Protein 5AYN (pdb70)

Organism: Bdellovibrio bacteriovorus (strain ATCC 15356 / DSM 50701 / NCIMB 9529 / HD100) (NCBI:txid264462)

Nearest PDB structures (foldseek):
  5ayn-assembly1_A  TM=1.002E+00  e=3.873E-49  Bdellovibrio bacteriovorus HD100
  5aym-assembly1_A  TM=9.996E-01  e=2.266E-45  Bdellovibrio bacteriovorus HD100
  5ayo-assembly1_A  TM=6.964E-01  e=3.273E-37  Bdellovibrio bacteriovorus HD100
  6wik-assembly1_A  TM=9.087E-01  e=2.338E-14  Carlito syrichta
  8tgn-assembly1_A  TM=7.674E-01  e=2.866E-07  Homo sapiens

Radius of gyration: 21.39 Å; Cα contacts (8 Å, |Δi|>4): 539; chains: 1; bounding box: 54×44×54 Å

Solvent-accessible surface area: 17695 Å² total; per-residue (Å²): 143,127,40,38,57,50,3,30,63,0,18,71,53,4,33,20,0,19,42,0,16,92,77,2,8,54,104,0,1,67,77,2,27,91,70,128,68,80,35,20,38,106,31,87,52,34,16,51,74,13,4,65,120,68,0,31,72,7,0,90,64,3,7,14,47,52,8,57,69,4,0,63,140,0,2,63,46,9,35,118,7,9,72,32,2,18,71,48,1,26,101,0,20,38,51,43,109,90,63,32,77,103,53,224,100,17,58,83,19,16,86,25,2,0,92,12,9,4,63,16,34,16,0,29,23,10,1,50,9,3,0,6,8,4,0,0,26,49,52,18,58,82,89,64,4,15,115,5,3,4,105,25,48,59,15,36,4,57,10,60,74,26,6,59,120,52,4,50,87,60,113,124,7,64,3,0,69,86,0,0,101,84,1,16,74,1,4,46,45,3,20,81,41,1,69,66,6,4,92,165,26,52,9,116,138,24,128,74,45,95,124,117,83,56,71,42,2,86,93,29,89,10,27,130,0,0,40,0,29,3,19,8,102,42,16,7,2,24,8,110,17,123,33,0,38,40,20,0,85,72,74,20,154,15,66,118,114,68,19,39,115,10,59,44,57,6,14,70,39,0,85,74,3,4,99,31,4,31,137,45,26,87,97,85,32,22,52,32,0,0,104,166,9,1,25,82,5,5,95,5,2,22,87,0,10,84,12,16,55,98,51,52,84,99,19,5,127,82,5,11,28,12,0,14,75,2,37,15,0,26,35,0,0,7,10,0,0,39,1,8,19,4,111,64,7,73,74,36,73,23,0,48,1,2,3,3,5,21,13,20,11,12,33,5,16,32,99,51,59,55,22,16,71,140,51,91,31,25,125,48,2,37,129,14,0,92,96,2,27,58,8,0,83,88,0,21,84,18,0,74,102,17,14,97,158

Structure (mmCIF, N/CA/C/O backbone):
data_5AYN
#
_entry.id   5AYN
#
_cell.length_a   56.638
_cell.length_b   84.629
_cell.length_c   96.809
_cell.angle_alpha   90.000
_cell.angle_beta   90.000
_cell.angle_gamma   90.000
#
_symmetry.space_group_name_H-M   'P 21 21 21'
#
loop_
_entity.id
_entity.type
_entity.pdbx_description
1 polymer 'Solute carrier family 39 (Iron-regulated transporter)'
2 non-polymer 'POTASSIUM ION'
3 non-polymer '(2R)-2,3-dihydroxypropyl (9Z)-octadec-9-enoate'
4 water water
#
loop_
_atom_site.group_PDB
_atom_site.id
_atom_site.type_symbol
_atom_site.label_atom_id
_atom_site.label_alt_id
_atom_site.label_comp_id
_atom_site.label_asym_id
_atom_site.label_entity_id
_atom_site.label_seq_id
_atom_site.pdbx_PDB_ins_code
_atom_site.Cartn_x
_atom_site.Cartn_y
_atom_site.Cartn_z
_atom_site.occupancy
_atom_site.B_iso_or_equiv
_atom_site.auth_seq_id
_atom_site.auth_comp_id
_atom_site.auth_asym_id
_atom_site.auth_atom_id
_atom_site.pdbx_PDB_model_num
ATOM 1 N N . LEU A 1 7 ? 7.024 17.457 -39.028 1.00 34.33 7 LEU A N 1
ATOM 2 C CA . LEU A 1 7 ? 7.625 16.141 -38.837 1.00 39.45 7 LEU A CA 1
ATOM 3 C C . LEU A 1 7 ? 7.544 15.304 -40.101 1.00 32.92 7 LEU A C 1
ATOM 4 O O . LEU A 1 7 ? 6.491 15.225 -40.722 1.00 31.66 7 LEU A O 1
ATOM 9 N N . ARG A 1 8 ? 8.663 14.685 -40.464 1.00 40.31 8 ARG A N 1
ATOM 10 C CA . ARG A 1 8 ? 8.717 13.712 -41.553 1.00 34.13 8 ARG A CA 1
ATOM 11 C C . ARG A 1 8 ? 7.968 12.435 -41.174 1.00 34.48 8 ARG A C 1
ATOM 12 O O . ARG A 1 8 ? 7.702 12.196 -39.992 1.00 34.23 8 ARG A O 1
ATOM 16 N N . ILE A 1 9 ? 7.623 11.628 -42.173 1.00 33.82 9 ILE A N 1
ATOM 17 C CA . ILE A 1 9 ? 6.768 10.458 -41.969 1.00 41.13 9 ILE A CA 1
ATOM 18 C C . ILE A 1 9 ? 7.292 9.533 -40.867 1.00 40.19 9 ILE A C 1
ATOM 19 O O . ILE A 1 9 ? 6.544 9.137 -39.969 1.00 37.31 9 ILE A O 1
ATOM 23 N N . GLU A 1 10 ? 8.579 9.206 -40.938 1.00 36.13 10 GLU A N 1
ATOM 24 C CA . GLU A 1 10 ? 9.193 8.278 -39.995 1.00 38.59 10 GLU A CA 1
ATOM 25 C C . GLU A 1 10 ? 9.069 8.773 -38.561 1.00 35.38 10 GLU A C 1
ATOM 26 O O . GLU A 1 10 ? 8.854 7.986 -37.645 1.00 36.12 10 GLU A O 1
ATOM 28 N N . THR A 1 11 ? 9.193 10.083 -38.379 1.00 36.75 11 THR A N 1
ATOM 29 C CA . THR A 1 11 ? 9.133 10.686 -37.053 1.00 38.10 11 THR A CA 1
ATOM 30 C C . THR A 1 11 ? 7.711 10.616 -36.502 1.00 36.12 11 THR A C 1
ATOM 31 O O . THR A 1 11 ? 7.501 10.430 -35.296 1.00 34.30 11 THR A O 1
ATOM 35 N N . GLN A 1 12 ? 6.739 10.748 -37.402 1.00 33.44 12 GLN A N 1
ATOM 36 C CA . GLN A 1 12 ? 5.329 10.711 -37.028 1.00 35.69 12 GLN A CA 1
ATOM 37 C C . GLN A 1 12 ? 4.957 9.324 -36.524 1.00 31.84 12 GLN A C 1
ATOM 38 O O . GLN A 1 12 ? 4.227 9.187 -35.543 1.00 31.05 12 GLN A O 1
ATOM 44 N N . LEU A 1 13 ? 5.473 8.304 -37.196 1.00 30.12 13 LEU A N 1
ATOM 45 C CA . LEU A 1 13 ? 5.299 6.922 -36.760 1.00 30.79 13 LEU A CA 1
ATOM 46 C C . LEU A 1 13 ? 5.854 6.721 -35.346 1.00 28.00 13 LEU A C 1
ATOM 47 O O . LEU A 1 13 ? 5.192 6.145 -34.493 1.00 28.96 13 LEU A O 1
ATOM 52 N N . LEU A 1 14 ? 7.076 7.198 -35.111 1.00 26.21 14 LEU A N 1
ATOM 53 C CA . LEU A 1 14 ? 7.740 7.013 -33.815 1.00 27.07 14 LEU A CA 1
ATOM 54 C C . LEU A 1 14 ? 7.033 7.793 -32.723 1.00 25.77 14 LEU A C 1
ATOM 55 O O . LEU A 1 14 ? 6.946 7.340 -31.583 1.00 25.51 14 LEU A O 1
ATOM 60 N N . LEU A 1 15 ? 6.525 8.969 -33.072 1.00 30.51 15 LEU A N 1
ATOM 61 C CA . LEU A 1 15 ? 5.850 9.815 -32.095 1.00 32.65 15 LEU A CA 1
ATOM 62 C C . LEU A 1 15 ? 4.553 9.152 -31.659 1.00 32.52 15 LEU A C 1
ATOM 63 O O . LEU A 1 15 ? 4.224 9.118 -30.464 1.00 32.41 15 LEU A O 1
ATOM 68 N N . GLY A 1 16 ? 3.825 8.616 -32.636 1.00 32.34 16 GLY A N 1
ATOM 69 C CA . GLY A 1 16 ? 2.615 7.871 -32.346 1.00 30.27 16 GLY A CA 1
ATOM 70 C C . GLY A 1 16 ? 2.923 6.706 -31.416 1.00 31.05 16 GLY A C 1
ATOM 71 O O . GLY A 1 16 ? 2.208 6.488 -30.444 1.00 27.85 16 GLY A O 1
ATOM 72 N N . ARG A 1 17 ? 3.995 5.964 -31.709 1.00 31.37 17 ARG A N 1
ATOM 73 C CA . ARG A 1 17 ? 4.362 4.810 -30.894 1.00 30.27 17 ARG A CA 1
ATOM 74 C C . ARG A 1 17 ? 4.731 5.249 -29.481 1.00 24.61 17 ARG A C 1
ATOM 75 O O . ARG A 1 17 ? 4.422 4.566 -28.514 1.00 23.61 17 ARG A O 1
ATOM 83 N N . LEU A 1 18 ? 5.402 6.387 -29.370 1.00 26.41 18 LEU A N 1
ATOM 84 C CA . LEU A 1 18 ? 5.901 6.841 -28.078 1.00 27.65 18 LEU A CA 1
ATOM 85 C C . LEU A 1 18 ? 4.742 7.221 -27.178 1.00 29.95 18 LEU A C 1
ATOM 86 O O . LEU A 1 18 ? 4.707 6.839 -26.005 1.00 26.86 18 LEU A O 1
ATOM 91 N N . LEU A 1 19 ? 3.778 7.952 -27.724 1.00 28.04 19 LEU A N 1
ATOM 92 C CA . LEU A 1 19 ? 2.646 8.363 -26.911 1.00 25.68 19 LEU A CA 1
ATOM 93 C C . LEU A 1 19 ? 1.806 7.161 -26.494 1.00 32.30 19 LEU A C 1
ATOM 94 O O . LEU A 1 19 ? 1.503 7.010 -25.309 1.00 30.10 19 LEU A O 1
ATOM 99 N N . THR A 1 20 ? 1.449 6.286 -27.436 1.00 24.57 20 THR A N 1
ATOM 100 C CA . THR A 1 20 ? 0.545 5.214 -27.060 1.00 26.13 20 THR A CA 1
ATOM 101 C C . THR A 1 20 ? 1.231 4.205 -26.103 1.00 28.80 20 THR A C 1
ATOM 102 O O . THR A 1 20 ? 0.578 3.646 -25.219 1.00 28.52 20 THR A O 1
ATOM 106 N N . ARG A 1 21 ? 2.539 4.017 -26.242 1.00 27.16 21 ARG A N 1
ATOM 107 C CA . ARG A 1 21 ? 3.263 3.036 -25.428 1.00 29.41 21 ARG A CA 1
ATOM 108 C C . ARG A 1 21 ? 3.374 3.443 -23.976 1.00 28.76 21 ARG A C 1
ATOM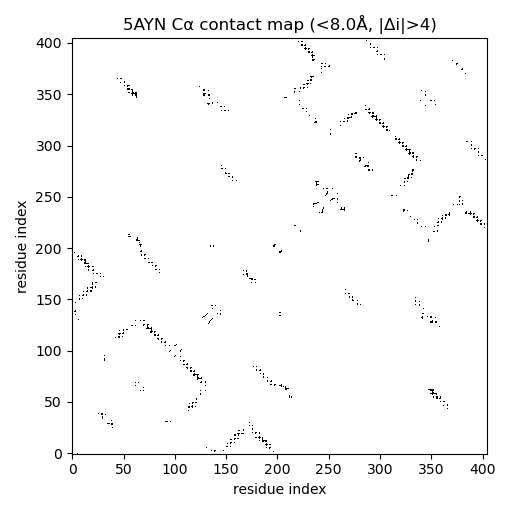 109 O O . ARG A 1 21 ? 3.198 2.622 -23.072 1.00 29.97 21 ARG A O 1
ATOM 117 N N . SER A 1 22 ? 3.680 4.718 -23.767 1.00 25.01 22 SER A N 1
ATOM 118 C CA . SER A 1 22 ? 3.784 5.283 -22.434 1.00 28.52 22 SER A CA 1
ATOM 119 C C . SER A 1 22 ? 2.506 5.029 -21.657 1.00 27.11 22 SER A C 1
ATOM 120 O O . SER A 1 22 ? 2.537 4.797 -20.469 1.00 30.84 22 SER A O 1
ATOM 123 N N . GLY A 1 23 ? 1.377 5.065 -22.348 1.00 30.16 23 GLY A N 1
ATOM 124 C CA . GLY A 1 23 ? 0.110 4.745 -21.729 1.00 28.17 23 GLY A CA 1
ATOM 125 C C . GLY A 1 23 ? -0.092 3.253 -21.549 1.00 29.54 23 GLY A C 1
ATOM 126 O O . GLY A 1 23 ? -0.606 2.842 -20.505 1.00 25.21 23 GLY A O 1
ATOM 127 N N . ASP A 1 24 ? 0.275 2.451 -22.562 1.00 27.38 24 ASP A N 1
ATOM 128 C CA . ASP A 1 24 ? 0.184 0.987 -22.468 1.00 30.20 24 ASP A CA 1
ATOM 129 C C . ASP A 1 24 ? 1.001 0.447 -21.282 1.00 28.64 24 ASP A C 1
ATOM 130 O O . ASP A 1 24 ? 0.529 -0.394 -20.532 1.00 25.40 24 ASP A O 1
ATOM 135 N N . GLN A 1 25 ? 2.245 0.912 -21.158 1.00 27.98 25 GLN A N 1
ATOM 136 C CA . GLN A 1 25 ? 3.177 0.409 -20.151 1.00 26.46 25 GLN A CA 1
ATOM 137 C C . GLN A 1 25 ? 2.700 0.783 -18.751 1.00 27.78 25 GLN A C 1
ATOM 138 O O . GLN A 1 25 ? 2.783 -0.006 -17.819 1.00 24.53 25 GLN A O 1
ATOM 144 N N . ALA A 1 26 ? 2.211 2.006 -18.614 1.00 22.74 26 ALA A N 1
ATOM 145 C CA . ALA A 1 26 ? 1.672 2.469 -17.346 1.00 27.23 26 ALA A CA 1
ATOM 146 C C . ALA A 1 26 ? 0.458 1.627 -16.925 1.00 28.16 26 ALA A C 1
ATOM 147 O O . ALA A 1 26 ? 0.312 1.231 -15.755 1.00 26.57 26 ALA A O 1
ATOM 149 N N . TRP A 1 27 ? -0.413 1.342 -17.879 1.00 23.52 27 TRP A N 1
ATOM 150 C CA . TRP A 1 27 ? -1.593 0.538 -17.587 1.00 28.51 27 TRP A CA 1
ATOM 151 C C . TRP A 1 27 ? -1.224 -0.899 -17.218 1.00 27.60 27 TRP A C 1
ATOM 152 O O . TRP A 1 27 ? -1.716 -1.416 -16.221 1.00 31.42 27 TRP A O 1
ATOM 163 N N . ASP A 1 28 ? -0.364 -1.538 -18.014 1.00 28.96 28 ASP A N 1
ATOM 164 C CA . ASP A 1 28 ? 0.056 -2.928 -17.747 1.00 31.73 28 ASP A CA 1
ATOM 165 C C . ASP A 1 28 ? 0.758 -3.078 -16.395 1.00 32.89 28 ASP A C 1
ATOM 166 O O . ASP A 1 28 ? 0.645 -4.107 -15.718 1.00 32.47 28 ASP A O 1
ATOM 171 N N . PHE A 1 29 ? 1.493 -2.047 -16.004 1.00 29.87 29 PHE A N 1
ATOM 172 C CA . PHE A 1 29 ? 2.168 -2.070 -14.726 1.00 29.92 29 PHE A CA 1
ATOM 173 C C . PHE A 1 29 ? 1.176 -2.107 -13.556 1.00 34.69 29 PHE A C 1
ATOM 174 O O . PHE A 1 29 ? 1.375 -2.851 -12.600 1.00 33.62 29 PHE A O 1
ATOM 182 N N . VAL A 1 30 ? 0.099 -1.331 -13.625 1.00 29.73 30 VAL A N 1
ATOM 183 C CA . VAL A 1 30 ? -0.773 -1.220 -12.464 1.00 30.54 30 VAL A CA 1
ATOM 184 C C . VAL A 1 30 ? -1.895 -2.237 -12.375 1.00 33.06 30 VAL A C 1
ATOM 185 O O . VAL A 1 30 ? -2.464 -2.416 -11.299 1.00 34.66 30 VAL A O 1
ATOM 189 N N . VAL A 1 31 ? -2.216 -2.915 -13.473 1.00 28.29 31 VAL A N 1
ATOM 190 C CA . VAL A 1 31 ? -3.310 -3.886 -13.408 1.00 35.44 31 VAL A CA 1
ATOM 191 C C . VAL A 1 31 ? -3.109 -4.999 -12.342 1.00 30.52 31 VAL A C 1
ATOM 192 O O . VAL A 1 31 ? -4.033 -5.250 -11.567 1.00 34.76 31 VAL A O 1
ATOM 196 N N . PRO A 1 32 ? -1.922 -5.641 -12.266 1.00 31.69 32 PRO A N 1
ATOM 197 C CA . PRO A 1 32 ? -1.783 -6.654 -11.197 1.00 33.56 32 PRO A CA 1
ATOM 198 C C . PRO A 1 32 ? -1.978 -6.097 -9.775 1.00 34.55 32 PRO A C 1
ATOM 199 O O . PRO A 1 32 ? -2.569 -6.751 -8.912 1.00 34.48 32 PRO A O 1
ATOM 203 N N . PHE A 1 33 ? -1.483 -4.894 -9.530 1.00 30.37 33 PHE A N 1
ATOM 204 C CA . PHE A 1 33 ? -1.657 -4.277 -8.225 1.00 34.94 33 PHE A CA 1
ATOM 205 C C . PHE A 1 33 ? -3.131 -3.984 -7.940 1.00 36.15 33 PHE A C 1
ATOM 206 O O . PHE A 1 33 ? -3.592 -4.148 -6.810 1.00 32.74 33 PHE A O 1
ATOM 214 N N . ALA A 1 34 ? -3.862 -3.536 -8.960 1.00 31.18 34 ALA A N 1
ATOM 215 C CA . ALA A 1 34 ? -5.284 -3.247 -8.794 1.00 33.50 34 ALA A CA 1
ATOM 216 C C . ALA A 1 34 ? -6.042 -4.529 -8.498 1.00 35.92 34 ALA A C 1
ATOM 217 O O . ALA A 1 34 ? -6.964 -4.529 -7.685 1.00 38.81 34 ALA A O 1
ATOM 219 N N . LEU A 1 35 ? -5.663 -5.619 -9.166 1.00 28.76 35 LEU A N 1
ATOM 220 C CA . LEU A 1 35 ? -6.284 -6.909 -8.912 1.00 31.33 35 LEU A CA 1
ATOM 221 C C . LEU A 1 35 ? -6.048 -7.348 -7.469 1.00 36.48 35 LEU A C 1
ATOM 222 O O . LEU A 1 35 ? -6.934 -7.915 -6.833 1.00 35.42 35 LEU A O 1
ATOM 227 N N . LEU A 1 36 ? -4.858 -7.056 -6.954 1.00 35.86 36 LEU A N 1
ATOM 228 C CA . LEU A 1 36 ? -4.501 -7.432 -5.591 1.00 39.28 36 LEU A CA 1
ATOM 229 C C . LEU A 1 36 ? -5.193 -6.555 -4.558 1.00 36.96 36 LEU A C 1
ATOM 230 O O . LEU A 1 36 ? -5.453 -6.995 -3.448 1.00 43.04 36 LEU A O 1
ATOM 235 N N . VAL A 1 37 ? -5.494 -5.316 -4.922 1.00 35.33 37 VAL A N 1
ATOM 236 C CA . VAL A 1 37 ? -6.218 -4.428 -4.025 1.00 37.23 37 VAL A CA 1
ATOM 237 C C . VAL A 1 37 ? -7.648 -4.916 -3.853 1.00 42.03 37 VAL A C 1
ATOM 238 O O . VAL A 1 37 ? -8.219 -4.821 -2.771 1.00 41.23 37 VAL A O 1
ATOM 242 N N . ILE A 1 38 ? -8.216 -5.451 -4.929 1.00 39.15 38 ILE A N 1
ATOM 243 C CA . ILE A 1 38 ? -9.614 -5.850 -4.936 1.00 38.24 38 ILE A CA 1
ATOM 244 C C . ILE A 1 38 ? -9.806 -7.236 -4.320 1.00 43.16 38 ILE A C 1
ATOM 245 O O . ILE A 1 38 ? -10.787 -7.476 -3.608 1.00 39.34 38 ILE A O 1
ATOM 250 N N . PHE A 1 39 ? -8.869 -8.143 -4.588 1.00 35.81 39 PHE A N 1
ATOM 251 C CA . PHE A 1 39 ? -8.943 -9.502 -4.047 1.00 40.56 39 PHE A CA 1
ATOM 252 C C . PHE A 1 39 ? -7.738 -9.787 -3.167 1.00 43.48 39 PHE A C 1
ATOM 253 O O . PHE A 1 39 ? -6.902 -10.604 -3.533 1.00 44.94 39 PHE A O 1
ATOM 261 N N . PRO A 1 40 ? -7.664 -9.131 -1.998 1.00 43.30 40 PRO A N 1
ATOM 262 C CA . PRO A 1 40 ? -6.432 -9.053 -1.206 1.00 43.98 40 PRO A CA 1
ATOM 263 C C . PRO A 1 40 ? -5.828 -10.423 -0.931 1.00 48.36 40 PRO A C 1
ATOM 264 O O . PRO A 1 40 ? -6.552 -11.374 -0.644 1.00 45.32 40 PRO A O 1
ATOM 268 N N . GLY A 1 41 ? -4.510 -10.517 -1.072 1.00 57.59 41 GLY A N 1
ATOM 269 C CA . GLY A 1 41 ? -3.794 -11.766 -0.884 1.00 63.23 41 GLY A CA 1
ATOM 270 C C . GLY A 1 41 ? -3.781 -12.704 -2.083 1.00 59.54 41 GLY A C 1
ATOM 271 O O . GLY A 1 41 ? -2.766 -13.342 -2.370 1.00 59.19 41 GLY A O 1
ATOM 272 N N . LYS A 1 42 ? -4.906 -12.781 -2.788 1.00 54.15 42 LYS A N 1
ATOM 273 C CA . LYS A 1 42 ? -5.130 -13.850 -3.760 1.00 48.48 42 LYS A CA 1
ATOM 274 C C . LYS A 1 42 ? -4.325 -13.671 -5.037 1.00 55.51 42 LYS A C 1
ATOM 275 O O . LYS A 1 42 ? -4.842 -13.196 -6.050 1.00 57.60 42 LYS A O 1
ATOM 281 N N . LEU A 1 43 ? -3.060 -14.072 -4.996 1.00 51.14 43 LEU A N 1
ATOM 282 C CA . LEU A 1 43 ? -2.203 -13.966 -6.165 1.00 43.63 43 LEU A CA 1
ATOM 283 C C . LEU A 1 43 ? -2.690 -14.875 -7.285 1.00 48.53 43 LEU A C 1
ATOM 284 O O . LEU A 1 43 ? -2.386 -14.648 -8.463 1.00 46.18 43 LEU A O 1
ATOM 286 N N . GLN A 1 44 ? -3.445 -15.906 -6.919 1.00 42.71 44 GLN A N 1
ATOM 287 C CA . GLN A 1 44 ? -4.004 -16.801 -7.917 1.00 42.31 44 GLN A CA 1
ATOM 288 C C . GLN A 1 44 ? -4.964 -16.057 -8.848 1.00 42.65 44 GLN A C 1
ATOM 289 O O . GLN A 1 44 ? -5.118 -16.432 -10.005 1.00 38.24 44 GLN A O 1
ATOM 291 N N . VAL A 1 45 ? -5.607 -15.005 -8.344 1.00 46.37 45 VAL A N 1
ATOM 292 C CA . VAL A 1 45 ? -6.560 -14.249 -9.151 1.00 43.11 45 VAL A CA 1
ATOM 293 C C . VAL A 1 45 ? -5.844 -13.440 -10.230 1.00 37.24 45 VAL A C 1
ATOM 294 O O . VAL A 1 45 ? -6.241 -13.476 -11.401 1.00 34.63 45 VAL A O 1
ATOM 298 N N . ALA A 1 46 ? -4.795 -12.714 -9.848 1.00 32.51 46 ALA A N 1
ATOM 299 C CA . ALA A 1 46 ? -3.980 -12.006 -10.841 1.00 33.33 46 ALA A CA 1
ATOM 300 C C . ALA A 1 46 ? -3.430 -12.970 -11.891 1.00 35.58 46 ALA A C 1
ATOM 301 O O . ALA A 1 46 ? -3.389 -12.646 -13.083 1.00 35.47 46 ALA A O 1
ATOM 303 N N . ALA A 1 47 ? -3.007 -14.150 -11.448 1.00 33.49 47 ALA A N 1
ATOM 304 C CA . ALA A 1 47 ? -2.426 -15.129 -12.353 1.00 31.90 47 ALA A CA 1
ATOM 305 C C . ALA A 1 47 ? -3.475 -15.582 -13.334 1.00 34.90 47 ALA A C 1
ATOM 306 O O . ALA A 1 47 ? -3.213 -15.690 -14.538 1.00 34.36 47 ALA A O 1
ATOM 308 N N . PHE A 1 48 ? -4.673 -15.822 -12.806 1.00 29.45 48 PHE A N 1
ATOM 309 C CA . PHE A 1 48 ? -5.800 -16.240 -13.613 1.00 31.13 48 PHE A CA 1
ATOM 310 C C . PHE A 1 48 ? -6.127 -15.204 -14.703 1.00 32.92 48 PHE A C 1
ATOM 311 O O . PHE A 1 48 ? -6.407 -15.574 -15.849 1.00 30.18 48 PHE A O 1
ATOM 319 N N . TYR A 1 49 ? -6.074 -13.918 -14.342 1.00 26.53 49 TYR A N 1
ATOM 320 C CA . TYR A 1 49 ? -6.302 -12.831 -15.290 1.00 29.14 49 TYR A CA 1
ATOM 321 C C . TYR A 1 49 ? -5.359 -12.927 -16.480 1.00 29.55 49 TYR A C 1
ATOM 322 O O . TYR A 1 49 ? -5.796 -12.961 -17.633 1.00 25.52 49 TYR A O 1
ATOM 331 N N . TYR A 1 50 ? -4.064 -12.931 -16.170 1.00 29.00 50 TYR A N 1
ATOM 332 C CA A TYR A 1 50 ? -2.977 -13.056 -17.145 0.56 28.38 50 TYR A CA 1
ATOM 333 C CA B TYR A 1 50 ? -3.037 -13.027 -17.195 0.44 28.29 50 TYR A CA 1
ATOM 334 C C . TYR A 1 50 ? -3.159 -14.280 -18.040 1.00 29.26 50 TYR A C 1
ATOM 335 O O . TYR A 1 50 ? -2.923 -14.237 -19.249 1.00 24.75 50 TYR A O 1
ATOM 352 N N . LEU A 1 51 ? -3.585 -15.375 -17.426 1.00 26.73 51 LEU A N 1
ATOM 353 C CA . LEU A 1 51 ? -3.788 -16.611 -18.165 1.00 30.70 51 LEU A CA 1
ATOM 354 C C . LEU A 1 51 ? -4.881 -16.469 -19.226 1.00 30.85 51 LEU A C 1
ATOM 355 O O . LEU A 1 51 ? -4.700 -16.890 -20.360 1.00 28.28 51 LEU A O 1
ATOM 360 N N . ILE A 1 52 ? -6.019 -15.887 -18.842 1.00 27.35 52 ILE A N 1
ATOM 361 C CA . ILE A 1 52 ? -7.142 -15.727 -19.753 1.00 28.05 52 ILE A CA 1
ATOM 362 C C . ILE A 1 52 ? -6.777 -14.812 -20.925 1.00 29.23 52 ILE A C 1
ATOM 363 O O . ILE A 1 52 ? -7.105 -15.094 -22.080 1.00 27.17 52 ILE A O 1
ATOM 368 N N . VAL A 1 53 ? -6.095 -13.720 -20.612 1.00 26.68 53 VAL A N 1
ATOM 369 C CA . VAL A 1 53 ? -5.643 -12.787 -21.630 1.00 31.58 53 VAL A CA 1
ATOM 370 C C . VAL A 1 53 ? -4.743 -13.487 -22.649 1.00 28.12 53 VAL A C 1
ATOM 371 O O . VAL A 1 53 ? -4.949 -13.352 -23.854 1.00 26.87 53 VAL A O 1
ATOM 375 N N . LYS A 1 54 ? -3.755 -14.241 -22.166 1.00 24.05 54 LYS A N 1
ATOM 376 C CA . LYS A 1 54 ? -2.819 -14.917 -23.059 1.00 28.37 54 LYS A CA 1
ATOM 377 C C . LYS A 1 54 ? -3.476 -16.034 -23.871 1.00 26.43 54 LYS A C 1
ATOM 378 O O . LYS A 1 54 ? -3.228 -16.164 -25.053 1.00 28.02 54 LYS A O 1
ATOM 384 N N . ILE A 1 55 ? -4.303 -16.851 -23.228 1.00 26.34 55 ILE A N 1
ATOM 385 C CA . ILE A 1 55 ? -4.956 -17.946 -23.926 1.00 25.45 55 ILE A CA 1
ATOM 386 C C . ILE A 1 55 ? -5.919 -17.364 -24.936 1.00 25.43 55 ILE A C 1
ATOM 387 O O . ILE A 1 55 ? -6.001 -17.842 -26.064 1.00 25.55 55 ILE A O 1
ATOM 392 N N . GLY A 1 56 ? -6.623 -16.304 -24.532 1.00 25.43 56 GLY A N 1
ATOM 393 C CA . GLY A 1 56 ? -7.551 -15.622 -25.411 1.00 24.19 56 GLY A CA 1
ATOM 394 C C . GLY A 1 56 ? -6.865 -15.061 -26.646 1.00 25.94 56 GLY A C 1
ATOM 395 O O . GLY A 1 56 ? -7.312 -15.289 -27.773 1.00 26.60 56 GLY A O 1
ATOM 396 N N . THR A 1 57 ? -5.784 -14.317 -26.438 1.00 25.93 57 THR A N 1
ATOM 397 C CA . THR A 1 57 ? -5.000 -13.771 -27.551 1.00 28.03 57 THR A CA 1
ATOM 398 C C . THR A 1 57 ? -4.511 -14.890 -28.478 1.00 26.30 57 THR A C 1
ATOM 399 O O . THR A 1 57 ? -4.605 -14.778 -29.693 1.00 26.72 57 THR A O 1
ATOM 403 N N . PHE A 1 58 ? -4.012 -15.971 -27.880 1.00 25.03 58 PHE A N 1
ATOM 404 C CA . PHE A 1 58 ? -3.555 -17.154 -28.600 1.00 28.12 58 PHE A CA 1
ATOM 405 C C . PHE A 1 58 ? -4.629 -17.657 -29.579 1.00 29.73 58 PHE A C 1
ATOM 406 O O . PHE A 1 58 ? -4.364 -17.839 -30.772 1.00 27.04 58 PHE A O 1
ATOM 414 N N . LEU A 1 59 ? -5.843 -17.856 -29.068 1.00 24.22 59 LEU A N 1
ATOM 415 C CA . LEU A 1 59 ? -6.930 -18.444 -29.847 1.00 27.08 59 LEU A CA 1
ATOM 416 C C . LEU A 1 59 ? -7.434 -17.525 -30.964 1.00 25.60 59 LEU A C 1
ATOM 417 O O . LEU A 1 59 ? -7.952 -17.995 -31.981 1.00 24.09 59 LEU A O 1
ATOM 422 N N . LEU A 1 60 ? -7.300 -16.219 -30.759 1.00 25.67 60 LEU A N 1
ATOM 423 C CA . LEU A 1 60 ? -7.772 -15.228 -31.728 1.00 24.47 60 LEU A CA 1
ATOM 424 C C . LEU A 1 60 ? -6.700 -14.800 -32.744 1.00 29.27 60 LEU A C 1
ATOM 425 O O . LEU A 1 60 ? -6.983 -14.081 -33.715 1.00 27.74 60 LEU A O 1
ATOM 430 N N . THR A 1 61 ? -5.470 -15.247 -32.525 1.00 25.38 61 THR A N 1
ATOM 431 C CA . THR A 1 61 ? -4.347 -14.797 -33.344 1.00 28.91 61 THR A CA 1
ATOM 432 C C . THR A 1 61 ? -4.403 -15.213 -34.840 1.00 25.78 61 THR A C 1
ATOM 433 O O . THR A 1 61 ? -4.227 -14.357 -35.716 1.00 28.12 61 THR A O 1
ATOM 437 N N . PRO A 1 62 ? -4.647 -16.504 -35.149 1.00 26.95 62 PRO A N 1
ATOM 438 C CA . PRO A 1 62 ? -4.699 -16.856 -36.583 1.00 27.27 62 PRO A CA 1
ATOM 439 C C . PRO A 1 62 ? -5.781 -16.111 -37.359 1.00 28.74 62 PRO A C 1
ATOM 440 O O . PRO A 1 62 ? -5.526 -15.648 -38.473 1.00 26.55 62 PRO A O 1
ATOM 444 N N . SER A 1 63 ? -6.971 -16.012 -36.775 1.00 27.90 63 SER A N 1
ATOM 445 C CA . SER A 1 63 ? -8.064 -15.240 -37.349 1.00 28.56 63 SER A CA 1
ATOM 446 C C . SER A 1 63 ? -7.660 -13.792 -37.609 1.00 28.00 63 SER A C 1
ATOM 447 O O . SER A 1 63 ? -7.938 -13.239 -38.672 1.00 32.17 63 SER A O 1
ATOM 450 N N . SER A 1 64 ? -7.023 -13.171 -36.624 1.00 25.89 64 SER A N 1
ATOM 451 C CA . SER A 1 64 ? -6.683 -11.756 -36.739 1.00 30.40 64 SER A CA 1
ATOM 452 C C . SER A 1 64 ? -5.665 -11.518 -37.869 1.00 27.01 64 SER A C 1
ATOM 453 O O . SER A 1 64 ? -5.715 -10.494 -38.543 1.00 25.38 64 SER A O 1
ATOM 456 N N . GLY A 1 65 ? -4.762 -12.472 -38.081 1.00 22.01 65 GLY A N 1
ATOM 457 C CA . GLY A 1 65 ? -3.767 -12.352 -39.129 1.00 23.76 65 GLY A CA 1
ATOM 458 C C . GLY A 1 65 ? -4.375 -12.464 -40.515 1.00 29.54 65 GLY A C 1
ATOM 459 O O . GLY A 1 65 ? -3.929 -11.802 -41.454 1.00 29.34 65 GLY A O 1
ATOM 460 N N . LYS A 1 66 ? -5.389 -13.313 -40.644 1.00 26.34 66 LYS A N 1
ATOM 461 C CA . LYS A 1 66 ? -6.147 -13.429 -41.884 1.00 25.53 66 LYS A CA 1
ATOM 462 C C . LYS A 1 66 ? -6.976 -12.172 -42.103 1.00 26.60 66 LYS A C 1
ATOM 463 O O . LYS A 1 66 ? -7.149 -11.705 -43.227 1.00 30.46 66 LYS A O 1
ATOM 468 N N . TRP A 1 67 ? -7.499 -11.630 -41.013 1.00 24.80 67 TRP A N 1
ATOM 469 C CA . TRP A 1 67 ? -8.270 -10.403 -41.080 1.00 28.13 67 TRP A CA 1
ATOM 470 C C . TRP A 1 67 ? -7.370 -9.234 -41.531 1.00 29.39 67 TRP A C 1
ATOM 471 O O . TRP A 1 67 ? -7.779 -8.411 -42.338 1.00 27.54 67 TRP A O 1
ATOM 482 N N . ILE A 1 68 ? -6.138 -9.182 -41.030 1.00 25.34 68 ILE A N 1
ATOM 483 C CA . ILE A 1 68 ? -5.195 -8.148 -41.445 1.00 24.85 68 ILE A CA 1
ATOM 484 C C . ILE A 1 68 ? -4.908 -8.185 -42.954 1.00 25.17 68 ILE A C 1
ATOM 485 O O . ILE A 1 68 ? -4.928 -7.152 -43.609 1.00 26.28 68 ILE A O 1
ATOM 490 N N . ASP A 1 69 ? -4.655 -9.371 -43.505 1.00 28.52 69 ASP A N 1
ATOM 491 C CA . ASP A 1 69 ? -4.332 -9.497 -44.933 1.00 33.91 69 ASP A CA 1
ATOM 492 C C . ASP A 1 69 ? -5.534 -9.312 -45.879 1.00 30.88 69 ASP A C 1
ATOM 493 O O . ASP A 1 69 ? -5.370 -9.311 -47.092 1.00 37.17 69 ASP A O 1
ATOM 498 N N . THR A 1 70 ? -6.736 -9.160 -45.339 1.00 25.96 70 THR A N 1
ATOM 499 C CA . THR A 1 70 ? -7.911 -9.102 -46.201 1.00 33.32 70 THR A CA 1
ATOM 500 C C . THR A 1 70 ? -8.683 -7.806 -46.070 1.00 34.36 70 THR A C 1
ATOM 501 O O . THR A 1 70 ? -9.788 -7.702 -46.588 1.00 34.78 70 THR A O 1
ATOM 505 N N . HIS A 1 71 ? -8.116 -6.825 -45.376 1.00 24.24 71 HIS A N 1
ATOM 506 C CA . HIS A 1 71 ? -8.787 -5.538 -45.211 1.00 26.43 71 HIS A CA 1
ATOM 507 C C . HIS A 1 71 ? -7.805 -4.431 -45.499 1.00 26.71 71 HIS A C 1
ATOM 508 O O . HIS A 1 71 ? -6.613 -4.605 -45.281 1.00 23.40 71 HIS A O 1
ATOM 515 N N . PRO A 1 72 ? -8.295 -3.292 -46.003 1.00 27.03 72 PRO A N 1
ATOM 516 C CA . PRO A 1 72 ? -7.370 -2.168 -46.216 1.00 28.35 72 PRO A CA 1
ATOM 517 C C . PRO A 1 72 ? -6.720 -1.687 -44.907 1.00 28.47 72 PRO A C 1
ATOM 518 O O . PRO A 1 72 ? -7.275 -1.868 -43.816 1.00 26.71 72 PRO A O 1
ATOM 522 N N . ARG A 1 73 ? -5.543 -1.086 -45.040 1.00 23.85 73 ARG A N 1
ATOM 523 C CA . ARG A 1 73 ? -4.749 -0.640 -43.908 1.00 24.04 73 ARG A CA 1
AT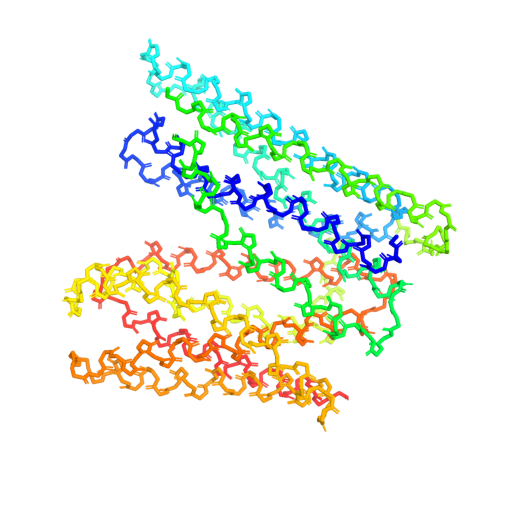OM 524 C C . ARG A 1 73 ? -5.520 0.312 -42.998 1.00 24.47 73 ARG A C 1
ATOM 525 O O . ARG A 1 73 ? -5.471 0.185 -41.785 1.00 22.36 73 ARG A O 1
ATOM 533 N N . ILE A 1 74 ? -6.244 1.253 -43.588 1.00 21.26 74 ILE A N 1
ATOM 534 C CA . ILE A 1 74 ? -6.994 2.215 -42.797 1.00 27.27 74 ILE A CA 1
ATOM 535 C C . ILE A 1 74 ? -8.055 1.527 -41.919 1.00 25.70 74 ILE A C 1
ATOM 536 O O . ILE A 1 74 ? -8.365 2.009 -40.835 1.00 29.69 74 ILE A O 1
ATOM 541 N N . GLN A 1 75 ? -8.590 0.398 -42.379 1.00 25.29 75 GLN A N 1
ATOM 542 C CA . GLN A 1 75 ? -9.519 -0.394 -41.582 1.00 28.22 75 GLN A CA 1
ATOM 543 C C . GLN A 1 75 ? -8.802 -1.155 -40.476 1.00 28.16 75 GLN A C 1
ATOM 544 O O . GLN A 1 75 ? -9.314 -1.283 -39.358 1.00 22.91 75 GLN A O 1
ATOM 550 N N . VAL A 1 76 ? -7.629 -1.690 -40.806 1.00 24.24 76 VAL A N 1
ATOM 551 C CA . VAL A 1 76 ? -6.841 -2.423 -39.825 1.00 23.03 76 VAL A CA 1
ATOM 552 C C . VAL A 1 76 ? -6.393 -1.499 -38.700 1.00 27.42 76 VAL A C 1
ATOM 553 O O . VAL A 1 76 ? -6.504 -1.848 -37.519 1.00 25.05 76 VAL A O 1
ATOM 557 N N . VAL A 1 77 ? -5.926 -0.305 -39.059 1.00 20.51 77 VAL A N 1
ATOM 558 C CA . VAL A 1 77 ? -5.504 0.647 -38.048 1.00 25.82 77 VAL A CA 1
ATOM 559 C C . VAL A 1 77 ? -6.683 1.128 -37.177 1.00 27.24 77 VAL A C 1
ATOM 560 O O . VAL A 1 77 ? -6.540 1.280 -35.954 1.00 25.54 77 VAL A O 1
ATOM 564 N N . LYS A 1 78 ? -7.840 1.357 -37.798 1.00 24.24 78 LYS A N 1
ATOM 565 C CA . LYS A 1 78 ? -9.018 1.810 -37.066 1.00 27.82 78 LYS A CA 1
ATOM 566 C C . LYS A 1 78 ? -9.454 0.780 -36.037 1.00 30.89 78 LYS A C 1
ATOM 567 O O . LYS A 1 78 ? -9.733 1.111 -34.879 1.00 29.79 78 LYS A O 1
ATOM 571 N N . TRP A 1 79 ? -9.508 -0.477 -36.455 1.00 28.34 79 TRP A N 1
ATOM 572 C CA . TRP A 1 79 ? -9.968 -1.509 -35.552 1.00 30.46 79 TRP A CA 1
ATOM 573 C C . TRP A 1 79 ? -8.897 -1.797 -34.527 1.00 27.71 79 TRP A C 1
ATOM 574 O O . TRP A 1 79 ? -9.212 -1.963 -33.355 1.00 27.26 79 TRP A O 1
ATOM 585 N N . GLY A 1 80 ? -7.640 -1.829 -34.963 1.00 25.42 80 GLY A N 1
ATOM 586 C CA . GLY A 1 80 ? -6.523 -2.074 -34.067 1.00 20.91 80 GLY A CA 1
ATOM 587 C C . GLY A 1 80 ? -6.462 -1.127 -32.885 1.00 27.13 80 GLY A C 1
ATOM 588 O O . GLY A 1 80 ? -6.327 -1.559 -31.732 1.00 21.84 80 GLY A O 1
ATOM 589 N N . VAL A 1 81 ? -6.568 0.172 -33.167 1.00 25.65 81 VAL A N 1
ATOM 590 C CA . VAL A 1 81 ? -6.488 1.182 -32.118 1.00 25.70 81 VAL A CA 1
ATOM 591 C C . VAL A 1 81 ? -7.788 1.312 -31.316 1.00 29.07 81 VAL A C 1
ATOM 592 O O . VAL A 1 81 ? -7.748 1.417 -30.083 1.00 24.92 81 VAL A O 1
ATOM 596 N N . TRP A 1 82 ? -8.938 1.306 -31.990 1.00 25.07 82 TRP A N 1
ATOM 597 C CA . TRP A 1 82 ? -10.172 1.628 -31.285 1.00 26.35 82 TRP A CA 1
ATOM 598 C C . TRP A 1 82 ? -10.679 0.431 -30.489 1.00 28.11 82 TRP A C 1
ATOM 599 O O . TRP A 1 82 ? -11.332 0.608 -29.465 1.00 25.46 82 TRP A O 1
ATOM 610 N N . LEU A 1 83 ? -10.365 -0.779 -30.940 1.00 23.57 83 LEU A N 1
ATOM 611 C CA . LEU A 1 83 ? -10.606 -1.953 -30.122 1.00 23.32 83 LEU A CA 1
ATOM 612 C C . LEU A 1 83 ? -9.905 -1.811 -28.794 1.00 29.33 83 LEU A C 1
ATOM 613 O O . LEU A 1 83 ? -10.476 -2.139 -27.754 1.00 23.30 83 LEU A O 1
ATOM 618 N N . GLN A 1 84 ? -8.659 -1.330 -28.831 1.00 25.28 84 GLN A N 1
ATOM 619 C CA . GLN A 1 84 ? -7.908 -1.095 -27.600 1.00 23.24 84 GLN A CA 1
ATOM 620 C C . GLN A 1 84 ? -8.540 -0.023 -26.736 1.00 28.50 84 GLN A C 1
ATOM 621 O O . GLN A 1 84 ? -8.728 -0.221 -25.528 1.00 27.32 84 GLN A O 1
ATOM 627 N N . PHE A 1 85 ? -8.831 1.123 -27.358 1.00 22.67 85 PHE A N 1
ATOM 628 C CA . PHE A 1 85 ? -9.461 2.246 -26.675 1.00 24.91 85 PHE A CA 1
ATOM 629 C C . PHE A 1 85 ? -10.685 1.770 -25.894 1.00 27.05 85 PHE A C 1
ATOM 630 O O . PHE A 1 85 ? -10.829 2.070 -24.718 1.00 24.45 85 PHE A O 1
ATOM 638 N N . PHE A 1 86 ? -11.571 1.031 -26.549 1.00 23.64 86 PHE A N 1
ATOM 639 C CA . PHE A 1 86 ? -12.826 0.677 -25.900 1.00 25.59 86 PHE A CA 1
ATOM 640 C C . PHE A 1 86 ? -12.645 -0.505 -24.946 1.00 29.69 86 PHE A C 1
ATOM 641 O O . PHE A 1 86 ? -13.412 -0.651 -23.993 1.00 27.12 86 PHE A O 1
ATOM 649 N N . ALA A 1 87 ? -11.627 -1.330 -25.184 1.00 23.78 87 ALA A N 1
ATOM 650 C CA . ALA A 1 87 ? -11.306 -2.412 -24.257 1.00 26.53 87 ALA A CA 1
ATOM 651 C C . ALA A 1 87 ? -10.785 -1.841 -22.951 1.00 24.00 87 ALA A C 1
ATOM 652 O O . ALA A 1 87 ? -11.120 -2.329 -21.876 1.00 23.15 87 ALA A O 1
ATOM 654 N N . ILE A 1 88 ? -9.948 -0.813 -23.047 1.00 24.49 88 ILE A N 1
ATOM 655 C CA . ILE A 1 88 ? -9.421 -0.167 -21.858 1.00 27.22 88 ILE A CA 1
ATOM 656 C C . ILE A 1 88 ? -10.554 0.567 -21.122 1.00 29.94 88 ILE A C 1
ATOM 657 O O . ILE A 1 88 ? -10.609 0.561 -19.893 1.00 28.59 88 ILE A O 1
ATOM 662 N N . LEU A 1 89 ? -11.470 1.176 -21.871 1.00 26.59 89 LEU A N 1
ATOM 663 C CA . LEU A 1 89 ? -12.606 1.854 -21.253 1.00 29.87 89 LEU A CA 1
ATOM 664 C C . LEU A 1 89 ? -13.504 0.837 -20.530 1.00 27.33 89 LEU A C 1
ATOM 665 O O . LEU A 1 89 ? -13.948 1.064 -19.410 1.00 25.39 89 LEU A O 1
ATOM 670 N N . ALA A 1 90 ? -13.755 -0.291 -21.176 1.00 23.38 90 ALA A N 1
ATOM 671 C CA . ALA A 1 90 ? -14.569 -1.334 -20.582 1.00 28.54 90 ALA A CA 1
ATOM 672 C C . ALA A 1 90 ? -13.880 -1.838 -19.317 1.00 27.91 90 ALA A C 1
ATOM 673 O O . ALA A 1 90 ? -14.518 -2.019 -18.288 1.00 28.68 90 ALA A O 1
ATOM 675 N N . GLY A 1 91 ? -12.568 -2.037 -19.405 1.00 23.85 91 GLY A N 1
ATOM 676 C CA . GLY A 1 91 ? -11.784 -2.507 -18.284 1.00 26.53 91 GLY A CA 1
ATOM 677 C C . GLY A 1 91 ? -11.903 -1.589 -17.080 1.00 30.97 91 GLY A C 1
ATOM 678 O O . GLY A 1 91 ? -12.076 -2.060 -15.953 1.00 29.08 91 GLY A O 1
ATOM 679 N N . MET A 1 92 ? -11.811 -0.281 -17.315 1.00 28.48 92 MET A N 1
ATOM 680 C CA . MET A 1 92 ? -11.965 0.702 -16.241 1.00 32.15 92 MET A CA 1
ATOM 681 C C . MET A 1 92 ? -13.348 0.638 -15.583 1.00 30.04 92 MET A C 1
ATOM 682 O O . MET A 1 92 ? -13.462 0.662 -14.361 1.00 28.79 92 MET A O 1
ATOM 687 N N . VAL A 1 93 ? -14.393 0.567 -16.398 1.00 30.97 93 VAL A N 1
ATOM 688 C CA . VAL A 1 93 ? -15.739 0.378 -15.876 1.00 30.20 93 VAL A CA 1
ATOM 689 C C . VAL A 1 93 ? -15.832 -0.896 -15.022 1.00 31.05 93 VAL A C 1
ATOM 690 O O . VAL A 1 93 ? -16.369 -0.849 -13.920 1.00 32.06 93 VAL A O 1
ATOM 694 N N . PHE A 1 94 ? -15.299 -2.024 -15.496 1.00 23.99 94 PHE A N 1
ATOM 695 C CA . PHE A 1 94 ? -15.445 -3.259 -14.717 1.00 28.91 94 PHE A CA 1
ATOM 696 C C . PHE A 1 94 ? -14.604 -3.237 -13.449 1.00 30.20 94 PHE A C 1
ATOM 697 O O . PHE A 1 94 ? -15.001 -3.804 -12.450 1.00 28.23 94 PHE A O 1
ATOM 705 N N . PHE A 1 95 ? -13.435 -2.607 -13.509 1.00 27.64 95 PHE A N 1
ATOM 706 C CA . PHE A 1 95 ? -12.597 -2.429 -12.341 1.00 28.14 95 PHE A CA 1
ATOM 707 C C . PHE A 1 95 ? -13.332 -1.637 -11.267 1.00 34.29 95 PHE A C 1
ATOM 708 O O . PHE A 1 95 ? -13.284 -1.989 -10.080 1.00 25.25 95 PHE A O 1
ATOM 716 N N . GLY A 1 96 ? -13.977 -0.552 -11.693 1.00 27.86 96 GLY A N 1
ATOM 717 C CA . GLY A 1 96 ? -14.705 0.311 -10.784 1.00 31.63 96 GLY A CA 1
ATOM 718 C C . GLY A 1 96 ? -15.825 -0.460 -10.115 1.00 32.91 96 GLY A C 1
ATOM 719 O O . GLY A 1 96 ? -16.002 -0.377 -8.899 1.00 30.96 96 GLY A O 1
ATOM 720 N N . MET A 1 97 ? -16.567 -1.218 -10.921 1.00 26.70 97 MET A N 1
ATOM 721 C CA . MET A 1 97 ? -17.669 -2.019 -10.433 1.00 28.18 97 MET A CA 1
ATOM 722 C C . MET A 1 97 ? -17.180 -3.054 -9.425 1.00 34.37 97 MET A C 1
ATOM 723 O O . MET A 1 97 ? -17.804 -3.249 -8.382 1.00 29.61 97 MET A O 1
ATOM 728 N N . LEU A 1 98 ? -16.063 -3.710 -9.741 1.00 30.23 98 LEU A N 1
ATOM 729 C CA . LEU A 1 98 ? -15.509 -4.731 -8.866 1.00 32.78 98 LEU A CA 1
ATOM 730 C C . LEU A 1 98 ? -15.071 -4.114 -7.541 1.00 33.53 98 LEU A C 1
ATOM 731 O O . LEU A 1 98 ? -15.354 -4.638 -6.462 1.00 28.99 98 LEU A O 1
ATOM 736 N N . ASP A 1 99 ? -14.376 -2.991 -7.642 1.00 32.83 99 ASP A N 1
ATOM 737 C CA . ASP A 1 99 ? -13.862 -2.304 -6.479 1.00 32.62 99 ASP A CA 1
ATOM 738 C C . ASP A 1 99 ? -15.023 -1.788 -5.628 1.00 35.12 99 ASP A C 1
ATOM 739 O O . ASP A 1 99 ? -14.988 -1.875 -4.402 1.00 35.29 99 ASP A O 1
ATOM 744 N N . GLY A 1 100 ? -16.056 -1.267 -6.289 1.00 30.83 100 GLY A N 1
ATOM 745 C CA . GLY A 1 100 ? -17.257 -0.837 -5.599 1.00 34.57 100 GLY A CA 1
ATOM 746 C C . GLY A 1 100 ? -17.941 -1.994 -4.890 1.00 34.42 100 GLY A C 1
ATOM 747 O O . GLY A 1 100 ? -18.362 -1.880 -3.745 1.00 32.56 100 GLY A O 1
ATOM 748 N N . LEU A 1 101 ? -18.039 -3.122 -5.578 1.00 33.93 101 LEU A N 1
ATOM 749 C CA . LEU A 1 101 ? -18.703 -4.293 -5.034 1.00 33.31 101 LEU A CA 1
ATOM 750 C C . LEU A 1 101 ? -17.996 -4.833 -3.806 1.00 25.25 101 LEU A C 1
ATOM 751 O O . LEU A 1 101 ? -18.631 -5.095 -2.779 1.00 27.70 101 LEU A O 1
ATOM 756 N N . VAL A 1 102 ? -16.682 -5.002 -3.912 1.00 25.15 102 VAL A N 1
ATOM 757 C CA . VAL A 1 102 ? -15.912 -5.573 -2.813 1.00 31.88 102 VAL A CA 1
ATOM 758 C C . VAL A 1 102 ? -15.870 -4.606 -1.629 1.00 28.60 102 VAL A C 1
ATOM 759 O O . VAL A 1 102 ? -16.065 -5.016 -0.489 1.00 29.34 102 VAL A O 1
ATOM 763 N N . ARG A 1 103 ? -15.649 -3.323 -1.897 1.00 29.43 103 ARG A N 1
ATOM 764 C CA . ARG A 1 103 ? -15.699 -2.312 -0.838 1.00 32.54 103 ARG A CA 1
ATOM 765 C C . ARG A 1 103 ? -17.047 -2.301 -0.089 1.00 32.69 103 ARG A C 1
ATOM 766 O O . ARG A 1 103 ? -17.102 -2.016 1.095 1.00 31.59 103 ARG A O 1
ATOM 770 N N . ALA A 1 104 ? -18.130 -2.608 -0.787 1.00 31.69 104 ALA A N 1
ATOM 771 C CA . ALA A 1 104 ? -19.449 -2.578 -0.168 1.00 28.02 104 ALA A CA 1
ATOM 772 C C . ALA A 1 104 ? -19.781 -3.883 0.542 1.00 29.66 104 ALA A C 1
ATOM 773 O O . ALA A 1 104 ? -20.878 -4.034 1.090 1.00 27.10 104 ALA A O 1
ATOM 775 N N . GLY A 1 105 ? -18.831 -4.816 0.548 1.00 29.38 105 GLY A N 1
ATOM 776 C CA . GLY A 1 105 ? -18.977 -6.055 1.297 1.00 30.36 105 GLY A CA 1
ATOM 777 C C . GLY A 1 105 ? -19.250 -7.300 0.466 1.00 33.16 105 GLY A C 1
ATOM 778 O O . GLY A 1 105 ? -19.525 -8.372 1.005 1.00 33.36 105 GLY A O 1
ATOM 779 N N . GLY A 1 106 ? -19.175 -7.181 -0.852 1.00 31.32 106 GLY A N 1
ATOM 780 C CA . GLY A 1 106 ? -19.417 -8.334 -1.703 1.00 32.09 106 GLY A CA 1
ATOM 781 C C . GLY A 1 106 ? -18.354 -9.403 -1.545 1.00 27.56 106 GLY A C 1
ATOM 782 O O . GLY A 1 106 ? -17.177 -9.094 -1.440 1.00 34.60 106 GLY A O 1
ATOM 783 N N . ARG A 1 107 ? -18.780 -10.657 -1.502 1.00 30.33 107 ARG A N 1
ATOM 784 C CA . ARG A 1 107 ? -17.867 -11.794 -1.472 1.00 31.07 107 ARG A CA 1
ATOM 785 C C . ARG A 1 107 ? -18.142 -12.651 -2.700 1.00 26.41 107 ARG A C 1
ATOM 786 O O . ARG A 1 107 ? -18.883 -12.239 -3.589 1.00 33.62 107 ARG A O 1
ATOM 788 N N . GLU A 1 108 ? -17.571 -13.845 -2.734 1.00 28.54 108 GLU A N 1
ATOM 789 C CA . GLU A 1 108 ? -17.635 -14.699 -3.908 1.00 30.76 108 GLU A CA 1
ATOM 790 C C . GLU A 1 108 ? -19.073 -14.926 -4.345 1.00 32.04 108 GLU A C 1
ATOM 791 O O . GLU A 1 108 ? -19.919 -15.322 -3.556 1.00 33.27 108 GLU A O 1
ATOM 793 N N . SER A 1 109 ? -19.348 -14.643 -5.609 1.00 31.13 109 SER A N 1
ATOM 794 C CA . SER A 1 109 ? -20.693 -14.782 -6.132 1.00 33.25 109 SER A CA 1
ATOM 795 C C . SER A 1 109 ? -20.641 -14.897 -7.643 1.00 32.06 109 SER A C 1
ATOM 796 O O . SER A 1 109 ? -19.607 -14.647 -8.256 1.00 30.61 109 SER A O 1
ATOM 799 N N . TRP A 1 110 ? -21.756 -15.281 -8.246 1.00 30.41 110 TRP A N 1
ATOM 800 C CA . TRP A 1 110 ? -21.804 -15.309 -9.690 1.00 29.53 110 TRP A CA 1
ATOM 801 C C . TRP A 1 110 ? -21.587 -13.903 -10.219 1.00 31.39 110 TRP A C 1
ATOM 802 O O . TRP A 1 110 ? -20.863 -13.729 -11.200 1.00 33.95 110 TRP A O 1
ATOM 813 N N . LEU A 1 111 ? -22.173 -12.903 -9.554 1.00 29.71 111 LEU A N 1
ATOM 814 C CA . LEU A 1 111 ? -22.076 -11.512 -10.017 1.00 31.92 111 LEU A CA 1
ATOM 815 C C . LEU A 1 111 ? -20.632 -11.038 -10.045 1.00 36.61 111 LEU A C 1
ATOM 816 O O . LEU A 1 111 ? -20.149 -10.495 -11.047 1.00 31.24 111 LEU A O 1
ATOM 821 N N . LEU A 1 112 ? -19.953 -11.238 -8.928 1.00 30.90 112 LEU A N 1
ATOM 822 C CA . LEU A 1 112 ? -18.544 -10.910 -8.833 1.00 33.38 112 LEU A CA 1
ATOM 823 C C . LEU A 1 112 ? -17.710 -11.696 -9.868 1.00 34.74 112 LEU A C 1
ATOM 824 O O . LEU A 1 112 ? -16.823 -11.134 -10.513 1.00 33.36 112 LEU A O 1
ATOM 829 N N . SER A 1 113 ? -17.993 -12.989 -10.026 1.00 31.76 113 SER A N 1
ATOM 830 C CA . SER A 1 113 ? -17.316 -13.795 -11.043 1.00 32.56 113 SER A CA 1
ATOM 831 C C . SER A 1 113 ? -17.564 -13.260 -12.453 1.00 33.87 113 SER A C 1
ATOM 832 O O . SER A 1 113 ? -16.641 -13.137 -13.253 1.00 27.47 113 SER A O 1
ATOM 835 N N . VAL A 1 114 ? -18.817 -12.936 -12.749 1.00 32.15 114 VAL A N 1
ATOM 836 C CA . VAL A 1 114 ? -19.162 -12.448 -14.060 1.00 31.72 114 VAL A CA 1
ATOM 837 C C . VAL A 1 114 ? -18.412 -11.135 -14.367 1.00 34.04 114 VAL A C 1
ATOM 838 O O . VAL A 1 114 ? -17.962 -10.925 -15.499 1.00 34.92 114 VAL A O 1
ATOM 842 N N . LEU A 1 115 ? -18.232 -10.278 -13.364 1.00 31.75 115 LEU A N 1
ATOM 843 C CA . LEU A 1 115 ? -17.517 -9.020 -13.584 1.00 33.87 115 LEU A CA 1
ATOM 844 C C . LEU A 1 115 ? -16.022 -9.260 -13.800 1.00 32.07 115 LEU A C 1
ATOM 845 O O . LEU A 1 115 ? -15.367 -8.514 -14.534 1.00 27.68 115 LEU A O 1
ATOM 850 N N . PHE A 1 116 ? -15.483 -10.292 -13.158 1.00 28.31 116 PHE A N 1
ATOM 851 C CA . PHE A 1 116 ? -14.083 -10.647 -13.360 1.00 31.25 116 PHE A CA 1
ATOM 852 C C . PHE A 1 116 ? -13.843 -11.161 -14.779 1.00 26.67 116 PHE A C 1
ATOM 853 O O . PHE A 1 116 ? -12.833 -10.833 -15.415 1.00 25.70 116 PHE A O 1
ATOM 861 N N . ILE A 1 117 ? -14.762 -11.984 -15.258 1.00 26.32 117 ILE A N 1
ATOM 862 C CA . ILE A 1 117 ? -14.675 -12.525 -16.608 1.00 26.39 117 ILE A CA 1
ATOM 863 C C . ILE A 1 117 ? -14.784 -11.388 -17.630 1.00 29.10 117 ILE A C 1
ATOM 864 O O . ILE A 1 117 ? -14.047 -11.353 -18.614 1.00 30.32 117 ILE A O 1
ATOM 869 N N . ALA A 1 118 ? -15.693 -10.451 -17.379 1.00 26.42 118 ALA A N 1
ATOM 870 C CA . ALA A 1 118 ? -15.874 -9.302 -18.252 1.00 29.98 118 ALA A CA 1
ATOM 871 C C . ALA A 1 118 ? -14.585 -8.487 -18.297 1.00 31.21 118 ALA A C 1
ATOM 872 O O . ALA A 1 118 ? -14.160 -8.029 -19.363 1.00 29.33 118 ALA A O 1
ATOM 874 N N . LEU A 1 119 ? -13.953 -8.325 -17.137 1.00 27.89 119 LEU A N 1
ATOM 875 C CA . LEU A 1 119 ? -12.656 -7.658 -17.068 1.00 24.61 119 LEU A CA 1
ATOM 876 C C . LEU A 1 119 ? -11.605 -8.412 -17.885 1.00 24.98 119 LEU A C 1
ATOM 877 O O . LEU A 1 119 ? -10.820 -7.803 -18.623 1.00 25.66 119 LEU A O 1
ATOM 882 N N . ALA A 1 120 ? -11.575 -9.734 -17.730 1.00 22.68 120 ALA A N 1
ATOM 883 C CA . ALA A 1 120 ? -10.519 -10.531 -18.333 1.00 23.30 120 ALA A CA 1
ATOM 884 C C . ALA A 1 120 ? -10.695 -10.558 -19.847 1.00 25.31 120 ALA A C 1
ATOM 885 O O . ALA A 1 120 ? -9.717 -10.541 -20.584 1.00 27.68 120 ALA A O 1
ATOM 887 N N . LEU A 1 121 ? -11.943 -10.593 -20.303 1.00 19.61 121 LEU A N 1
ATOM 888 C CA . LEU A 1 121 ? -12.226 -10.597 -21.730 1.00 23.16 121 LEU A CA 1
ATOM 889 C C . LEU A 1 121 ? -11.889 -9.235 -22.321 1.00 26.17 121 LEU A C 1
ATOM 890 O O . LEU A 1 121 ? -11.426 -9.145 -23.459 1.00 27.17 121 LEU A O 1
ATOM 895 N N . SER A 1 122 ? -12.082 -8.171 -21.544 1.00 23.36 122 SER A N 1
ATOM 896 C CA . SER A 1 122 ? -11.750 -6.855 -22.057 1.00 28.32 122 SER A CA 1
ATOM 897 C C . SER A 1 122 ? -10.219 -6.798 -22.173 1.00 26.64 122 SER A C 1
ATOM 898 O O . SER A 1 122 ? -9.666 -6.172 -23.082 1.00 24.76 122 SER A O 1
ATOM 901 N N . GLY A 1 123 ? -9.545 -7.514 -21.281 1.00 23.36 123 GLY A N 1
ATOM 902 C CA . GLY A 1 123 ? -8.101 -7.602 -21.321 1.00 27.31 123 GLY A CA 1
ATOM 903 C C . GLY A 1 123 ? -7.663 -8.355 -22.568 1.00 27.64 123 GLY A C 1
ATOM 904 O O . GLY A 1 123 ? -6.627 -8.023 -23.162 1.00 21.55 123 GLY A O 1
ATOM 905 N N . VAL A 1 124 ? -8.441 -9.370 -22.963 1.00 21.48 124 VAL A N 1
ATOM 906 C CA . VAL A 1 124 ? -8.177 -10.080 -24.215 1.00 22.48 124 VAL A CA 1
ATOM 907 C C . VAL A 1 124 ? -8.319 -9.146 -25.445 1.00 25.27 124 VAL A C 1
ATOM 908 O O . VAL A 1 124 ? -7.464 -9.129 -26.325 1.00 22.00 124 VAL A O 1
ATOM 912 N N . MET A 1 125 ? -9.393 -8.366 -25.492 1.00 25.34 125 MET A N 1
ATOM 913 C CA . MET A 1 125 ? -9.590 -7.425 -26.586 1.00 25.37 125 MET A CA 1
ATOM 914 C C . MET A 1 125 ? -8.448 -6.426 -26.694 1.00 27.54 125 MET A C 1
ATOM 915 O O . MET A 1 125 ? -7.929 -6.205 -27.791 1.00 26.47 125 MET A O 1
ATOM 920 N N . ALA A 1 126 ? -8.027 -5.855 -25.567 1.00 22.30 126 ALA A N 1
ATOM 921 C CA . ALA A 1 126 ? -6.963 -4.863 -25.598 1.00 25.29 126 ALA A CA 1
ATOM 922 C C . ALA A 1 126 ? -5.671 -5.503 -26.066 1.00 28.33 126 ALA A C 1
ATOM 923 O O . ALA A 1 126 ? -4.897 -4.906 -26.815 1.00 23.68 126 ALA A O 1
ATOM 925 N N . SER A 1 127 ? -5.436 -6.728 -25.619 1.00 24.75 127 SER A N 1
ATOM 926 C CA . SER A 1 127 ? -4.174 -7.365 -25.906 1.00 24.80 127 SER A CA 1
ATOM 927 C C . SER A 1 127 ? -4.145 -7.683 -27.395 1.00 26.69 127 SER A C 1
ATOM 928 O O . SER A 1 127 ? -3.118 -7.522 -28.069 1.00 21.52 127 SER A O 1
ATOM 931 N N . LEU A 1 128 ? -5.299 -8.079 -27.919 1.00 26.76 128 LEU A N 1
ATOM 932 C CA . LEU A 1 128 ? -5.390 -8.442 -29.324 1.00 26.62 128 LEU A CA 1
ATOM 933 C C . LEU A 1 128 ? -5.314 -7.216 -30.222 1.00 25.99 128 LEU A C 1
ATOM 934 O O . LEU A 1 128 ? -4.667 -7.246 -31.275 1.00 22.24 128 LEU A O 1
ATOM 939 N N . GLY A 1 129 ? -5.981 -6.144 -29.813 1.00 25.47 129 GLY A N 1
ATOM 940 C CA . GLY A 1 129 ? -5.910 -4.895 -30.546 1.00 22.66 129 GLY A CA 1
ATOM 941 C C . GLY A 1 129 ? -4.476 -4.399 -30.632 1.00 25.65 129 GLY A C 1
ATOM 942 O O . GLY A 1 129 ? -4.043 -3.908 -31.671 1.00 21.51 129 GLY A O 1
ATOM 943 N N . SER A 1 130 ? -3.740 -4.550 -29.532 1.00 18.97 130 SER A N 1
ATOM 944 C CA . SER A 1 130 ? -2.358 -4.099 -29.426 1.00 23.13 130 SER A CA 1
ATOM 945 C C . SER A 1 130 ? -1.443 -4.885 -30.372 1.00 22.32 130 SER A C 1
ATOM 946 O O . SER A 1 130 ? -0.555 -4.334 -31.018 1.00 21.42 130 SER A O 1
ATOM 949 N N . GLN A 1 131 ? -1.687 -6.183 -30.453 1.00 21.00 131 GLN A N 1
ATOM 950 C CA . GLN A 1 131 ? -0.928 -7.052 -31.330 1.00 23.17 131 GLN A CA 1
ATOM 951 C C . GLN A 1 131 ? -1.203 -6.738 -32.806 1.00 23.20 131 GLN A C 1
ATOM 952 O O . GLN A 1 131 ? -0.304 -6.751 -33.619 1.00 24.36 131 GLN A O 1
ATOM 958 N N . ILE A 1 132 ? -2.456 -6.454 -33.136 1.00 23.76 132 ILE A N 1
ATOM 959 C CA . ILE A 1 132 ? -2.835 -6.052 -34.485 1.00 20.24 132 ILE A CA 1
ATOM 960 C C . ILE A 1 132 ? -2.152 -4.745 -34.905 1.00 23.48 132 ILE A C 1
ATOM 961 O O . ILE A 1 132 ? -1.703 -4.598 -36.051 1.00 22.43 132 ILE A O 1
ATOM 966 N N . THR A 1 133 ? -2.078 -3.801 -33.972 1.00 18.81 133 THR A N 1
ATOM 967 C CA . THR A 1 133 ? -1.500 -2.484 -34.234 1.00 21.92 133 THR A CA 1
ATOM 968 C C . THR A 1 133 ? 0.010 -2.573 -34.379 1.00 25.50 133 THR A C 1
ATOM 969 O O . THR A 1 133 ?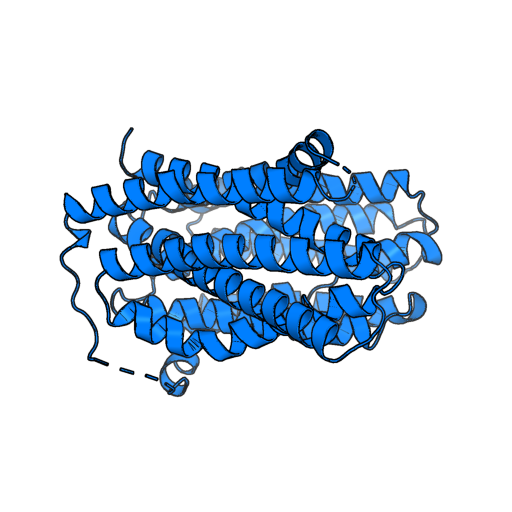 0.601 -1.895 -35.217 1.00 27.31 133 THR A O 1
ATOM 973 N N . ASP A 1 134 ? 0.642 -3.411 -33.567 1.00 25.16 134 ASP A N 1
ATOM 974 C CA . ASP A 1 134 ? 2.094 -3.568 -33.654 1.00 27.04 134 ASP A CA 1
ATOM 975 C C . ASP A 1 134 ? 2.486 -4.138 -35.006 1.00 29.91 134 ASP A C 1
ATOM 976 O O . ASP A 1 134 ? 3.417 -3.659 -35.650 1.00 26.08 134 ASP A O 1
ATOM 981 N N . ILE A 1 135 ? 1.770 -5.173 -35.419 1.00 20.31 135 ILE A N 1
ATOM 982 C CA . ILE A 1 135 ? 2.049 -5.819 -36.677 1.00 25.31 135 ILE A CA 1
ATOM 983 C C . ILE A 1 135 ? 1.836 -4.817 -37.808 1.00 28.37 135 ILE A C 1
ATOM 984 O O . ILE A 1 135 ? 2.670 -4.667 -38.699 1.00 26.58 135 ILE A O 1
ATOM 989 N N . SER A 1 136 ? 0.729 -4.093 -37.727 1.00 25.50 136 SER A N 1
ATOM 990 C CA . SER A 1 136 ? 0.378 -3.097 -38.727 1.00 28.13 136 SER A CA 1
ATOM 991 C C . SER A 1 136 ? 1.411 -1.984 -38.872 1.00 27.31 136 SER A C 1
ATOM 992 O O . SER A 1 136 ? 1.875 -1.691 -39.977 1.00 32.94 136 SER A O 1
ATOM 995 N N . VAL A 1 137 ? 1.761 -1.353 -37.762 1.00 26.08 137 VAL A N 1
ATOM 996 C CA . VAL A 1 137 ? 2.723 -0.263 -37.785 1.00 25.85 137 VAL A CA 1
ATOM 997 C C . VAL A 1 137 ? 4.146 -0.761 -38.037 1.00 31.59 137 VAL A C 1
ATOM 998 O O . VAL A 1 137 ? 4.840 -0.258 -38.923 1.00 29.16 137 VAL A O 1
ATOM 1002 N N . GLY A 1 138 ? 4.577 -1.753 -37.262 1.00 22.47 138 GLY A N 1
ATOM 1003 C CA . GLY A 1 138 ? 5.948 -2.197 -37.319 1.00 20.50 138 GLY A CA 1
ATOM 1004 C C . GLY A 1 138 ? 6.257 -3.108 -38.497 1.00 26.33 138 GLY A C 1
ATOM 1005 O O . GLY A 1 138 ? 7.353 -3.059 -39.060 1.00 21.43 138 GLY A O 1
ATOM 1006 N N . ASN A 1 139 ? 5.295 -3.934 -38.891 1.00 24.23 139 ASN A N 1
ATOM 1007 C CA . ASN A 1 139 ? 5.587 -4.932 -39.905 1.00 23.52 139 ASN A CA 1
ATOM 1008 C C . ASN A 1 139 ? 4.904 -4.703 -41.241 1.00 25.61 139 ASN A C 1
ATOM 1009 O O . ASN A 1 139 ? 5.063 -5.508 -42.154 1.00 31.00 139 ASN A O 1
ATOM 1014 N N . ASP A 1 140 ? 4.152 -3.615 -41.378 1.00 29.17 140 ASP A N 1
ATOM 1015 C CA . ASP A 1 140 ? 3.489 -3.340 -42.662 1.00 28.54 140 ASP A CA 1
ATOM 1016 C C . ASP A 1 140 ? 3.718 -1.896 -43.081 1.00 31.41 140 ASP A C 1
ATOM 1017 O O . ASP A 1 140 ? 4.361 -1.643 -44.100 1.00 33.11 140 ASP A O 1
ATOM 1022 N N . LEU A 1 141 ? 3.215 -0.952 -42.285 1.00 28.76 141 LEU A N 1
ATOM 1023 C CA . LEU A 1 141 ? 3.427 0.463 -42.575 1.00 31.64 141 LEU A CA 1
ATOM 1024 C C . LEU A 1 141 ? 4.906 0.835 -42.654 1.00 30.33 141 LEU A C 1
ATOM 1025 O O . LEU A 1 141 ? 5.318 1.519 -43.592 1.00 31.51 141 LEU A O 1
ATOM 1030 N N . ALA A 1 142 ? 5.711 0.393 -41.691 1.00 28.68 142 ALA A N 1
ATOM 1031 C CA . ALA A 1 142 ? 7.116 0.808 -41.687 1.00 32.81 142 ALA A CA 1
ATOM 1032 C C . ALA A 1 142 ? 7.892 0.293 -42.912 1.00 24.86 142 ALA A C 1
ATOM 1033 O O . ALA A 1 142 ? 8.579 1.078 -43.560 1.00 27.30 142 ALA A O 1
ATOM 1035 N N . PRO A 1 143 ? 7.793 -1.011 -43.245 1.00 26.27 143 PRO A N 1
ATOM 1036 C CA . PRO A 1 143 ? 8.535 -1.439 -44.443 1.00 29.30 143 PRO A CA 1
ATOM 1037 C C . PRO A 1 143 ? 7.956 -0.853 -45.731 1.00 30.09 143 PRO A C 1
ATOM 1038 O O . PRO A 1 143 ? 8.623 -0.869 -46.766 1.00 28.67 143 PRO A O 1
ATOM 1042 N N . SER A 1 144 ? 6.724 -0.364 -45.666 1.00 25.26 144 SER A N 1
ATOM 1043 C CA . SER A 1 144 ? 6.109 0.274 -46.827 1.00 33.91 144 SER A CA 1
ATOM 1044 C C . SER A 1 144 ? 6.471 1.761 -46.952 1.00 32.39 144 SER A C 1
ATOM 1045 O O . SER A 1 144 ? 6.322 2.335 -48.017 1.00 29.50 144 SER A O 1
ATOM 1048 N N . LEU A 1 145 ? 6.951 2.370 -45.869 1.00 25.39 145 LEU A N 1
ATOM 1049 C CA . LEU A 1 145 ? 7.201 3.813 -45.832 1.00 24.55 145 LEU A CA 1
ATOM 1050 C C . LEU A 1 145 ? 8.677 4.162 -45.720 1.00 32.31 145 LEU A C 1
ATOM 1051 O O . LEU A 1 145 ? 9.097 5.229 -46.173 1.00 35.35 145 LEU A O 1
ATOM 1056 N N . VAL A 1 146 ? 9.450 3.272 -45.093 1.00 28.56 146 VAL A N 1
ATOM 1057 C CA . VAL A 1 146 ? 10.863 3.509 -44.825 1.00 28.86 146 VAL A CA 1
ATOM 1058 C C . VAL A 1 146 ? 11.741 2.681 -45.777 1.00 31.98 146 VAL A C 1
ATOM 1059 O O . VAL A 1 146 ? 11.479 1.491 -45.993 1.00 25.66 146 VAL A O 1
ATOM 1063 N N . ALA A 1 147 ? 12.760 3.322 -46.360 1.00 32.12 147 ALA A N 1
ATOM 1064 C CA . ALA A 1 147 ? 13.691 2.643 -47.265 1.00 35.41 147 ALA A CA 1
ATOM 1065 C C . ALA A 1 147 ? 14.338 1.482 -46.531 1.00 36.09 147 ALA A C 1
ATOM 1066 O O . ALA A 1 147 ? 14.621 1.594 -45.344 1.00 37.36 147 ALA A O 1
ATOM 1068 N N . PRO A 1 148 ? 14.564 0.361 -47.230 1.00 40.36 148 PRO A N 1
ATOM 1069 C CA . PRO A 1 148 ? 15.033 -0.862 -46.566 1.00 41.02 148 PRO A CA 1
ATOM 1070 C C . PRO A 1 148 ? 16.317 -0.661 -45.747 1.00 36.45 148 PRO A C 1
ATOM 1071 O O . PRO A 1 148 ? 16.475 -1.292 -44.700 1.00 33.62 148 PRO A O 1
ATOM 1075 N N . GLU A 1 149 ? 17.188 0.232 -46.205 1.00 35.64 149 GLU A N 1
ATOM 1076 C CA . GLU A 1 149 ? 18.492 0.459 -45.577 1.00 38.82 149 GLU A CA 1
ATOM 1077 C C . GLU A 1 149 ? 18.392 1.372 -44.361 1.00 34.40 149 GLU A C 1
ATOM 1078 O O . GLU A 1 149 ? 19.359 1.554 -43.631 1.00 31.92 149 GLU A O 1
ATOM 1080 N N . LYS A 1 150 ? 17.227 1.971 -44.163 1.00 33.16 150 LYS A N 1
ATOM 1081 C CA . LYS A 1 150 ? 17.030 2.878 -43.043 1.00 29.11 150 LYS A CA 1
ATOM 1082 C C . LYS A 1 150 ? 16.144 2.245 -41.985 1.00 26.97 150 LYS A C 1
ATOM 1083 O O . LYS A 1 150 ? 15.771 2.914 -41.021 1.00 26.25 150 LYS A O 1
ATOM 1086 N N . LEU A 1 151 ? 15.823 0.959 -42.167 1.00 24.83 151 LEU A N 1
ATOM 1087 C CA . LEU A 1 151 ? 14.939 0.247 -41.240 1.00 30.46 151 LEU A CA 1
ATOM 1088 C C . LEU A 1 151 ? 15.638 -0.042 -39.924 1.00 27.17 151 LEU A C 1
ATOM 1089 O O . LEU A 1 151 ? 15.021 0.033 -38.865 1.00 28.21 151 LEU A O 1
ATOM 1094 N N . THR A 1 152 ? 16.920 -0.380 -40.002 1.00 29.21 152 THR A N 1
ATOM 1095 C CA . THR A 1 152 ? 17.708 -0.677 -38.808 1.00 28.73 152 THR A CA 1
ATOM 1096 C C . THR A 1 152 ? 17.746 0.531 -37.880 1.00 27.51 152 THR A C 1
ATOM 1097 O O . THR A 1 152 ? 17.630 0.399 -36.658 1.00 27.72 152 THR A O 1
ATOM 1101 N N . HIS A 1 153 ? 17.892 1.711 -38.469 1.00 26.66 153 HIS A N 1
ATOM 1102 C CA . HIS A 1 153 ? 17.867 2.956 -37.704 1.00 28.32 153 HIS A CA 1
ATOM 1103 C C . HIS A 1 153 ? 16.490 3.176 -37.104 1.00 25.48 153 HIS A C 1
ATOM 1104 O O . HIS A 1 153 ? 16.346 3.516 -35.922 1.00 28.67 153 HIS A O 1
ATOM 1111 N N . PHE A 1 154 ? 15.476 2.939 -37.924 1.00 25.08 154 PHE A N 1
ATOM 1112 C CA . PHE A 1 154 ? 14.096 3.077 -37.491 1.00 28.06 154 PHE A CA 1
ATOM 1113 C C . PHE A 1 154 ? 13.741 2.088 -36.373 1.00 25.89 154 PHE A C 1
ATOM 1114 O O . PHE A 1 154 ? 13.023 2.440 -35.430 1.00 22.21 154 PHE A O 1
ATOM 1122 N N . ASN A 1 155 ? 14.215 0.849 -36.492 1.00 21.67 155 ASN A N 1
ATOM 1123 C CA . ASN A 1 155 ? 13.913 -0.151 -35.472 1.00 25.65 155 ASN A CA 1
ATOM 1124 C C . ASN A 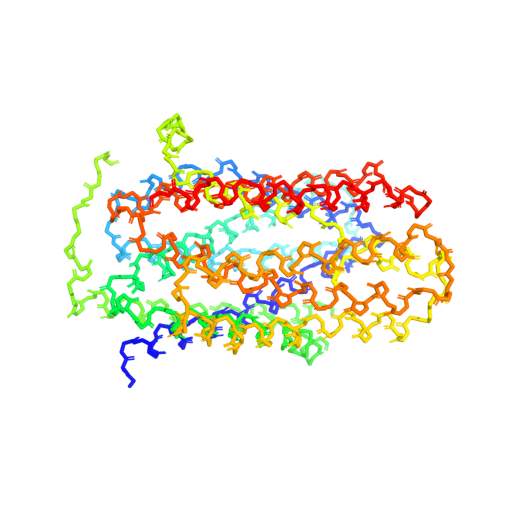1 155 ? 14.607 0.148 -34.148 1.00 22.91 155 ASN A C 1
ATOM 1125 O O . ASN A 1 155 ? 14.086 -0.186 -33.081 1.00 19.55 155 ASN A O 1
ATOM 1130 N N . SER A 1 156 ? 15.784 0.764 -34.211 1.00 23.57 156 SER A N 1
ATOM 1131 C CA . SER A 1 156 ? 16.540 1.026 -32.988 1.00 27.93 156 SER A CA 1
ATOM 1132 C C . SER A 1 156 ? 15.813 2.092 -32.161 1.00 29.38 156 SER A C 1
ATOM 1133 O O . SER A 1 156 ? 15.802 2.027 -30.920 1.00 24.28 156 SER A O 1
ATOM 1136 N N . TRP A 1 157 ? 15.166 3.037 -32.844 1.00 22.74 157 TRP A N 1
ATOM 1137 C CA . TRP A 1 157 ? 14.311 4.017 -32.158 1.00 27.66 157 TRP A CA 1
ATOM 1138 C C . TRP A 1 157 ? 13.029 3.415 -31.586 1.00 24.33 157 TRP A C 1
ATOM 1139 O O . TRP A 1 157 ? 12.596 3.811 -30.499 1.00 22.58 157 TRP A O 1
ATOM 1150 N N . LEU A 1 158 ? 12.403 2.489 -32.311 1.00 25.97 158 LEU A N 1
ATOM 1151 C CA . LEU A 1 158 ? 11.273 1.739 -31.753 1.00 26.61 158 LEU A CA 1
ATOM 1152 C C . LEU A 1 158 ? 11.678 1.024 -30.458 1.00 25.67 158 LEU A C 1
ATOM 1153 O O . LEU A 1 158 ? 10.925 0.988 -29.485 1.00 29.33 158 LEU A O 1
ATOM 1158 N N . ARG A 1 159 ? 12.883 0.469 -30.448 1.00 26.89 159 ARG A N 1
ATOM 1159 C CA . ARG A 1 159 ? 13.378 -0.226 -29.271 1.00 26.28 159 ARG A CA 1
ATOM 1160 C C . ARG A 1 159 ? 13.615 0.746 -28.115 1.00 26.68 159 ARG A C 1
ATOM 1161 O O . ARG A 1 159 ? 13.336 0.432 -26.956 1.00 27.29 159 ARG A O 1
ATOM 1169 N N . ARG A 1 160 ? 14.124 1.929 -28.437 1.00 25.97 160 ARG A N 1
ATOM 1170 C CA . ARG A 1 160 ? 14.428 2.937 -27.431 1.00 32.14 160 ARG A CA 1
ATOM 1171 C C . ARG A 1 160 ? 13.163 3.484 -26.790 1.00 28.58 160 ARG A C 1
ATOM 1172 O O . ARG A 1 160 ? 13.151 3.807 -25.606 1.00 26.29 160 ARG A O 1
ATOM 1180 N N . ILE A 1 161 ? 12.107 3.569 -27.589 1.00 27.16 161 ILE A N 1
ATOM 1181 C CA . ILE A 1 161 ? 10.783 3.971 -27.126 1.00 27.83 161 ILE A CA 1
ATOM 1182 C C . ILE A 1 161 ? 10.217 2.941 -26.164 1.00 29.32 161 ILE A C 1
ATOM 1183 O O . ILE A 1 161 ? 9.621 3.282 -25.135 1.00 28.41 161 ILE A O 1
ATOM 1188 N N . ASP A 1 162 ? 10.395 1.673 -26.524 1.00 29.97 162 ASP A N 1
ATOM 1189 C CA . ASP A 1 162 ? 9.920 0.569 -25.702 1.00 32.62 162 ASP A CA 1
ATOM 1190 C C . ASP A 1 162 ? 10.624 0.539 -24.341 1.00 30.08 162 ASP A C 1
ATOM 1191 O O . ASP A 1 162 ? 9.965 0.473 -23.309 1.00 28.12 162 ASP A O 1
ATOM 1194 N N . LEU A 1 163 ? 11.953 0.615 -24.351 1.00 27.33 163 LEU A N 1
ATOM 1195 C CA . LEU A 1 163 ? 12.748 0.680 -23.115 1.00 29.52 163 LEU A CA 1
ATOM 1196 C C . LEU A 1 163 ? 12.465 1.943 -22.290 1.00 34.98 163 LEU A C 1
ATOM 1197 O O . LEU A 1 163 ? 12.307 1.869 -21.078 1.00 31.80 163 LEU A O 1
ATOM 1202 N N . ALA A 1 164 ? 12.395 3.102 -22.945 1.00 31.33 164 ALA A N 1
ATOM 1203 C CA . ALA A 1 164 ? 12.142 4.328 -22.210 1.00 30.10 164 ALA A CA 1
ATOM 1204 C C . ALA A 1 164 ? 10.773 4.287 -21.523 1.00 32.71 164 ALA A C 1
ATOM 1205 O O . ALA A 1 164 ? 10.655 4.610 -20.345 1.00 32.38 164 ALA A O 1
ATOM 1207 N N . THR A 1 165 ? 9.734 3.888 -22.249 1.00 26.83 165 THR A N 1
ATOM 1208 C CA . THR A 1 165 ? 8.406 3.850 -21.653 1.00 29.49 165 THR A CA 1
ATOM 1209 C C . THR A 1 165 ? 8.316 2.721 -20.627 1.00 33.73 165 THR A C 1
ATOM 1210 O O . THR A 1 165 ? 7.490 2.755 -19.715 1.00 36.61 165 THR A O 1
ATOM 1214 N N . GLU A 1 166 ? 9.163 1.716 -20.774 1.00 28.32 166 GLU A N 1
ATOM 1215 C CA . GLU A 1 166 ? 9.190 0.642 -19.799 1.00 36.84 166 GLU A CA 1
ATOM 1216 C C . GLU A 1 166 ? 9.783 1.147 -18.482 1.00 32.70 166 GLU A C 1
ATOM 1217 O O . GLU A 1 166 ? 9.261 0.857 -17.416 1.00 32.92 166 GLU A O 1
ATOM 1223 N N . VAL A 1 167 ? 10.855 1.932 -18.570 1.00 34.70 167 VAL A N 1
ATOM 1224 C CA . VAL A 1 167 ? 11.483 2.521 -17.390 1.00 34.28 167 VAL A CA 1
ATOM 1225 C C . VAL A 1 167 ? 10.600 3.601 -16.782 1.00 33.86 167 VAL A C 1
ATOM 1226 O O . VAL A 1 167 ? 10.537 3.764 -15.564 1.00 33.11 167 VAL A O 1
ATOM 1230 N N . GLY A 1 168 ? 9.903 4.338 -17.636 1.00 31.96 168 GLY A N 1
ATOM 1231 C CA . GLY A 1 168 ? 9.023 5.399 -17.171 1.00 32.79 168 GLY A CA 1
ATOM 1232 C C . GLY A 1 168 ? 7.728 4.929 -16.531 1.00 32.69 168 GLY A C 1
ATOM 1233 O O . GLY A 1 168 ? 7.083 5.697 -15.829 1.00 39.32 168 GLY A O 1
ATOM 1234 N N . ALA A 1 169 ? 7.361 3.668 -16.746 1.00 34.11 169 ALA A N 1
ATOM 1235 C CA . ALA A 1 169 ? 6.078 3.141 -16.257 1.00 37.31 169 ALA A CA 1
ATOM 1236 C C . ALA A 1 169 ? 5.915 3.166 -14.724 1.00 42.80 169 ALA A C 1
ATOM 1237 O O . ALA A 1 169 ? 4.932 3.735 -14.234 1.00 41.57 169 ALA A O 1
ATOM 1239 N N . PRO A 1 170 ? 6.853 2.550 -13.963 1.00 35.62 170 PRO A N 1
ATOM 1240 C CA . PRO A 1 170 ? 6.695 2.599 -12.505 1.00 41.19 170 PRO A CA 1
ATOM 1241 C C . PRO A 1 170 ? 6.685 4.031 -11.992 1.00 44.19 170 PRO A C 1
ATOM 1242 O O . PRO A 1 170 ? 5.949 4.353 -11.068 1.00 46.62 170 PRO A O 1
ATOM 1246 N N . ILE A 1 171 ? 7.507 4.878 -12.600 1.00 44.88 171 ILE A N 1
ATOM 1247 C CA . ILE A 1 171 ? 7.609 6.270 -12.199 1.00 40.42 171 ILE A CA 1
ATOM 1248 C C . ILE A 1 171 ? 6.286 6.993 -12.420 1.00 42.89 171 ILE A C 1
ATOM 1249 O O . ILE A 1 171 ? 5.745 7.595 -11.502 1.00 46.57 171 ILE A O 1
ATOM 1254 N N . LEU A 1 172 ? 5.775 6.923 -13.643 1.00 45.89 172 LEU A N 1
ATOM 1255 C CA . LEU A 1 172 ? 4.460 7.463 -13.976 1.00 49.50 172 LEU A CA 1
ATOM 1256 C C . LEU A 1 172 ? 3.435 6.953 -12.967 1.00 50.03 172 LEU A C 1
ATOM 1257 O O . LEU A 1 172 ? 2.855 7.730 -12.210 1.00 49.04 172 LEU A O 1
ATOM 1262 N N . ALA A 1 173 ? 3.256 5.635 -12.937 1.00 47.86 173 ALA A N 1
ATOM 1263 C CA . ALA A 1 173 ? 2.309 4.987 -12.033 1.00 49.26 173 ALA A CA 1
ATOM 1264 C C . ALA A 1 173 ? 2.470 5.432 -10.584 1.00 56.28 173 ALA A C 1
ATOM 1265 O O . ALA A 1 173 ? 1.477 5.715 -9.913 1.00 58.06 173 ALA A O 1
ATOM 1267 N N . GLY A 1 174 ? 3.715 5.487 -10.107 1.00 53.46 174 GLY A N 1
ATOM 1268 C CA . GLY A 1 174 ? 4.015 5.953 -8.759 1.00 50.10 174 GLY A CA 1
ATOM 1269 C C . GLY A 1 174 ? 3.444 7.330 -8.461 1.00 55.64 174 GLY A C 1
ATOM 1270 O O . GLY A 1 174 ? 2.721 7.517 -7.482 1.00 59.97 174 GLY A O 1
ATOM 1271 N N . ALA A 1 175 ? 3.757 8.291 -9.325 1.00 55.56 175 ALA A N 1
ATOM 1272 C CA . ALA A 1 175 ? 3.243 9.651 -9.206 1.00 55.22 175 ALA A CA 1
ATOM 1273 C C . ALA A 1 175 ? 1.717 9.697 -9.102 1.00 62.86 175 ALA A C 1
ATOM 1274 O O . ALA A 1 175 ? 1.165 10.483 -8.326 1.00 67.24 175 ALA A O 1
ATOM 1276 N N . LEU A 1 176 ? 1.032 8.860 -9.878 1.00 54.06 176 LEU A N 1
ATOM 1277 C CA . LEU A 1 176 ? -0.424 8.938 -9.941 1.00 53.14 176 LEU A CA 1
ATOM 1278 C C . LEU A 1 176 ? -1.102 8.160 -8.809 1.00 51.56 176 LEU A C 1
ATOM 1279 O O . LEU A 1 176 ? -2.231 8.468 -8.434 1.00 46.96 176 LEU A O 1
ATOM 1284 N N . PHE A 1 177 ? -0.412 7.172 -8.252 1.00 51.23 177 PHE A N 1
ATOM 1285 C CA . PHE A 1 177 ? -0.959 6.404 -7.134 1.00 58.72 177 PHE A CA 1
ATOM 1286 C C . PHE A 1 177 ? -0.583 6.988 -5.768 1.00 62.00 177 PHE A C 1
ATOM 1287 O O . PHE A 1 177 ? -0.591 8.206 -5.571 1.00 57.85 177 PHE A O 1
ATOM 1295 N N . PRO A 1 185 ? -8.977 4.955 -2.969 1.00 66.34 185 PRO A N 1
ATOM 1296 C CA . PRO A 1 185 ? -8.463 3.654 -3.403 1.00 63.67 185 PRO A CA 1
ATOM 1297 C C . PRO A 1 185 ? -8.628 3.438 -4.911 1.00 65.53 185 PRO A C 1
ATOM 1298 O O . PRO A 1 185 ? -9.725 3.630 -5.445 1.00 73.26 185 PRO A O 1
ATOM 1302 N N . LEU A 1 186 ? -7.542 3.049 -5.573 1.00 49.91 186 LEU A N 1
ATOM 1303 C CA . LEU A 1 186 ? -7.515 2.790 -7.022 1.00 52.72 186 LEU A CA 1
ATOM 1304 C C . LEU A 1 186 ? -7.854 4.015 -7.878 1.00 49.91 186 LEU A C 1
ATOM 1305 O O . LEU A 1 186 ? -8.124 3.875 -9.071 1.00 52.49 186 LEU A O 1
ATOM 1310 N N . ALA A 1 187 ? -7.833 5.206 -7.275 1.00 50.66 187 ALA A N 1
ATOM 1311 C CA . ALA A 1 187 ? -7.970 6.460 -8.018 1.00 45.17 187 ALA A CA 1
ATOM 1312 C C . ALA A 1 187 ? -6.831 6.614 -9.006 1.00 41.26 187 ALA A C 1
ATOM 1313 O O . ALA A 1 187 ? -7.014 7.129 -10.100 1.00 44.01 187 ALA A O 1
ATOM 1315 N N . GLY A 1 188 ? -5.653 6.156 -8.605 1.00 41.54 188 GLY A N 1
ATOM 1316 C CA . GLY A 1 188 ? -4.500 6.122 -9.480 1.00 42.61 188 GLY A CA 1
ATOM 1317 C C . GLY A 1 188 ? -4.759 5.304 -10.729 1.00 40.51 188 GLY A C 1
ATOM 1318 O O . GLY A 1 188 ? -4.280 5.654 -11.804 1.00 38.17 188 GLY A O 1
ATOM 1319 N N . LEU A 1 189 ? -5.526 4.225 -10.594 1.00 37.84 189 LEU A N 1
ATOM 1320 C CA . LEU A 1 189 ? -5.829 3.343 -11.724 1.00 36.43 189 LEU A CA 1
ATOM 1321 C C . LEU A 1 189 ? -6.617 4.057 -12.813 1.00 38.79 189 LEU A C 1
ATOM 1322 O O . LEU A 1 189 ? -6.301 3.943 -14.006 1.00 33.46 189 LEU A O 1
ATOM 1327 N N . PHE A 1 190 ? -7.640 4.802 -12.401 1.00 31.67 190 PHE A N 1
ATOM 1328 C CA . PHE A 1 190 ? -8.470 5.501 -13.353 1.00 34.86 190 PHE A CA 1
ATOM 1329 C C . PHE A 1 190 ? -7.745 6.667 -14.012 1.00 34.25 190 PHE A C 1
ATOM 1330 O O . PHE A 1 190 ? -7.999 6.951 -15.181 1.00 29.98 190 PHE A O 1
ATOM 1338 N N . LEU A 1 191 ? -6.823 7.308 -13.295 1.00 31.58 191 LEU A N 1
ATOM 1339 C CA . LEU A 1 191 ? -5.989 8.352 -13.908 1.00 36.03 191 LEU A CA 1
ATOM 1340 C C . LEU A 1 191 ? -5.034 7.749 -14.932 1.00 32.20 191 LEU A C 1
ATOM 1341 O O . LEU A 1 191 ? -4.763 8.342 -15.980 1.00 29.31 191 LEU A O 1
ATOM 1346 N N . ILE A 1 192 ? -4.507 6.572 -14.618 1.00 31.77 192 ILE A N 1
ATOM 1347 C CA . ILE A 1 192 ? -3.649 5.865 -15.554 1.00 29.03 192 ILE A CA 1
ATOM 1348 C C . ILE A 1 192 ? -4.485 5.361 -16.737 1.00 28.71 192 ILE A C 1
ATOM 1349 O O . ILE A 1 192 ? -4.055 5.428 -17.883 1.00 27.25 192 ILE A O 1
ATOM 1354 N N . GLY A 1 193 ? -5.697 4.901 -16.452 1.00 30.02 193 GLY A N 1
ATOM 1355 C CA . GLY A 1 193 ? -6.606 4.479 -17.497 1.00 23.69 193 GLY A CA 1
ATOM 1356 C C . GLY A 1 193 ? -6.886 5.631 -18.441 1.00 30.87 193 GLY A C 1
ATOM 1357 O O . GLY A 1 193 ? -6.852 5.466 -19.660 1.00 31.87 193 GLY A O 1
ATOM 1358 N N . LEU A 1 194 ? -7.146 6.807 -17.876 1.00 30.90 194 LEU A N 1
ATOM 1359 C CA . LEU A 1 194 ? -7.494 7.982 -18.666 1.00 28.38 194 LEU A CA 1
ATOM 1360 C C . LEU A 1 194 ? -6.341 8.401 -19.5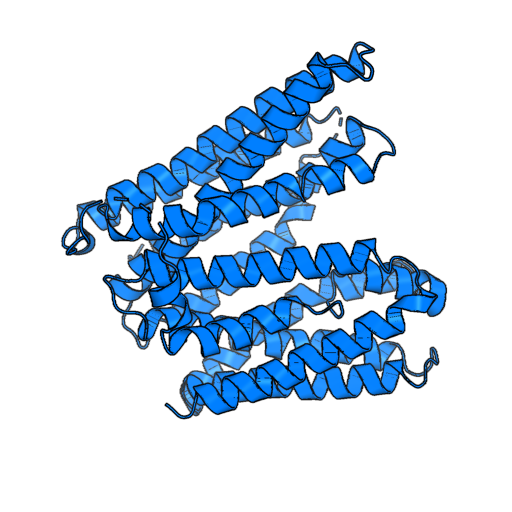72 1.00 23.49 194 LEU A C 1
ATOM 1361 O O . LEU A 1 194 ? -6.510 8.587 -20.772 1.00 25.58 194 LEU A O 1
ATOM 1366 N N . TRP A 1 195 ? -5.161 8.530 -18.993 1.00 26.72 195 TRP A N 1
ATOM 1367 C CA . TRP A 1 195 ? -3.973 8.773 -19.787 1.00 28.07 195 TRP A CA 1
ATOM 1368 C C . TRP A 1 195 ? -3.807 7.734 -20.900 1.00 24.48 195 TRP A C 1
ATOM 1369 O O . TRP A 1 195 ? -3.413 8.074 -22.007 1.00 26.83 195 TRP A O 1
ATOM 1380 N N . ASN A 1 196 ? -4.113 6.470 -20.606 1.00 24.86 196 ASN A N 1
ATOM 1381 C CA . ASN A 1 196 ? -3.974 5.413 -21.595 1.00 22.46 196 ASN A CA 1
ATOM 1382 C C . ASN A 1 196 ? -4.984 5.616 -22.735 1.00 28.43 196 ASN A C 1
ATOM 1383 O O . ASN A 1 196 ? -4.624 5.546 -23.911 1.00 21.54 196 ASN A O 1
ATOM 1388 N N . LEU A 1 197 ? -6.241 5.886 -22.377 1.00 26.80 197 LEU A N 1
ATOM 1389 C CA . LEU A 1 197 ? -7.276 6.208 -23.370 1.00 23.90 197 LEU A CA 1
ATOM 1390 C C . LEU A 1 197 ? -6.830 7.313 -24.324 1.00 26.79 197 LEU A C 1
ATOM 1391 O O . LEU A 1 197 ? -6.813 7.138 -25.545 1.00 29.13 197 LEU A O 1
ATOM 1396 N N . VAL A 1 198 ? -6.469 8.452 -23.744 1.00 26.11 198 VAL A N 1
ATOM 1397 C CA . VAL A 1 198 ? -6.016 9.606 -24.503 1.00 28.81 198 VAL A CA 1
ATOM 1398 C C . VAL A 1 198 ? -4.776 9.291 -25.367 1.00 31.06 198 VAL A C 1
ATOM 1399 O O . VAL A 1 198 ? -4.627 9.800 -26.476 1.00 31.89 198 VAL A O 1
ATOM 1403 N N . SER A 1 199 ? -3.880 8.451 -24.863 1.00 29.91 199 SER A N 1
ATOM 1404 C CA . SER A 1 199 ? -2.662 8.180 -25.606 1.00 26.35 199 SER A CA 1
ATOM 1405 C C . SER A 1 199 ? -2.897 7.330 -26.869 1.00 25.45 199 SER A C 1
ATOM 1406 O O . SER A 1 199 ? -1.998 7.237 -27.691 1.00 27.85 199 SER A O 1
ATOM 1409 N N . PHE A 1 200 ? -4.070 6.695 -27.013 1.00 24.57 200 PHE A N 1
ATOM 1410 C CA . PHE A 1 200 ? -4.394 5.956 -28.247 1.00 25.41 200 PHE A CA 1
ATOM 1411 C C . PHE A 1 200 ? -4.710 6.906 -29.412 1.00 26.66 200 PHE A C 1
ATOM 1412 O O . PHE A 1 200 ? -4.600 6.539 -30.575 1.00 24.83 200 PHE A O 1
ATOM 1420 N N . VAL A 1 201 ? -5.139 8.120 -29.093 1.00 26.48 201 VAL A N 1
ATOM 1421 C CA . VAL A 1 201 ? -5.754 8.985 -30.103 1.00 29.81 201 VAL A CA 1
ATOM 1422 C C . VAL A 1 201 ? -4.752 9.646 -31.084 1.00 31.03 201 VAL A C 1
ATOM 1423 O O . VAL A 1 201 ? -4.985 9.633 -32.293 1.00 27.60 201 VAL A O 1
ATOM 1427 N N . PRO A 1 202 ? -3.644 10.227 -30.581 1.00 30.70 202 PRO A N 1
ATOM 1428 C CA . PRO A 1 202 ? -2.694 10.758 -31.568 1.00 29.72 202 PRO A CA 1
ATOM 1429 C C . PRO A 1 202 ? -2.225 9.728 -32.596 1.00 29.46 202 PRO A C 1
ATOM 1430 O O . PRO A 1 202 ? -2.150 10.065 -33.788 1.00 31.00 202 PRO A O 1
ATOM 1434 N N . GLU A 1 203 ? -1.940 8.499 -32.169 1.00 25.67 203 GLU A N 1
ATOM 1435 C CA . GLU A 1 203 ? -1.462 7.498 -33.114 1.00 26.10 203 GLU A CA 1
ATOM 1436 C C . GLU A 1 203 ? -2.539 7.150 -34.132 1.00 25.90 203 GLU A C 1
ATOM 1437 O O . GLU A 1 203 ? -2.224 6.960 -35.301 1.00 26.79 203 GLU A O 1
ATOM 1443 N N . TYR A 1 204 ? -3.801 7.075 -33.712 1.00 22.91 204 TYR A N 1
ATOM 1444 C CA . TYR A 1 204 ? -4.827 6.742 -34.679 1.00 25.94 204 TYR A CA 1
ATOM 1445 C C . TYR A 1 204 ? -4.841 7.780 -35.798 1.00 25.80 204 TYR A C 1
ATOM 1446 O O . TYR A 1 204 ? -4.855 7.421 -36.977 1.00 24.15 204 TYR A O 1
ATOM 1455 N N . PHE A 1 205 ? -4.801 9.060 -35.441 1.00 18.89 205 PHE A N 1
ATOM 1456 C CA . PHE A 1 205 ? -4.959 10.068 -36.470 1.00 26.53 205 PHE A CA 1
ATOM 1457 C C . PHE A 1 205 ? -3.689 10.263 -37.273 1.00 23.65 205 PHE A C 1
ATOM 1458 O O . PHE A 1 205 ? -3.758 10.526 -38.475 1.00 28.46 205 PHE A O 1
ATOM 1466 N N . LEU A 1 206 ? -2.535 10.102 -36.632 1.00 22.39 206 LEU A N 1
ATOM 1467 C CA . LEU A 1 206 ? -1.275 10.164 -37.357 1.00 23.68 206 LEU A CA 1
ATOM 1468 C C . LEU A 1 206 ? -1.268 9.078 -38.435 1.00 24.39 206 LEU A C 1
ATOM 1469 O O . LEU A 1 206 ? -0.964 9.342 -39.591 1.00 25.41 206 LEU A O 1
ATOM 1474 N N . LEU A 1 207 ? -1.639 7.862 -38.048 1.00 23.81 207 LEU A N 1
ATOM 1475 C CA . LEU A 1 207 ? -1.653 6.741 -38.975 1.00 26.07 207 LEU A CA 1
ATOM 1476 C C . LEU A 1 207 ? -2.704 6.943 -40.052 1.00 26.92 207 LEU A C 1
ATOM 1477 O O . LEU A 1 207 ? -2.437 6.739 -41.247 1.00 25.50 207 LEU A O 1
ATOM 1482 N N . ARG A 1 208 ? -3.891 7.373 -39.640 1.00 26.49 208 ARG A N 1
ATOM 1483 C CA . ARG A 1 208 ? -4.964 7.572 -40.593 1.00 27.71 208 ARG A CA 1
ATOM 1484 C C . ARG A 1 208 ? -4.578 8.590 -41.668 1.00 27.01 208 ARG A C 1
ATOM 1485 O O . ARG A 1 208 ? -4.834 8.373 -42.859 1.00 25.84 208 ARG A O 1
ATOM 1493 N N . ASN A 1 209 ? -3.950 9.689 -41.248 1.00 21.33 209 ASN A N 1
ATOM 1494 C CA . ASN A 1 209 ? -3.566 10.749 -42.174 1.00 27.29 209 ASN A CA 1
ATOM 1495 C C . ASN A 1 209 ? -2.414 10.372 -43.120 1.00 29.19 209 ASN A C 1
ATOM 1496 O O . ASN A 1 209 ? -2.419 10.793 -44.272 1.00 29.81 209 ASN A O 1
ATOM 1501 N N . VAL A 1 210 ? -1.445 9.577 -42.671 1.00 27.40 210 VAL A N 1
ATOM 1502 C CA . VAL A 1 210 ? -0.407 9.150 -43.612 1.00 30.88 210 VAL A CA 1
ATOM 1503 C C . VAL A 1 210 ? -0.982 8.146 -44.622 1.00 33.16 210 VAL A C 1
ATOM 1504 O O . VAL A 1 210 ? -0.596 8.150 -45.793 1.00 31.08 210 VAL A O 1
ATOM 1508 N N . ILE A 1 211 ? -1.920 7.303 -44.191 1.00 26.32 211 ILE A N 1
ATOM 1509 C CA . ILE A 1 211 ? -2.538 6.376 -45.128 1.00 26.13 211 ILE A CA 1
ATOM 1510 C C . ILE A 1 211 ? -3.351 7.140 -46.176 1.00 27.40 211 ILE A C 1
ATOM 1511 O O . ILE A 1 211 ? -3.235 6.868 -47.372 1.00 28.48 211 ILE A O 1
ATOM 1516 N N . GLN A 1 212 ? -4.145 8.108 -45.714 1.00 28.55 212 GLN A N 1
ATOM 1517 C CA . GLN A 1 212 ? -5.037 8.888 -46.563 1.00 30.80 212 GLN A CA 1
ATOM 1518 C C . GLN A 1 212 ? -4.319 9.642 -47.663 1.00 30.29 212 GLN A C 1
ATOM 1519 O O . GLN A 1 212 ? -4.863 9.802 -48.748 1.00 32.82 212 GLN A O 1
ATOM 1525 N N . ARG A 1 213 ? -3.108 10.112 -47.380 1.00 26.74 213 ARG A N 1
ATOM 1526 C CA . ARG A 1 213 ? -2.400 10.974 -48.315 1.00 34.31 213 ARG A CA 1
ATOM 1527 C C . ARG A 1 213 ? -1.351 10.272 -49.199 1.00 37.09 213 ARG A C 1
ATOM 1528 O O . ARG A 1 213 ? -0.650 10.935 -49.965 1.00 38.34 213 ARG A O 1
ATOM 1536 N N . SER A 1 214 ? -1.228 8.949 -49.108 1.00 30.41 214 SER A N 1
ATOM 1537 C CA . SER A 1 214 ? -0.102 8.283 -49.764 1.00 36.39 214 SER A CA 1
ATOM 1538 C C . SER A 1 214 ? -0.458 6.941 -50.408 1.00 33.77 214 SER A C 1
ATOM 1539 O O . SER A 1 214 ? -1.632 6.549 -50.444 1.00 26.20 214 SER A O 1
ATOM 1542 N N . GLY A 1 215 ? 0.569 6.252 -50.914 1.00 32.68 215 GLY A N 1
ATOM 1543 C CA . GLY A 1 215 ? 0.403 4.965 -51.580 1.00 31.70 215 GLY A CA 1
ATOM 1544 C C . GLY A 1 215 ? 0.026 3.760 -50.724 1.00 34.59 215 GLY A C 1
ATOM 1545 O O . GLY A 1 215 ? -0.193 2.669 -51.254 1.00 33.16 215 GLY A O 1
ATOM 1546 N N . LEU A 1 216 ? -0.067 3.945 -49.408 1.00 34.15 216 LEU A N 1
ATOM 1547 C CA . LEU A 1 216 ? -0.519 2.876 -48.512 1.00 28.63 216 LEU A CA 1
ATOM 1548 C C . LEU A 1 216 ? -1.949 2.462 -48.849 1.00 33.68 216 LEU A C 1
ATOM 1549 O O . LEU A 1 216 ? -2.385 1.369 -48.503 1.00 30.21 216 LEU A O 1
ATOM 1554 N N . LYS A 1 217 ? -2.672 3.351 -49.526 1.00 32.55 217 LYS A N 1
ATOM 1555 C CA . LYS A 1 217 ? -4.029 3.073 -49.978 1.00 37.50 217 LYS A CA 1
ATOM 1556 C C . LYS A 1 217 ? -4.061 1.953 -51.013 1.00 39.16 217 LYS A C 1
ATOM 1557 O O . LYS A 1 217 ? -5.042 1.215 -51.125 1.00 38.65 217 LYS A O 1
ATOM 1563 N N . ILE A 1 218 ? -2.997 1.829 -51.791 1.00 41.13 218 ILE A N 1
ATOM 1564 C CA . ILE A 1 218 ? -2.981 0.786 -52.799 1.00 34.33 218 ILE A CA 1
ATOM 1565 C C . ILE A 1 218 ? -2.318 -0.454 -52.245 1.00 36.07 218 ILE A C 1
ATOM 1566 O O . ILE A 1 218 ? -1.120 -0.475 -51.980 1.00 41.37 218 ILE A O 1
ATOM 1571 N N . LYS A 1 219 ? -3.131 -1.481 -52.054 1.00 41.67 219 LYS A N 1
ATOM 1572 C CA . LYS A 1 219 ? -2.673 -2.759 -51.558 1.00 38.79 219 LYS A CA 1
ATOM 1573 C C . LYS A 1 219 ? -3.638 -3.839 -52.025 1.00 50.51 219 LYS A C 1
ATOM 1574 O O . LYS A 1 219 ? -4.852 -3.763 -51.770 1.00 46.46 219 LYS A O 1
ATOM 1580 N N . VAL A 1 220 ? -3.105 -4.832 -52.729 1.00 50.11 220 VAL A N 1
ATOM 1581 C CA . VAL A 1 220 ? -3.917 -5.966 -53.146 1.00 48.24 220 VAL A CA 1
ATOM 1582 C C . VAL A 1 220 ? -4.268 -6.790 -51.918 1.00 48.45 220 VAL A C 1
ATOM 1583 O O . VAL A 1 220 ? -3.385 -7.203 -51.166 1.00 51.42 220 VAL A O 1
ATOM 1587 N N . LEU A 1 221 ? -5.562 -6.993 -51.694 1.00 46.24 221 LEU A N 1
ATOM 1588 C CA . LEU A 1 221 ? -6.011 -7.721 -50.517 1.00 46.40 221 LEU A CA 1
ATOM 1589 C C . LEU A 1 221 ? -6.260 -9.174 -50.879 1.00 56.42 221 LEU A C 1
ATOM 1590 O O . LEU A 1 221 ? -6.609 -9.488 -52.020 1.00 51.28 221 LEU A O 1
ATOM 1595 N N . THR A 1 222 ? -6.068 -10.063 -49.910 1.00 56.11 222 THR A N 1
ATOM 1596 C CA . THR A 1 222 ? -6.442 -11.455 -50.104 1.00 57.15 222 THR A CA 1
ATOM 1597 C C . THR A 1 222 ? -7.962 -11.566 -50.020 1.00 62.11 222 THR A C 1
ATOM 1598 O O . THR A 1 222 ? -8.625 -10.746 -49.371 1.00 51.70 222 THR A O 1
ATOM 1600 N N . GLU A 1 223 ? -8.517 -12.557 -50.707 1.00 66.78 223 GLU A N 1
ATOM 1601 C CA . GLU A 1 223 ? -9.928 -12.867 -50.558 1.00 68.97 223 GLU A CA 1
ATOM 1602 C C . GLU A 1 223 ? -10.084 -13.829 -49.382 1.00 73.57 223 GLU A C 1
ATOM 1603 O O . GLU A 1 223 ? -9.253 -14.722 -49.199 1.00 76.55 223 GLU A O 1
ATOM 1605 N N . ALA A 1 224 ? -11.124 -13.647 -48.571 1.00 73.98 224 ALA A N 1
ATOM 1606 C CA . ALA A 1 224 ? -12.090 -12.570 -48.741 1.00 72.30 224 ALA A CA 1
ATOM 1607 C C . ALA A 1 224 ? -12.374 -11.928 -47.392 1.00 65.99 224 ALA A C 1
ATOM 1608 O O . ALA A 1 224 ? -12.373 -12.609 -46.365 1.00 70.62 224 ALA A O 1
ATOM 1610 N N . ILE A 1 233 ? -7.390 -23.225 -39.953 1.00 62.52 233 ILE A N 1
ATOM 1611 C CA . ILE A 1 233 ? -7.377 -21.805 -40.296 1.00 58.46 233 ILE A CA 1
ATOM 1612 C C . ILE A 1 233 ? -7.226 -21.492 -41.797 1.00 61.28 233 ILE A C 1
ATOM 1613 O O . ILE A 1 233 ? -8.029 -20.712 -42.310 1.00 67.41 233 ILE A O 1
ATOM 1615 N N . ASN A 1 234 ? -6.259 -22.068 -42.527 1.00 65.54 234 ASN A N 1
ATOM 1616 C CA . ASN A 1 234 ? -5.365 -23.151 -42.106 1.00 61.09 234 ASN A CA 1
ATOM 1617 C C . ASN A 1 234 ? -3.916 -22.728 -41.884 1.00 57.47 234 ASN A C 1
ATOM 1618 O O . ASN A 1 234 ? -3.310 -22.037 -42.707 1.00 57.14 234 ASN A O 1
ATOM 1620 N N . LEU A 1 235 ? -3.357 -23.193 -40.775 1.00 57.61 235 LEU A N 1
ATOM 1621 C CA . LEU A 1 235 ? -2.014 -22.822 -40.360 1.00 52.57 235 LEU A CA 1
ATOM 1622 C C . LEU A 1 235 ? -0.937 -23.673 -41.020 1.00 54.55 235 LEU A C 1
ATOM 1623 O O . LEU A 1 235 ? 0.250 -23.457 -40.778 1.00 52.31 235 LEU A O 1
ATOM 1628 N N . ARG A 1 236 ? -1.348 -24.642 -41.839 1.00 57.06 236 ARG A N 1
ATOM 1629 C CA . ARG A 1 236 ? -0.393 -25.514 -42.525 1.00 54.78 236 ARG A CA 1
ATOM 1630 C C . ARG A 1 236 ? 0.506 -24.693 -43.432 1.00 48.72 236 ARG A C 1
ATOM 1631 O O . ARG A 1 236 ? 1.708 -24.936 -43.507 1.00 45.26 236 ARG A O 1
ATOM 1633 N N . GLY A 1 237 ? -0.091 -23.709 -44.099 1.00 50.35 237 GLY A N 1
ATOM 1634 C CA . GLY A 1 237 ? 0.631 -22.809 -44.980 1.00 46.65 237 GLY A CA 1
ATOM 1635 C C . GLY A 1 237 ? 1.623 -21.931 -44.242 1.00 47.44 237 GLY A C 1
ATOM 1636 O O . GLY A 1 237 ? 2.710 -21.643 -44.757 1.00 44.18 237 GLY A O 1
ATOM 1637 N N . SER A 1 238 ? 1.261 -21.509 -43.033 1.00 44.47 238 SER A N 1
ATOM 1638 C CA . SER A 1 238 ? 2.158 -20.680 -42.223 1.00 39.47 238 SER A CA 1
ATOM 1639 C C . SER A 1 238 ? 3.380 -21.479 -41.753 1.00 42.41 238 SER A C 1
ATOM 1640 O O . SER A 1 238 ? 4.526 -21.099 -42.019 1.00 33.79 238 SER A O 1
ATOM 1643 N N . PHE A 1 239 ? 3.127 -22.593 -41.064 1.00 36.23 239 PHE A N 1
ATOM 1644 C CA . PHE A 1 239 ? 4.195 -23.410 -40.501 1.00 37.74 239 PHE A CA 1
ATOM 1645 C C . PHE A 1 239 ? 5.125 -24.007 -41.552 1.00 39.68 239 PHE A C 1
ATOM 1646 O O . PHE A 1 239 ? 6.289 -24.291 -41.261 1.00 41.02 239 PHE A O 1
ATOM 1654 N N . SER A 1 240 ? 4.610 -24.202 -42.767 1.00 44.10 240 SER A N 1
ATOM 1655 C CA . SER A 1 240 ? 5.406 -24.766 -43.862 1.00 45.02 240 SER A CA 1
ATOM 1656 C C . SER A 1 240 ? 6.324 -23.737 -44.513 1.00 40.27 240 SER A C 1
ATOM 1657 O O . SER A 1 240 ? 7.238 -24.099 -45.243 1.00 40.78 240 SER A O 1
ATOM 1660 N N . ASP A 1 241 ? 6.081 -22.455 -44.265 1.00 40.54 241 ASP A N 1
ATOM 1661 C CA . ASP A 1 241 ? 6.925 -21.418 -44.859 1.00 39.08 241 ASP A CA 1
ATOM 1662 C C . ASP A 1 241 ? 8.304 -21.405 -44.189 1.00 39.86 241 ASP A C 1
ATOM 1663 O O . ASP A 1 241 ? 8.403 -21.583 -42.975 1.00 33.56 241 ASP A O 1
ATOM 1668 N N . PRO A 1 242 ? 9.376 -21.218 -44.987 1.00 45.58 242 PRO A N 1
ATOM 1669 C CA . PRO A 1 242 ? 10.744 -21.193 -44.448 1.00 40.73 242 PRO A CA 1
ATOM 1670 C C . PRO A 1 242 ? 10.928 -20.195 -43.299 1.00 37.77 242 PRO A C 1
ATOM 1671 O O . PRO A 1 242 ? 11.695 -20.488 -42.374 1.00 37.12 242 PRO A O 1
ATOM 1675 N N . ILE A 1 243 ? 10.219 -19.066 -43.336 1.00 32.16 243 ILE A N 1
ATOM 1676 C CA . ILE A 1 243 ? 10.371 -18.030 -42.310 1.00 33.08 243 ILE A CA 1
ATOM 1677 C C . ILE A 1 243 ? 9.999 -18.522 -40.905 1.00 30.14 243 ILE A C 1
ATOM 1678 O O . ILE A 1 243 ? 10.375 -17.909 -39.907 1.00 29.44 243 ILE A O 1
ATOM 1683 N N . PHE A 1 244 ? 9.266 -19.627 -40.818 1.00 31.25 244 PHE A N 1
ATOM 1684 C CA . PHE A 1 244 ? 8.898 -20.166 -39.519 1.00 30.05 244 PHE A CA 1
ATOM 1685 C C . PHE A 1 244 ? 10.143 -20.562 -38.705 1.00 30.75 244 PHE A C 1
ATOM 1686 O O . PHE A 1 244 ? 10.147 -20.433 -37.485 1.00 24.53 244 PHE A O 1
ATOM 1694 N N . TRP A 1 245 ? 11.202 -21.026 -39.369 1.00 30.29 245 TRP A N 1
ATOM 1695 C CA . TRP A 1 245 ? 12.413 -21.390 -38.640 1.00 30.42 245 TRP A CA 1
ATOM 1696 C C . TRP A 1 245 ? 13.081 -20.164 -38.024 1.00 29.24 245 TRP A C 1
ATOM 1697 O O . TRP A 1 245 ? 13.627 -20.239 -36.932 1.00 24.75 245 TRP A O 1
ATOM 1708 N N . LEU A 1 246 ? 13.040 -19.039 -38.725 1.00 25.12 246 LEU A N 1
ATOM 1709 C CA . LEU A 1 246 ? 13.512 -17.794 -38.142 1.00 24.04 246 LEU A CA 1
ATOM 1710 C C . LEU A 1 246 ? 12.658 -17.453 -36.911 1.00 29.55 246 LEU A C 1
ATOM 1711 O O . LEU A 1 246 ? 13.176 -17.141 -35.820 1.00 22.58 246 LEU A O 1
ATOM 1716 N N . ILE A 1 247 ? 11.341 -17.537 -37.107 1.00 24.82 247 ILE A N 1
ATOM 1717 C CA . ILE A 1 247 ? 10.369 -17.286 -36.062 1.00 22.21 247 ILE A CA 1
ATOM 1718 C C . ILE A 1 247 ? 10.611 -18.198 -34.853 1.00 26.88 247 ILE A C 1
ATOM 1719 O O . ILE A 1 247 ? 10.597 -17.736 -33.718 1.00 24.71 247 ILE A O 1
ATOM 1724 N N . LEU A 1 248 ? 10.878 -19.478 -35.100 1.00 25.67 248 LEU A N 1
ATOM 1725 C CA . LEU A 1 248 ? 11.147 -20.409 -34.014 1.00 25.90 248 LEU A CA 1
ATOM 1726 C C . LEU A 1 248 ? 12.438 -20.059 -33.244 1.00 26.70 248 LEU A C 1
ATOM 1727 O O . LEU A 1 248 ? 12.481 -20.189 -32.025 1.00 30.72 248 LEU A O 1
ATOM 1732 N N . SER A 1 249 ? 13.478 -19.607 -33.951 1.00 28.46 249 SER A N 1
ATOM 1733 C CA . SER A 1 249 ? 14.739 -19.217 -33.309 1.00 25.41 249 SER A CA 1
ATOM 1734 C C . SER A 1 249 ? 14.542 -18.044 -32.343 1.00 27.87 249 SER A C 1
ATOM 1735 O O . SER A 1 249 ? 15.213 -17.945 -31.315 1.00 29.61 249 SER A O 1
ATOM 1738 N N . TYR A 1 250 ? 13.616 -17.157 -32.669 1.00 25.93 250 TYR A N 1
ATOM 1739 C CA . TYR A 1 250 ? 13.283 -16.062 -31.778 1.00 25.40 250 TYR A CA 1
ATOM 1740 C C . TYR A 1 250 ? 12.427 -16.533 -30.597 1.00 25.92 250 TYR A C 1
ATOM 1741 O O . TYR A 1 250 ? 12.740 -16.250 -29.437 1.00 24.18 250 TYR A O 1
ATOM 1750 N N . ALA A 1 251 ? 11.354 -17.264 -30.897 1.00 25.23 251 ALA A N 1
ATOM 1751 C CA . ALA A 1 251 ? 10.415 -17.716 -29.869 1.00 23.63 251 ALA A CA 1
ATOM 1752 C C . ALA A 1 251 ? 11.087 -18.520 -28.751 1.00 27.36 251 ALA A C 1
ATOM 1753 O O . ALA A 1 251 ? 10.694 -18.426 -27.572 1.00 23.86 251 ALA A O 1
ATOM 1755 N N . LEU A 1 252 ? 12.094 -19.310 -29.124 1.00 22.82 252 LEU A N 1
ATOM 1756 C CA . LEU A 1 252 ? 12.803 -20.151 -28.169 1.00 28.48 252 LEU A CA 1
ATOM 1757 C C . LEU A 1 252 ? 13.431 -19.308 -27.057 1.00 29.20 252 LEU A C 1
ATOM 1758 O O . LEU A 1 252 ? 13.538 -19.757 -25.915 1.00 25.01 252 LEU A O 1
ATOM 1763 N N . LEU A 1 253 ? 13.831 -18.084 -27.393 1.00 24.76 253 LEU A N 1
ATOM 1764 C CA . LEU A 1 253 ? 14.456 -17.197 -26.408 1.00 29.27 253 LEU A CA 1
ATOM 1765 C C . LEU A 1 253 ? 13.467 -16.758 -25.332 1.00 22.35 253 LEU A C 1
ATOM 1766 O O . LEU A 1 253 ? 13.881 -16.365 -24.249 1.00 36.18 253 LEU A O 1
ATOM 1771 N N . TRP A 1 254 ? 12.167 -16.839 -25.612 1.00 26.06 254 TRP A N 1
ATOM 1772 C CA . TRP A 1 254 ? 11.160 -16.480 -24.604 1.00 23.87 254 TRP A CA 1
ATOM 1773 C C . TRP A 1 254 ? 10.986 -17.569 -23.547 1.00 28.17 254 TRP A C 1
ATOM 1774 O O . TRP A 1 254 ? 10.290 -17.357 -22.552 1.00 33.19 254 TRP A O 1
ATOM 1785 N N . LEU A 1 255 ? 11.628 -18.720 -23.731 1.00 24.60 255 LEU A N 1
ATOM 1786 C CA . LEU A 1 255 ? 11.477 -19.797 -22.758 1.00 32.50 255 LEU A CA 1
ATOM 1787 C C . LEU A 1 255 ? 12.292 -19.560 -21.472 1.00 30.34 255 LEU A C 1
ATOM 1788 O O . LEU A 1 255 ? 12.017 -20.155 -20.436 1.00 42.21 255 LEU A O 1
ATOM 1793 N N . SER A 1 256 ? 13.242 -18.644 -21.519 1.00 28.94 256 SER A N 1
ATOM 1794 C CA . SER A 1 256 ? 14.239 -18.515 -20.462 1.00 29.93 256 SER A CA 1
ATOM 1795 C C . SER A 1 256 ? 13.729 -17.935 -19.138 1.00 31.50 256 SER A C 1
ATOM 1796 O O . SER A 1 256 ? 12.912 -17.013 -19.125 1.00 26.80 256 SER A O 1
ATOM 1799 N N . VAL A 1 257 ? 14.233 -18.464 -18.026 1.00 23.38 257 VAL A N 1
ATOM 1800 C CA . VAL A 1 257 ? 14.007 -17.845 -16.715 1.00 27.71 257 VAL A CA 1
ATOM 1801 C C . VAL A 1 257 ? 15.150 -16.891 -16.341 1.00 28.61 257 VAL A C 1
ATOM 1802 O O . VAL A 1 257 ? 15.153 -16.295 -15.257 1.00 28.90 257 VAL A O 1
ATOM 1806 N N . LEU A 1 258 ? 16.123 -16.764 -17.235 1.00 26.38 258 LEU A N 1
ATOM 1807 C CA . LEU A 1 258 ? 17.349 -16.020 -16.936 1.00 26.10 258 LEU A CA 1
ATOM 1808 C C . LEU A 1 258 ? 17.248 -14.590 -17.428 1.00 28.63 258 LEU A C 1
ATOM 1809 O O . LEU A 1 258 ? 17.914 -14.190 -18.381 1.00 33.15 258 LEU A O 1
ATOM 1814 N N . SER A 1 259 ? 16.404 -13.820 -16.762 1.00 28.20 259 SER A N 1
ATOM 1815 C CA . SER A 1 259 ? 16.154 -12.454 -17.163 1.00 34.19 259 SER A CA 1
ATOM 1816 C C . SER A 1 259 ? 16.131 -11.550 -15.931 1.00 35.26 259 SER A C 1
ATOM 1817 O O . SER A 1 259 ? 15.801 -11.996 -14.833 1.00 33.30 259 SER A O 1
ATOM 1820 N N . PRO A 1 260 ? 16.499 -10.278 -16.111 1.00 31.12 260 PRO A N 1
ATOM 1821 C CA . PRO A 1 260 ? 16.594 -9.361 -14.976 1.00 32.91 260 PRO A CA 1
ATOM 1822 C C . PRO A 1 260 ? 15.281 -9.201 -14.208 1.00 33.53 260 PRO A C 1
ATOM 1823 O O . PRO A 1 260 ? 15.313 -8.926 -13.019 1.00 28.30 260 PRO A O 1
ATOM 1827 N N A HIS A 1 261 ? 14.146 -9.365 -14.885 0.47 33.29 261 HIS A N 1
ATOM 1828 N N B HIS A 1 261 ? 14.159 -9.405 -14.888 0.53 33.29 261 HIS A N 1
ATOM 1829 C CA A HIS A 1 261 ? 12.847 -9.172 -14.242 0.47 34.74 261 HIS A CA 1
ATOM 1830 C CA B HIS A 1 261 ? 12.838 -9.188 -14.310 0.53 34.77 261 HIS A CA 1
ATOM 1831 C C A HIS A 1 261 ? 12.160 -10.488 -13.889 0.47 31.84 261 HIS A C 1
ATOM 1832 C C B HIS A 1 261 ? 12.197 -10.479 -13.825 0.53 31.60 261 HIS A C 1
ATOM 1833 O O A HIS A 1 261 ? 11.017 -10.491 -13.441 0.47 34.13 261 HIS A O 1
ATOM 1834 O O B HIS A 1 261 ? 11.122 -10.453 -13.232 0.53 34.14 261 HIS A O 1
ATOM 1847 N N . GLY A 1 262 ? 12.853 -11.603 -14.093 1.00 32.96 262 GLY A N 1
ATOM 1848 C CA . GLY A 1 262 ? 12.280 -12.912 -13.823 1.00 29.49 262 GLY A CA 1
ATOM 1849 C C . GLY A 1 262 ? 11.936 -13.133 -12.359 1.00 36.64 262 GLY A C 1
ATOM 1850 O O . GLY A 1 262 ? 12.793 -12.985 -11.478 1.00 31.03 262 GLY A O 1
ATOM 1851 N N . VAL A 1 263 ? 10.683 -13.500 -12.094 1.00 32.93 263 VAL A N 1
ATOM 1852 C CA . VAL A 1 263 ? 10.233 -13.653 -10.715 1.00 30.34 263 VAL A CA 1
ATOM 1853 C C . VAL A 1 263 ? 10.865 -14.858 -10.037 1.00 29.89 263 VAL A C 1
ATOM 1854 O O . VAL A 1 263 ? 11.201 -14.789 -8.857 1.00 31.99 263 VAL A O 1
ATOM 1858 N N . LEU A 1 264 ? 11.056 -15.957 -10.763 1.00 27.69 264 LEU A N 1
ATOM 1859 C CA . LEU A 1 264 ? 11.672 -17.133 -10.135 1.00 32.82 264 LEU A CA 1
ATOM 1860 C C . LEU A 1 264 ? 13.156 -16.899 -9.824 1.00 30.15 264 LEU A C 1
ATOM 1861 O O . LEU A 1 264 ? 13.693 -17.442 -8.854 1.00 29.10 264 LEU A O 1
ATOM 1866 N N . LEU A 1 265 ? 13.818 -16.093 -10.653 1.00 30.42 265 LEU A N 1
ATOM 1867 C CA . LEU A 1 265 ? 15.226 -15.778 -10.428 1.00 28.22 265 LEU A CA 1
ATOM 1868 C C . LEU A 1 265 ? 15.349 -14.916 -9.184 1.00 22.41 265 LEU A C 1
ATOM 1869 O O . LEU A 1 265 ? 16.192 -15.180 -8.328 1.00 26.52 265 LEU A O 1
ATOM 1874 N N . ALA A 1 266 ? 14.495 -13.902 -9.076 1.00 22.13 266 ALA A N 1
ATOM 1875 C CA . ALA A 1 266 ? 14.484 -13.034 -7.896 1.00 28.15 266 ALA A CA 1
ATOM 1876 C C . ALA A 1 266 ? 14.275 -13.861 -6.627 1.00 27.90 266 ALA A C 1
ATOM 1877 O O . ALA A 1 266 ? 14.994 -13.689 -5.636 1.00 26.06 266 ALA A O 1
ATOM 1879 N N . ALA A 1 267 ? 13.306 -14.776 -6.673 1.00 25.68 267 ALA A N 1
ATOM 1880 C CA . ALA A 1 267 ? 13.025 -15.633 -5.521 1.00 30.68 267 ALA A CA 1
ATOM 1881 C C . ALA A 1 267 ? 14.250 -16.460 -5.190 1.00 32.67 267 ALA A C 1
ATOM 1882 O O . ALA A 1 267 ? 14.617 -16.604 -4.021 1.00 33.85 267 ALA A O 1
ATOM 1884 N N . TYR A 1 268 ? 14.898 -16.986 -6.225 1.00 33.81 268 TYR A N 1
ATOM 1885 C CA . TYR A 1 268 ? 16.108 -17.772 -6.019 1.00 28.26 268 TYR A CA 1
ATOM 1886 C C . TYR A 1 268 ? 17.230 -16.939 -5.410 1.00 32.72 268 TYR A C 1
ATOM 1887 O O . TYR A 1 268 ? 17.920 -17.382 -4.491 1.00 27.95 268 TYR A O 1
ATOM 1896 N N . LEU A 1 269 ? 17.429 -15.740 -5.941 1.00 25.90 269 LEU A N 1
ATOM 1897 C CA . LEU A 1 269 ? 18.548 -14.915 -5.515 1.00 30.25 269 LEU A CA 1
ATOM 1898 C C . LEU A 1 269 ? 18.363 -14.552 -4.046 1.00 36.37 269 LEU A C 1
ATOM 1899 O O . LEU A 1 269 ? 19.323 -14.454 -3.278 1.00 33.26 269 LEU A O 1
ATOM 1904 N N . LYS A 1 270 ? 17.105 -14.377 -3.673 1.00 32.60 270 LYS A N 1
ATOM 1905 C CA . LYS A 1 270 ? 16.749 -13.952 -2.336 1.00 38.58 270 LYS A CA 1
ATOM 1906 C C . LYS A 1 270 ? 16.979 -15.072 -1.315 1.00 36.48 270 LYS A C 1
ATOM 1907 O O . LYS A 1 270 ? 17.635 -14.861 -0.301 1.00 37.66 270 LYS A O 1
ATOM 1912 N N . ASP A 1 271 ? 16.467 -16.266 -1.601 1.00 41.32 271 ASP A N 1
ATOM 1913 C CA . ASP A 1 271 ? 16.485 -17.352 -0.623 1.00 45.66 271 ASP A CA 1
ATOM 1914 C C . ASP A 1 271 ? 17.716 -18.244 -0.690 1.00 44.79 271 ASP A C 1
ATOM 1915 O O . ASP A 1 271 ? 18.263 -18.603 0.345 1.00 50.51 271 ASP A O 1
ATOM 1920 N N . GLU A 1 272 ? 18.142 -18.627 -1.890 1.00 41.16 272 GLU A N 1
ATOM 1921 C CA . GLU A 1 272 ? 19.274 -19.544 -2.008 1.00 43.06 272 GLU A CA 1
ATOM 1922 C C . GLU A 1 272 ? 20.606 -18.811 -1.935 1.00 45.09 272 GLU A C 1
ATOM 1923 O O . GLU A 1 272 ? 21.547 -19.269 -1.294 1.00 45.77 272 GLU A O 1
ATOM 1929 N N . MET A 1 273 ? 20.682 -17.669 -2.602 1.00 43.78 273 MET A N 1
ATOM 1930 C CA . MET A 1 273 ? 21.914 -16.895 -2.630 1.00 36.03 273 MET A CA 1
ATOM 1931 C C . MET A 1 273 ? 21.981 -15.875 -1.493 1.00 36.46 273 MET A C 1
ATOM 1932 O O . MET A 1 273 ? 23.055 -15.362 -1.190 1.00 42.03 273 MET A O 1
ATOM 1937 N N . ARG A 1 274 ? 20.841 -15.592 -0.863 1.00 36.27 274 ARG A N 1
ATOM 1938 C CA . ARG A 1 274 ? 20.781 -14.635 0.247 1.00 40.97 274 ARG A CA 1
ATOM 1939 C C . ARG A 1 274 ? 21.321 -13.265 -0.159 1.00 39.91 274 ARG A C 1
ATOM 1940 O O . ARG A 1 274 ? 21.947 -12.582 0.637 1.00 37.82 274 ARG A O 1
ATOM 1946 N N . LEU A 1 275 ? 21.105 -12.882 -1.410 1.00 37.28 275 LEU A N 1
ATOM 1947 C CA . LEU A 1 275 ? 21.418 -11.526 -1.832 1.00 39.02 275 LEU A CA 1
ATOM 1948 C C . LEU A 1 275 ? 20.468 -10.553 -1.151 1.00 33.44 275 LEU A C 1
ATOM 1949 O O . LEU A 1 275 ? 19.292 -10.863 -0.970 1.00 34.81 275 LEU A O 1
ATOM 1954 N N . PRO A 1 276 ? 20.973 -9.369 -0.793 1.00 30.26 276 PRO A N 1
ATOM 1955 C CA . PRO A 1 276 ? 20.105 -8.312 -0.272 1.00 33.27 276 PRO A CA 1
ATOM 1956 C C . PRO A 1 276 ? 19.087 -7.896 -1.327 1.00 29.66 276 PRO A C 1
ATOM 1957 O O . PRO A 1 276 ? 19.378 -7.927 -2.526 1.00 33.81 276 PRO A O 1
ATOM 1961 N N . GLU A 1 277 ? 17.906 -7.514 -0.876 1.00 25.36 277 GLU A N 1
ATOM 1962 C CA . GLU A 1 277 ? 16.837 -7.087 -1.767 1.00 37.46 277 GLU A CA 1
ATOM 1963 C C . GLU A 1 277 ? 17.205 -5.799 -2.488 1.00 34.20 277 GLU A C 1
ATOM 1964 O O . GLU A 1 277 ? 16.687 -5.518 -3.567 1.00 34.63 277 GLU A O 1
ATOM 1970 N N . THR A 1 278 ? 18.092 -5.009 -1.892 1.00 27.69 278 THR A N 1
ATOM 1971 C CA . THR A 1 278 ? 18.548 -3.787 -2.551 1.00 30.09 278 THR A CA 1
ATOM 1972 C C . THR A 1 278 ? 19.375 -4.110 -3.800 1.00 27.84 278 THR A C 1
ATOM 1973 O O . THR A 1 278 ? 19.290 -3.407 -4.796 1.00 27.31 278 THR A O 1
ATOM 1977 N N . GLU A 1 279 ? 20.183 -5.168 -3.743 1.00 29.04 279 GLU A N 1
ATOM 1978 C CA . GLU A 1 279 ? 21.026 -5.529 -4.879 1.00 26.19 279 GLU A CA 1
ATOM 1979 C C . GLU A 1 279 ? 20.204 -6.224 -5.969 1.00 26.64 279 GLU A C 1
ATOM 1980 O O . GLU A 1 279 ? 20.467 -6.057 -7.153 1.00 27.90 279 GLU A O 1
ATOM 1986 N N . ILE A 1 280 ? 19.190 -6.973 -5.560 1.00 27.34 280 ILE A N 1
ATOM 1987 C CA . ILE A 1 280 ? 18.288 -7.609 -6.505 1.00 29.65 280 ILE A CA 1
ATOM 1988 C C . ILE A 1 280 ? 17.535 -6.565 -7.332 1.00 30.42 280 ILE A C 1
ATOM 1989 O O . ILE A 1 280 ? 17.395 -6.707 -8.549 1.00 31.34 280 ILE A O 1
ATOM 1994 N N . GLY A 1 281 ? 17.072 -5.509 -6.674 1.00 27.81 281 GLY A N 1
ATOM 1995 C CA . GLY A 1 281 ? 16.367 -4.435 -7.352 1.00 29.01 281 GLY A CA 1
ATOM 1996 C C . GLY A 1 281 ? 17.228 -3.673 -8.349 1.00 30.61 281 GLY A C 1
ATOM 1997 O O . GLY A 1 281 ? 16.772 -3.321 -9.434 1.00 34.93 281 GLY A O 1
ATOM 1998 N N . LEU A 1 282 ? 18.483 -3.420 -7.997 1.00 28.74 282 LEU A N 1
ATOM 1999 C CA . LEU A 1 282 ? 19.380 -2.763 -8.941 1.00 33.88 282 LEU A CA 1
ATOM 2000 C C . LEU A 1 282 ? 19.652 -3.655 -10.174 1.00 31.25 282 LEU A C 1
ATOM 2001 O O . LEU A 1 282 ? 19.584 -3.175 -11.297 1.00 29.95 282 LEU A O 1
ATOM 2006 N N . PHE A 1 283 ? 19.958 -4.938 -9.954 1.00 29.99 283 PHE A N 1
ATOM 2007 C CA . PHE A 1 283 ? 20.082 -5.930 -11.020 1.00 27.17 283 PHE A CA 1
ATOM 2008 C C . PHE A 1 283 ? 18.897 -5.866 -12.000 1.00 26.94 283 PHE A C 1
ATOM 2009 O O . PHE A 1 283 ? 19.075 -5.723 -13.213 1.00 24.29 283 PHE A O 1
ATOM 2017 N N . ARG A 1 284 ? 17.696 -5.987 -11.444 1.00 26.71 284 ARG A N 1
ATOM 2018 C CA . ARG A 1 284 ? 16.440 -5.830 -12.171 1.00 31.76 284 ARG A CA 1
ATOM 2019 C C . ARG A 1 284 ? 16.427 -4.533 -12.989 1.00 33.91 284 ARG A C 1
ATOM 2020 O O . ARG A 1 284 ? 16.160 -4.551 -14.185 1.00 36.17 284 ARG A O 1
ATOM 2024 N N . GLY A 1 285 ? 16.751 -3.415 -12.345 1.00 31.41 285 GLY A N 1
ATOM 2025 C CA . GLY A 1 285 ? 16.787 -2.124 -13.017 1.00 31.22 285 GLY A CA 1
ATOM 2026 C C . GLY A 1 285 ? 17.842 -1.982 -14.105 1.00 31.23 285 GLY A C 1
ATOM 2027 O O . GLY A 1 285 ? 17.712 -1.143 -15.000 1.00 28.82 285 GLY A O 1
ATOM 2028 N N . LEU A 1 286 ? 18.888 -2.801 -14.053 1.00 26.40 286 LEU A N 1
ATOM 2029 C CA . LEU A 1 286 ? 19.960 -2.664 -15.020 1.00 23.63 286 LEU A CA 1
ATOM 2030 C C . LEU A 1 286 ? 19.623 -3.334 -16.358 1.00 27.66 286 LEU A C 1
ATOM 2031 O O . LEU A 1 286 ? 20.296 -3.086 -17.358 1.00 27.49 286 LEU A O 1
ATOM 2036 N N . GLY A 1 287 ? 18.583 -4.169 -16.369 1.00 24.21 287 GLY A N 1
ATOM 2037 C CA . GLY A 1 287 ? 18.127 -4.813 -17.589 1.00 31.60 287 GLY A CA 1
ATOM 2038 C C . GLY A 1 287 ? 17.963 -3.821 -18.736 1.00 30.27 287 GLY A C 1
ATOM 2039 O O . GLY A 1 287 ? 18.535 -3.999 -19.813 1.00 23.38 287 GLY A O 1
ATOM 2040 N N . ALA A 1 288 ? 17.208 -2.758 -18.472 1.00 27.36 288 ALA A N 1
ATOM 2041 C CA . ALA A 1 288 ? 16.901 -1.710 -19.449 1.00 32.95 288 ALA A CA 1
ATOM 2042 C C . ALA A 1 288 ? 18.146 -1.077 -20.048 1.00 29.23 288 ALA A C 1
ATOM 2043 O O . ALA A 1 288 ? 18.178 -0.693 -21.221 1.00 35.74 288 ALA A O 1
ATOM 2045 N N . VAL A 1 289 ? 19.175 -0.968 -19.228 1.00 29.28 289 VAL A N 1
ATOM 2046 C CA . VAL A 1 289 ? 20.388 -0.288 -19.629 1.00 33.67 289 VAL A CA 1
ATOM 2047 C C . VAL A 1 289 ? 21.104 -1.120 -20.664 1.00 28.12 289 VAL A C 1
ATOM 2048 O O . VAL A 1 289 ? 21.625 -0.609 -21.662 1.00 29.81 289 VAL A O 1
ATOM 2052 N N . PHE A 1 290 ? 21.111 -2.425 -20.435 1.00 29.34 290 PHE A N 1
ATOM 2053 C CA . PHE A 1 290 ? 21.805 -3.299 -21.356 1.00 31.06 290 PHE A CA 1
ATOM 2054 C C . PHE A 1 290 ? 20.977 -3.472 -22.618 1.00 27.37 290 PHE A C 1
ATOM 2055 O O . PHE A 1 290 ? 21.529 -3.578 -23.723 1.00 29.66 290 PHE A O 1
ATOM 2063 N N . GLY A 1 291 ? 19.656 -3.429 -22.467 1.00 28.20 291 GLY A N 1
ATOM 2064 C CA . GLY A 1 291 ? 18.784 -3.360 -23.626 1.00 29.14 291 GLY A CA 1
ATOM 2065 C C . GLY A 1 291 ? 19.120 -2.148 -24.481 1.00 30.22 291 GLY A C 1
ATOM 2066 O O . GLY A 1 291 ? 19.238 -2.254 -25.699 1.00 29.41 291 GLY A O 1
ATOM 2067 N N . LEU A 1 292 ? 19.292 -0.997 -23.833 1.00 27.84 292 LEU A N 1
ATOM 2068 C CA . LEU A 1 292 ? 19.637 0.241 -24.523 1.00 30.08 292 LEU A CA 1
ATOM 2069 C C . LEU A 1 292 ? 20.969 0.153 -25.276 1.00 30.42 292 LEU A C 1
ATOM 2070 O O . LEU A 1 292 ? 21.144 0.765 -26.327 1.00 29.79 292 LEU A O 1
ATOM 2075 N N . ILE A 1 293 ? 21.911 -0.597 -24.717 1.00 25.96 293 ILE A N 1
ATOM 2076 C CA . ILE A 1 293 ? 23.231 -0.753 -25.318 1.00 27.38 293 ILE A CA 1
ATOM 2077 C C . ILE A 1 293 ? 23.166 -1.480 -26.661 1.00 25.25 293 ILE A C 1
ATOM 2078 O O . ILE A 1 293 ? 23.956 -1.192 -27.565 1.00 28.80 293 ILE A O 1
ATOM 2083 N N . SER A 1 294 ? 22.215 -2.405 -26.797 1.00 22.51 294 SER A N 1
ATOM 2084 C CA . SER A 1 294 ? 22.027 -3.120 -28.060 1.00 20.36 294 SER A CA 1
ATOM 2085 C C . SER A 1 294 ? 21.609 -2.170 -29.179 1.00 25.09 294 SER A C 1
ATOM 2086 O O . SER A 1 294 ? 21.906 -2.428 -30.345 1.00 25.84 294 SER A O 1
ATOM 2089 N N . THR A 1 295 ? 20.928 -1.069 -28.833 1.00 24.47 295 THR A N 1
ATOM 2090 C CA . THR A 1 295 ? 20.481 -0.118 -29.853 1.00 28.89 295 THR A CA 1
ATOM 2091 C C . THR A 1 295 ? 21.650 0.681 -30.418 1.00 29.64 295 THR A C 1
ATOM 2092 O O . THR A 1 295 ? 21.470 1.443 -31.354 1.00 32.31 295 THR A O 1
ATOM 2096 N N . VAL A 1 296 ? 22.839 0.507 -29.845 1.00 29.62 296 VAL A N 1
ATOM 2097 C CA . VAL A 1 296 ? 24.058 1.079 -30.414 1.00 30.20 296 VAL A CA 1
ATOM 2098 C C . VAL A 1 296 ? 24.934 -0.017 -31.046 1.00 30.74 296 VAL A C 1
ATOM 2099 O O . VAL A 1 296 ? 25.463 0.160 -32.141 1.00 26.06 296 VAL A O 1
ATOM 2103 N N . SER A 1 297 ? 25.069 -1.149 -30.354 1.00 28.23 297 SER A N 1
ATOM 2104 C CA . SER A 1 297 ? 25.908 -2.253 -30.821 1.00 27.97 297 SER A CA 1
ATOM 2105 C C . SER A 1 297 ? 25.342 -2.959 -32.056 1.00 29.91 297 SER A C 1
ATOM 2106 O O . SER A 1 297 ? 26.071 -3.266 -32.997 1.00 26.87 297 SER A O 1
ATOM 2109 N N . PHE A 1 298 ? 24.046 -3.240 -32.058 1.00 30.14 298 PHE A N 1
ATOM 2110 C CA . PHE A 1 298 ? 23.479 -3.946 -33.202 1.00 23.59 298 PHE A CA 1
ATOM 2111 C C . 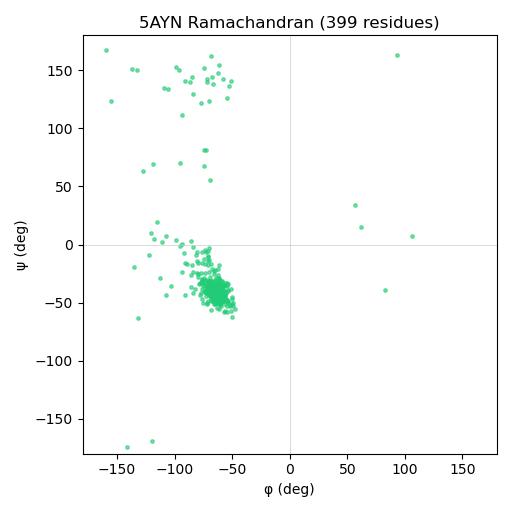PHE A 1 298 ? 23.524 -3.126 -34.503 1.00 25.38 298 PHE A C 1
ATOM 2112 O O . PHE A 1 298 ? 24.004 -3.640 -35.522 1.00 24.02 298 PHE A O 1
ATOM 2120 N N . PRO A 1 299 ? 23.033 -1.864 -34.491 1.00 25.56 299 PRO A N 1
ATOM 2121 C CA . PRO A 1 299 ? 23.136 -1.081 -35.743 1.00 30.24 299 PRO A CA 1
ATOM 2122 C C . PRO A 1 299 ? 24.577 -0.902 -36.218 1.00 29.47 299 PRO A C 1
ATOM 2123 O O . PRO A 1 299 ? 24.857 -0.913 -37.419 1.00 28.30 299 PRO A O 1
ATOM 2127 N N . TYR A 1 300 ? 25.493 -0.752 -35.269 1.00 31.43 300 TYR A N 1
ATOM 2128 C CA . TYR A 1 300 ? 26.909 -0.649 -35.608 1.00 32.04 300 TYR A CA 1
ATOM 2129 C C . TYR A 1 300 ? 27.431 -1.898 -36.335 1.00 33.66 300 TYR A C 1
ATOM 2130 O O . TYR A 1 300 ? 28.206 -1.791 -37.299 1.00 34.76 300 TYR A O 1
ATOM 2139 N N . LEU A 1 301 ? 27.035 -3.084 -35.879 1.00 32.28 301 LEU A N 1
ATOM 2140 C CA . LEU A 1 301 ? 27.511 -4.298 -36.540 1.00 29.97 301 LEU A CA 1
ATOM 2141 C C . LEU A 1 301 ? 26.814 -4.517 -37.866 1.00 30.97 301 LEU A C 1
ATOM 2142 O O . LEU A 1 301 ? 27.408 -5.073 -38.778 1.00 31.72 301 LEU A O 1
ATOM 2147 N N . VAL A 1 302 ? 25.549 -4.104 -37.963 1.00 28.54 302 VAL A N 1
ATOM 2148 C CA . VAL A 1 302 ? 24.812 -4.234 -39.217 1.00 32.16 302 VAL A CA 1
ATOM 2149 C C . VAL A 1 302 ? 25.520 -3.437 -40.289 1.00 29.49 302 VAL A C 1
ATOM 2150 O O . VAL A 1 302 ? 25.705 -3.907 -41.402 1.00 29.37 302 VAL A O 1
ATOM 2154 N N . ARG A 1 303 ? 25.919 -2.222 -39.939 1.00 30.16 303 ARG A N 1
ATOM 2155 C CA . ARG A 1 303 ? 26.522 -1.325 -40.912 1.00 33.05 303 ARG A CA 1
ATOM 2156 C C . ARG A 1 303 ? 27.915 -1.826 -41.286 1.00 34.61 303 ARG A C 1
ATOM 2157 O O . ARG A 1 303 ? 28.462 -1.439 -42.305 1.00 40.17 303 ARG A O 1
ATOM 2159 N N . ARG A 1 304 ? 28.469 -2.709 -40.460 1.00 40.18 304 ARG A N 1
ATOM 2160 C CA . ARG A 1 304 ? 29.817 -3.223 -40.681 1.00 37.17 304 ARG A CA 1
ATOM 2161 C C . ARG A 1 304 ? 29.821 -4.636 -41.263 1.00 38.90 304 ARG A C 1
ATOM 2162 O O . ARG A 1 304 ? 30.684 -4.971 -42.074 1.00 39.29 304 ARG A O 1
ATOM 2167 N N . LEU A 1 305 ? 28.864 -5.463 -40.855 1.00 32.22 305 LEU A N 1
ATOM 2168 C CA . LEU A 1 305 ? 28.854 -6.870 -41.271 1.00 30.51 305 LEU A CA 1
ATOM 2169 C C . LEU A 1 305 ? 27.574 -7.286 -41.992 1.00 29.07 305 LEU A C 1
ATOM 2170 O O . LEU A 1 305 ? 27.497 -8.383 -42.538 1.00 29.70 305 LEU A O 1
ATOM 2175 N N . GLY A 1 306 ? 26.567 -6.422 -41.994 1.00 28.76 306 GLY A N 1
ATOM 2176 C CA . GLY A 1 306 ? 25.297 -6.774 -42.620 1.00 27.11 306 GLY A CA 1
ATOM 2177 C C . GLY A 1 306 ? 24.330 -7.362 -41.603 1.00 26.30 306 GLY A C 1
ATOM 2178 O O . GLY A 1 306 ? 24.750 -7.804 -40.528 1.00 23.73 306 GLY A O 1
ATOM 2179 N N . LEU A 1 307 ? 23.046 -7.392 -41.962 1.00 23.31 307 LEU A N 1
ATOM 2180 C CA . LEU A 1 307 ? 21.978 -7.781 -41.047 1.00 27.07 307 LEU A CA 1
ATOM 2181 C C . LEU A 1 307 ? 22.126 -9.209 -40.513 1.00 30.48 307 LEU A C 1
ATOM 2182 O O . LEU A 1 307 ? 22.084 -9.415 -39.300 1.00 26.79 307 LEU A O 1
ATOM 2187 N N . ILE A 1 308 ? 22.317 -10.187 -41.397 1.00 29.07 308 ILE A N 1
ATOM 2188 C CA . ILE A 1 308 ? 22.462 -11.571 -40.949 1.00 31.68 308 ILE A CA 1
ATOM 2189 C C . ILE A 1 308 ? 23.595 -11.756 -39.935 1.00 29.97 308 ILE A C 1
ATOM 2190 O O . ILE A 1 308 ? 23.408 -12.323 -38.852 1.00 32.15 308 ILE A O 1
ATOM 2195 N N . SER A 1 309 ? 24.767 -11.255 -40.293 1.00 32.68 309 SER A N 1
ATOM 2196 C CA . SER A 1 309 ? 25.964 -11.423 -39.483 1.00 35.11 309 SER A CA 1
ATOM 2197 C C . SER A 1 309 ? 25.856 -10.747 -38.113 1.00 31.02 309 SER A C 1
ATOM 2198 O O . SER A 1 309 ? 26.326 -11.294 -37.107 1.00 30.57 309 SER A O 1
ATOM 2201 N N . SER A 1 310 ? 25.258 -9.559 -38.074 1.00 28.85 310 SER A N 1
ATOM 2202 C CA . SER A 1 310 ? 25.075 -8.848 -36.807 1.00 30.95 310 SER A CA 1
ATOM 2203 C C . SER A 1 310 ? 24.151 -9.669 -35.902 1.00 25.18 310 SER A C 1
ATOM 2204 O O . SER A 1 310 ? 24.442 -9.890 -34.723 1.00 24.52 310 SER A O 1
ATOM 2207 N N . SER A 1 311 ? 23.058 -10.153 -36.480 1.00 25.10 311 SER A N 1
ATOM 2208 C CA . SER A 1 311 ? 22.118 -11.012 -35.773 1.00 25.47 311 SER A CA 1
ATOM 2209 C C . SER A 1 311 ? 22.793 -12.249 -35.178 1.00 24.83 311 SER A C 1
ATOM 2210 O O . SER A 1 311 ? 22.564 -12.584 -34.012 1.00 23.59 311 SER A O 1
ATOM 2213 N N . ARG A 1 312 ? 23.611 -12.923 -35.986 1.00 27.93 312 ARG A N 1
ATOM 2214 C CA . ARG A 1 312 ? 24.318 -14.131 -35.555 1.00 28.15 312 ARG A CA 1
ATOM 2215 C C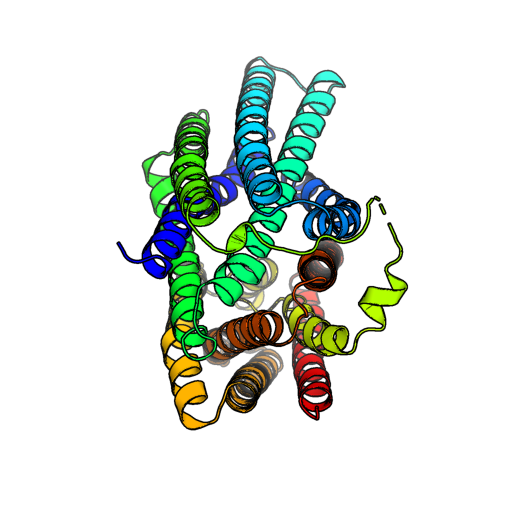 . ARG A 1 312 ? 25.298 -13.830 -34.433 1.00 25.68 312 ARG A C 1
ATOM 2216 O O . ARG A 1 312 ? 25.432 -14.614 -33.502 1.00 25.48 312 ARG A O 1
ATOM 2224 N N . TRP A 1 313 ? 25.990 -12.705 -34.527 1.00 23.00 313 TRP A N 1
ATOM 2225 C CA . TRP A 1 313 ? 26.949 -12.356 -33.501 1.00 28.21 313 TRP A CA 1
ATOM 2226 C C . TRP A 1 313 ? 26.235 -12.056 -32.189 1.00 25.85 313 TRP A C 1
ATOM 2227 O O . TRP A 1 313 ? 26.661 -12.518 -31.145 1.00 26.50 313 TRP A O 1
ATOM 2238 N N . HIS A 1 314 ? 25.127 -11.324 -32.241 1.00 27.01 314 HIS A N 1
ATOM 2239 C CA . HIS A 1 314 ? 24.424 -10.979 -31.005 1.00 29.10 314 HIS A CA 1
ATOM 2240 C C . HIS A 1 314 ? 23.792 -12.204 -30.332 1.00 23.90 314 HIS A C 1
ATOM 2241 O O . HIS A 1 314 ? 23.897 -12.374 -29.117 1.00 22.73 314 HIS A O 1
ATOM 2248 N N . LEU A 1 315 ? 23.176 -13.061 -31.133 1.00 24.58 315 LEU A N 1
ATOM 2249 C CA . LEU A 1 315 ? 22.598 -14.306 -30.648 1.00 23.52 315 LEU A CA 1
ATOM 2250 C C . LEU A 1 315 ? 23.678 -15.239 -30.058 1.00 27.56 315 LEU A C 1
ATOM 2251 O O . LEU A 1 315 ? 23.458 -15.891 -29.027 1.00 27.40 315 LEU A O 1
ATOM 2256 N N . GLY A 1 316 ? 24.838 -15.305 -30.713 1.00 22.71 316 GLY A N 1
ATOM 2257 C CA . GLY A 1 316 ? 25.965 -16.056 -30.197 1.00 24.45 316 GLY A CA 1
ATOM 2258 C C . GLY A 1 316 ? 26.465 -15.451 -28.894 1.00 25.16 316 GLY A C 1
ATOM 2259 O O . GLY A 1 316 ? 26.806 -16.172 -27.965 1.00 30.95 316 GLY A O 1
ATOM 2260 N N . PHE A 1 317 ? 26.495 -14.124 -28.816 1.00 24.09 317 PHE A N 1
ATOM 2261 C CA . PHE A 1 317 ? 26.932 -13.438 -27.596 1.00 27.27 317 PHE A CA 1
ATOM 2262 C C . PHE A 1 317 ? 26.008 -13.789 -26.424 1.00 28.00 317 PHE A C 1
ATOM 2263 O O . PHE A 1 317 ? 26.467 -14.048 -25.310 1.00 24.32 317 PHE A O 1
ATOM 2271 N N . GLN A 1 318 ? 24.702 -13.818 -26.685 1.00 25.32 318 GLN A N 1
ATOM 2272 C CA . GLN A 1 318 ? 23.761 -14.272 -25.672 1.00 26.18 318 GLN A CA 1
ATOM 2273 C C . GLN A 1 318 ? 24.037 -15.725 -25.260 1.00 27.25 318 GLN A C 1
ATOM 2274 O O . GLN A 1 318 ? 23.919 -16.089 -24.087 1.00 30.25 318 GLN A O 1
ATOM 2280 N N . GLY A 1 319 ? 24.398 -16.557 -26.229 1.00 24.90 319 GLY A N 1
ATOM 2281 C CA . GLY A 1 319 ? 24.663 -17.956 -25.953 1.00 23.37 319 GLY A CA 1
ATOM 2282 C C . GLY A 1 319 ? 25.918 -18.145 -25.117 1.00 25.76 319 GLY A C 1
ATOM 2283 O O . GLY A 1 319 ? 25.938 -18.945 -24.174 1.00 25.59 319 GLY A O 1
ATOM 2284 N N . VAL A 1 320 ? 26.976 -17.424 -25.461 1.00 23.86 320 VAL A N 1
ATOM 2285 C CA . VAL A 1 320 ? 28.235 -17.552 -24.733 1.00 29.92 320 VAL A CA 1
ATOM 2286 C C . VAL A 1 320 ? 28.127 -17.011 -23.303 1.00 29.59 320 VAL A C 1
ATOM 2287 O O . VAL A 1 320 ? 28.520 -17.688 -22.337 1.00 26.09 320 VAL A O 1
ATOM 2291 N N . THR A 1 321 ? 27.584 -15.802 -23.171 1.00 24.90 321 THR A N 1
ATOM 2292 C CA . THR A 1 321 ? 27.451 -15.165 -21.854 1.00 26.94 321 THR A CA 1
ATOM 2293 C C . THR A 1 321 ? 26.555 -15.967 -20.910 1.00 28.44 321 THR A C 1
ATOM 2294 O O . THR A 1 321 ? 26.830 -16.059 -19.706 1.00 27.18 321 THR A O 1
ATOM 2298 N N . LEU A 1 322 ? 25.489 -16.556 -21.437 1.00 24.80 322 LEU A N 1
ATOM 2299 C CA . LEU A 1 322 ? 24.641 -17.371 -20.577 1.00 24.82 322 LEU A CA 1
ATOM 2300 C C . LEU A 1 322 ? 25.288 -18.734 -20.304 1.00 25.66 322 LEU A C 1
ATOM 2301 O O . LEU A 1 322 ? 24.994 -19.367 -19.301 1.00 29.55 322 LEU A O 1
ATOM 2306 N N . GLY A 1 323 ? 26.169 -19.185 -21.191 1.00 26.40 323 GLY A N 1
ATOM 2307 C CA . GLY A 1 323 ? 26.899 -20.418 -20.948 1.00 24.75 323 GLY A CA 1
ATOM 2308 C C . GLY A 1 323 ? 27.812 -20.224 -19.753 1.00 28.49 323 GLY A C 1
ATOM 2309 O O . GLY A 1 323 ? 27.894 -21.070 -18.850 1.00 28.39 323 GLY A O 1
ATOM 2310 N N . ILE A 1 324 ? 28.494 -19.083 -19.751 1.00 23.58 324 ILE A N 1
ATOM 2311 C CA . ILE A 1 324 ? 29.330 -18.689 -18.641 1.00 26.57 324 ILE A CA 1
ATOM 2312 C C . ILE A 1 324 ? 28.499 -18.527 -17.375 1.00 30.48 324 ILE A C 1
ATOM 2313 O O . ILE A 1 324 ? 28.909 -18.972 -16.297 1.00 34.51 324 ILE A O 1
ATOM 2318 N N . ALA A 1 325 ? 27.338 -17.885 -17.498 1.00 25.66 325 ALA A N 1
ATOM 2319 C CA . ALA A 1 325 ? 26.518 -17.604 -16.324 1.00 27.96 325 ALA A CA 1
ATOM 2320 C C . ALA A 1 325 ? 26.034 -18.899 -15.700 1.00 30.63 325 ALA A C 1
ATOM 2321 O O . ALA A 1 325 ? 25.945 -19.019 -14.476 1.00 25.72 325 ALA A O 1
ATOM 2323 N N . VAL A 1 326 ? 25.723 -19.871 -16.549 1.00 26.74 326 VAL A N 1
ATOM 2324 C CA . VAL A 1 326 ? 25.172 -21.129 -16.070 1.00 30.44 326 VAL A CA 1
ATOM 2325 C C . VAL A 1 326 ? 26.278 -22.005 -15.438 1.00 33.33 326 VAL A C 1
ATOM 2326 O O . VAL A 1 326 ? 26.033 -22.745 -14.472 1.00 31.85 326 VAL A O 1
ATOM 2330 N N . THR A 1 327 ? 27.504 -21.889 -15.941 1.00 31.48 327 THR A N 1
ATOM 2331 C CA . THR A 1 327 ? 28.638 -22.550 -15.289 1.00 34.79 327 THR A CA 1
ATOM 2332 C C . THR A 1 327 ? 28.853 -21.954 -13.897 1.00 34.94 327 THR A C 1
ATOM 2333 O O . THR A 1 327 ? 29.120 -22.674 -12.934 1.00 39.65 327 THR A O 1
ATOM 2337 N N . ALA A 1 328 ? 28.719 -20.637 -13.790 1.00 32.22 328 ALA A N 1
ATOM 2338 C CA . ALA A 1 328 ? 28.863 -19.956 -12.504 1.00 32.60 328 ALA A CA 1
ATOM 2339 C C . ALA A 1 328 ? 27.737 -20.342 -11.557 1.00 37.62 328 ALA A C 1
ATOM 2340 O O . ALA A 1 328 ? 27.928 -20.388 -10.352 1.00 45.39 328 ALA A O 1
ATOM 2342 N N . PHE A 1 329 ? 26.562 -20.616 -12.114 1.00 33.38 329 PHE A N 1
ATOM 2343 C CA . PHE A 1 329 ? 25.421 -21.047 -11.329 1.00 34.55 329 PHE A CA 1
ATOM 2344 C C . PHE A 1 329 ? 25.626 -22.489 -10.839 1.00 42.95 329 PHE A C 1
ATOM 2345 O O . PHE A 1 329 ? 25.265 -22.827 -9.713 1.00 39.47 329 PHE A O 1
ATOM 2353 N N . ALA A 1 330 ? 26.194 -23.330 -11.700 1.00 37.33 330 ALA A N 1
ATOM 2354 C CA . ALA A 1 330 ? 26.471 -24.725 -11.367 1.00 43.41 330 ALA A CA 1
ATOM 2355 C C . ALA A 1 330 ? 27.301 -24.865 -10.090 1.00 49.76 330 ALA A C 1
ATOM 2356 O O . ALA A 1 330 ? 26.871 -25.520 -9.147 1.00 55.24 330 ALA A O 1
ATOM 2358 N N . MET A 1 331 ? 28.488 -24.264 -10.052 1.00 51.62 331 MET A N 1
ATOM 2359 C CA . MET A 1 331 ? 29.230 -24.213 -8.794 1.00 55.22 331 MET A CA 1
ATOM 2360 C C . MET A 1 331 ? 28.524 -23.213 -7.888 1.00 59.80 331 MET A C 1
ATOM 2361 O O . MET A 1 331 ? 28.940 -22.055 -7.778 1.00 60.98 331 MET A O 1
ATOM 2365 N N . GLY A 1 332 ? 27.455 -23.673 -7.243 1.00 56.65 332 GLY A N 1
ATOM 2366 C CA . GLY A 1 332 ? 26.511 -22.792 -6.580 1.00 51.71 332 GLY A CA 1
ATOM 2367 C C . GLY A 1 332 ? 27.025 -22.096 -5.337 1.00 60.02 332 GLY A C 1
ATOM 2368 O O . GLY A 1 332 ? 26.429 -22.205 -4.261 1.00 59.56 332 GLY A O 1
ATOM 2369 N N . SER A 1 333 ? 28.136 -21.381 -5.480 1.00 56.65 333 SER A N 1
ATOM 2370 C CA . SER A 1 333 ? 28.668 -20.581 -4.386 1.00 54.80 333 SER A CA 1
ATOM 2371 C C . SER A 1 333 ? 28.245 -19.132 -4.560 1.00 49.12 333 SER A C 1
ATOM 2372 O O . SER A 1 333 ? 28.020 -18.677 -5.685 1.00 46.45 333 SER A O 1
ATOM 2375 N N . THR A 1 334 ? 28.150 -18.409 -3.449 1.00 41.60 334 THR A N 1
ATOM 2376 C CA . THR A 1 334 ? 27.939 -16.970 -3.494 1.00 37.69 334 THR A CA 1
ATOM 2377 C C . THR A 1 334 ? 29.211 -16.275 -3.990 1.00 38.85 334 THR A C 1
ATOM 2378 O O . THR A 1 334 ? 29.209 -15.081 -4.273 1.00 37.69 334 THR A O 1
ATOM 2382 N N . ALA A 1 335 ? 30.299 -17.028 -4.096 1.00 33.79 335 ALA A N 1
ATOM 2383 C CA . ALA A 1 335 ? 31.529 -16.501 -4.668 1.00 38.51 335 ALA A CA 1
ATOM 2384 C C . ALA A 1 335 ? 31.408 -16.269 -6.191 1.00 34.43 335 ALA A C 1
ATOM 2385 O O . ALA A 1 335 ? 32.242 -15.604 -6.792 1.00 30.32 335 ALA A O 1
ATOM 2387 N N . SER A 1 336 ? 30.369 -16.814 -6.807 1.00 33.28 336 SER A N 1
ATOM 2388 C CA . SER A 1 336 ? 30.219 -16.731 -8.258 1.00 33.49 336 SER A CA 1
ATOM 2389 C C . SER A 1 336 ? 28.961 -15.974 -8.694 1.00 32.24 336 SER A C 1
ATOM 2390 O O . SER A 1 336 ? 28.665 -15.875 -9.896 1.00 34.25 336 SER A O 1
ATOM 2393 N N . VAL A 1 337 ? 28.239 -15.426 -7.721 1.00 27.97 337 VAL A N 1
ATOM 2394 C CA . VAL A 1 337 ? 26.898 -14.905 -7.958 1.00 29.49 337 VAL A CA 1
ATOM 2395 C C . VAL A 1 337 ? 26.889 -13.629 -8.792 1.00 26.91 337 VAL A C 1
ATOM 2396 O O . VAL A 1 337 ? 25.968 -13.408 -9.576 1.00 25.89 337 VAL A O 1
ATOM 2400 N N . TYR A 1 338 ? 27.911 -12.795 -8.641 1.00 29.43 338 TYR A N 1
ATOM 2401 C CA . TYR A 1 338 ? 27.945 -11.529 -9.370 1.00 35.13 338 TYR A CA 1
ATOM 2402 C C . TYR A 1 338 ? 28.391 -11.708 -10.812 1.00 35.06 338 TYR A C 1
ATOM 2403 O O . TYR A 1 338 ? 28.044 -10.897 -11.677 1.00 34.75 338 TYR A O 1
ATOM 2412 N N . VAL A 1 339 ? 29.155 -12.766 -11.066 1.00 25.21 339 VAL A N 1
ATOM 2413 C CA . VAL A 1 339 ? 29.501 -13.123 -12.436 1.00 30.47 339 VAL A CA 1
ATOM 2414 C C . VAL A 1 339 ? 28.261 -13.704 -13.120 1.00 27.06 339 VAL A C 1
ATOM 2415 O O . VAL A 1 339 ? 27.980 -13.365 -14.266 1.00 28.54 339 VAL A O 1
ATOM 2419 N N . PHE A 1 340 ? 27.514 -14.543 -12.393 1.00 23.97 340 PHE A N 1
ATOM 2420 C CA . PHE A 1 340 ? 26.210 -15.053 -12.841 1.00 23.52 340 PHE A CA 1
ATOM 2421 C C . PHE A 1 340 ? 25.296 -13.893 -13.268 1.00 26.69 340 PHE A C 1
ATOM 2422 O O . PHE A 1 340 ? 24.785 -13.877 -14.391 1.00 22.02 340 PHE A O 1
ATOM 2430 N N . LEU A 1 341 ? 25.128 -12.904 -12.388 1.00 22.27 341 LEU A N 1
ATOM 2431 C CA . LEU A 1 341 ? 24.256 -11.761 -12.670 1.00 25.94 341 LEU A CA 1
ATOM 2432 C C . LEU A 1 341 ? 24.808 -10.846 -13.783 1.00 23.06 341 LEU A C 1
ATOM 2433 O O . LEU A 1 341 ? 24.053 -10.377 -14.634 1.00 24.40 341 LEU A O 1
ATOM 2438 N N . GLY A 1 342 ? 26.112 -10.587 -13.757 1.00 23.67 342 GLY A N 1
ATOM 2439 C CA . GLY A 1 342 ? 26.751 -9.761 -14.763 1.00 25.62 342 GLY A CA 1
ATOM 2440 C C . GLY A 1 342 ? 26.611 -10.331 -16.164 1.00 24.54 342 GLY A C 1
ATOM 2441 O O . GLY A 1 342 ? 26.295 -9.613 -17.101 1.00 23.02 342 GLY A O 1
ATOM 2442 N N . CYS A 1 343 ? 26.835 -11.631 -16.300 1.00 24.38 343 CYS A N 1
ATOM 2443 C CA . CYS A 1 343 ? 26.648 -12.316 -17.580 1.00 26.40 343 CYS A 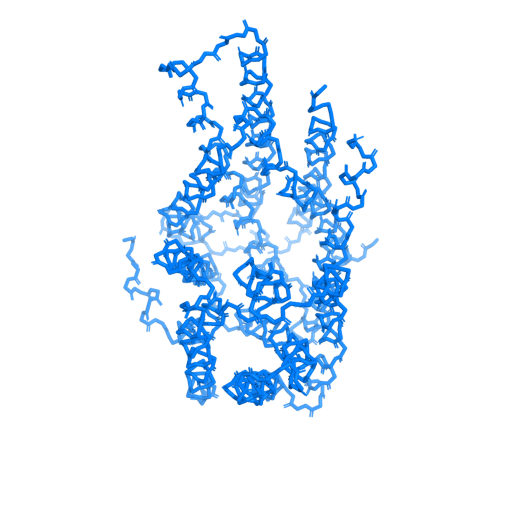CA 1
ATOM 2444 C C . CYS A 1 343 ? 25.202 -12.339 -18.078 1.00 23.18 343 CYS A C 1
ATOM 2445 O O . CYS A 1 343 ? 24.954 -12.286 -19.283 1.00 27.59 343 CYS A O 1
ATOM 2448 N N . ILE A 1 344 ? 24.253 -12.456 -17.161 1.00 22.27 344 ILE A N 1
ATOM 2449 C CA . ILE A 1 344 ? 22.851 -12.357 -17.534 1.00 23.71 344 ILE A CA 1
ATOM 2450 C C . ILE A 1 344 ? 22.570 -10.972 -18.115 1.00 23.45 344 ILE A C 1
ATOM 2451 O O . ILE A 1 344 ? 21.942 -10.847 -19.163 1.00 22.92 344 ILE A O 1
ATOM 2456 N N . LEU A 1 345 ? 23.080 -9.937 -17.455 1.00 26.87 345 LEU A N 1
ATOM 2457 C CA . LEU A 1 345 ? 22.938 -8.573 -17.965 1.00 28.01 345 LEU A CA 1
ATOM 2458 C C . LEU A 1 345 ? 23.616 -8.369 -19.342 1.00 26.92 345 LEU A C 1
ATOM 2459 O O . LEU A 1 345 ? 23.018 -7.779 -20.248 1.00 22.29 345 LEU A O 1
ATOM 2464 N N . LEU A 1 346 ? 24.847 -8.854 -19.501 1.00 22.73 346 LEU A N 1
ATOM 2465 C CA . LEU A 1 346 ? 25.511 -8.815 -20.803 1.00 21.15 346 LEU A CA 1
ATOM 2466 C C . LEU A 1 346 ? 24.690 -9.536 -21.870 1.00 22.84 346 LEU A C 1
ATOM 2467 O O . LEU A 1 346 ? 24.602 -9.082 -23.010 1.00 26.28 346 LEU A O 1
ATOM 2472 N N . SER A 1 347 ? 24.105 -10.672 -21.506 1.00 25.36 347 SER A N 1
ATOM 2473 C CA . SER A 1 347 ? 23.336 -11.464 -22.466 1.00 28.01 347 SER A CA 1
ATOM 2474 C C . SER A 1 347 ? 22.153 -10.674 -23.030 1.00 22.70 347 SER A C 1
ATOM 2475 O O . SER A 1 347 ? 21.757 -10.878 -24.175 1.00 25.71 347 SER A O 1
ATOM 2478 N N . ARG A 1 348 ? 21.605 -9.764 -22.231 1.00 25.46 348 ARG A N 1
ATOM 2479 C CA . ARG A 1 348 ? 20.502 -8.913 -22.687 1.00 24.81 348 ARG A CA 1
ATOM 2480 C C . ARG A 1 348 ? 20.889 -8.089 -23.912 1.00 27.26 348 ARG A C 1
ATOM 2481 O O . ARG A 1 348 ? 20.033 -7.831 -24.763 1.00 21.73 348 ARG A O 1
ATOM 2489 N N . VAL A 1 349 ? 22.165 -7.691 -24.017 1.00 22.83 349 VAL A N 1
ATOM 2490 C CA . VAL A 1 349 ? 22.624 -7.001 -25.230 1.00 21.05 349 VAL A CA 1
ATOM 2491 C C . VAL A 1 349 ? 22.433 -7.932 -26.423 1.00 23.44 349 VAL A C 1
ATOM 2492 O O . VAL A 1 349 ? 21.910 -7.543 -27.457 1.00 20.83 349 VAL A O 1
ATOM 2496 N N . GLY A 1 350 ? 22.846 -9.179 -26.256 1.00 22.56 350 GLY A N 1
ATOM 2497 C CA . GLY A 1 350 ? 22.728 -10.145 -27.316 1.00 22.23 350 GLY A CA 1
ATOM 2498 C C . GLY A 1 350 ? 21.283 -10.353 -27.688 1.00 27.30 350 GLY A C 1
ATOM 2499 O O . GLY A 1 350 ? 20.932 -10.280 -28.866 1.00 26.73 350 GLY A O 1
ATOM 2500 N N . LEU A 1 351 ? 20.443 -10.578 -26.681 1.00 22.57 351 LEU A N 1
ATOM 2501 C CA . LEU A 1 351 ? 19.029 -10.859 -26.910 1.00 26.20 351 LEU A CA 1
ATOM 2502 C C . LEU A 1 351 ? 18.316 -9.695 -27.602 1.00 26.99 351 LEU A C 1
ATOM 2503 O O . LEU A 1 351 ? 17.595 -9.895 -28.589 1.00 21.90 351 LEU A O 1
ATOM 2508 N N . TYR A 1 352 ? 18.516 -8.483 -27.090 1.00 22.93 352 TYR A N 1
ATOM 2509 C CA . TYR A 1 352 ? 17.830 -7.323 -27.647 1.00 24.90 352 TYR A CA 1
ATOM 2510 C C . TYR A 1 352 ? 18.347 -6.977 -29.040 1.00 24.38 352 TYR A C 1
ATOM 2511 O O . TYR A 1 352 ? 17.591 -6.483 -29.871 1.00 25.05 352 TYR A O 1
ATOM 2520 N N . GLY A 1 353 ? 19.624 -7.244 -29.297 1.00 20.58 353 GLY A N 1
ATOM 2521 C CA . GLY A 1 353 ? 20.165 -7.068 -30.631 1.00 22.97 353 GLY A CA 1
ATOM 2522 C C . GLY A 1 353 ? 19.538 -8.059 -31.601 1.00 25.55 353 GLY A C 1
ATOM 2523 O O . GLY A 1 353 ? 19.075 -7.682 -32.686 1.00 22.97 353 GLY A O 1
ATOM 2524 N N . PHE A 1 354 ? 19.500 -9.330 -31.208 1.00 22.09 354 PHE A N 1
ATOM 2525 C CA . PHE A 1 354 ? 18.962 -10.358 -32.088 1.00 25.61 354 PHE A CA 1
ATOM 2526 C C . PHE A 1 354 ? 17.500 -10.104 -32.375 1.00 23.55 354 PHE A C 1
ATOM 2527 O O . PHE A 1 354 ? 17.033 -10.311 -33.497 1.00 22.27 354 PHE A O 1
ATOM 2535 N N . SER A 1 355 ? 16.785 -9.656 -31.352 1.00 21.22 355 SER A N 1
ATOM 2536 C CA . SER A 1 355 ? 15.366 -9.342 -31.478 1.00 24.36 355 SER A CA 1
ATOM 2537 C C . SER A 1 355 ? 15.077 -8.256 -32.525 1.00 23.59 355 SER A C 1
ATOM 2538 O O . SER A 1 355 ? 14.069 -8.343 -33.243 1.00 22.16 355 SER A O 1
ATOM 2541 N N . ASN A 1 356 ? 15.945 -7.242 -32.626 1.00 22.33 356 ASN A N 1
ATOM 2542 C CA . ASN A 1 356 ? 15.804 -6.241 -33.692 1.00 26.49 356 ASN A CA 1
ATOM 2543 C C . ASN A 1 356 ? 16.165 -6.813 -35.056 1.00 24.61 356 ASN A C 1
ATOM 2544 O O . ASN A 1 356 ? 15.636 -6.382 -36.078 1.00 23.88 356 ASN A O 1
ATOM 2549 N N . GLY A 1 357 ? 17.078 -7.775 -35.072 1.00 24.74 357 GLY A N 1
ATOM 2550 C CA . GLY A 1 357 ? 17.501 -8.376 -36.320 1.00 22.48 357 GLY A CA 1
ATOM 2551 C C . GLY A 1 357 ? 16.434 -9.277 -36.903 1.00 24.41 357 GLY A C 1
ATOM 2552 O O . GLY A 1 357 ? 16.167 -9.246 -38.104 1.00 22.99 357 GLY A O 1
ATOM 2553 N N . GLU A 1 358 ? 15.838 -10.094 -36.045 1.00 22.13 358 GLU A N 1
ATOM 2554 C CA . GLU A 1 358 ? 14.754 -10.977 -36.442 1.00 24.30 358 GLU A CA 1
ATOM 2555 C C . GLU A 1 358 ? 13.536 -10.176 -36.864 1.00 27.01 358 GLU A C 1
ATOM 2556 O O . GLU A 1 358 ? 12.832 -10.533 -37.820 1.00 25.99 358 GLU A O 1
ATOM 2562 N N . PHE A 1 359 ? 13.276 -9.099 -36.128 1.00 23.89 359 PHE A N 1
ATOM 2563 C CA . PHE A 1 359 ? 12.197 -8.175 -36.466 1.00 20.43 359 PHE A CA 1
ATOM 2564 C C . PHE A 1 359 ? 12.419 -7.582 -37.875 1.00 25.18 359 PHE A C 1
ATOM 2565 O O . PHE A 1 359 ? 11.494 -7.498 -38.681 1.00 24.24 359 PHE A O 1
ATOM 2573 N N . GLU A 1 360 ? 13.655 -7.187 -38.169 1.00 24.38 360 GLU A N 1
ATOM 2574 C CA . GLU A 1 360 ? 13.947 -6.549 -39.446 1.00 26.28 360 GLU A CA 1
ATOM 2575 C C . GLU A 1 360 ? 13.926 -7.555 -40.588 1.00 24.55 360 GLU A C 1
ATOM 2576 O O . GLU A 1 360 ? 13.490 -7.242 -41.687 1.00 22.24 360 GLU A O 1
ATOM 2582 N N . LEU A 1 361 ? 14.365 -8.774 -40.310 1.00 22.43 361 LEU A N 1
ATOM 2583 C CA . LEU A 1 361 ? 14.334 -9.823 -41.308 1.00 25.97 361 LEU A CA 1
ATOM 2584 C C . LEU A 1 361 ? 12.886 -10.148 -41.656 1.00 23.85 361 LEU A C 1
ATOM 2585 O O . LEU A 1 361 ? 12.567 -10.428 -42.809 1.00 22.25 361 LEU A O 1
ATOM 2590 N N . ARG A 1 362 ? 11.997 -10.088 -40.674 1.00 22.23 362 ARG A N 1
ATOM 2591 C CA . ARG A 1 362 ? 10.585 -10.281 -40.980 1.00 27.35 362 ARG A CA 1
ATOM 2592 C C . ARG A 1 362 ? 10.032 -9.117 -41.802 1.00 27.84 362 ARG A C 1
ATOM 2593 O O . ARG A 1 362 ? 9.213 -9.327 -42.688 1.00 23.40 362 ARG A O 1
ATOM 2601 N N . GLN A 1 363 ? 10.484 -7.898 -41.514 1.00 26.05 363 GLN A N 1
ATOM 2602 C CA . GLN A 1 363 ? 10.020 -6.744 -42.271 1.00 21.06 363 GLN A CA 1
ATOM 2603 C C . GLN A 1 363 ? 10.437 -6.881 -43.739 1.00 24.22 363 GLN A C 1
ATOM 2604 O O . GLN A 1 363 ? 9.661 -6.588 -44.634 1.00 25.50 363 GLN A O 1
ATOM 2610 N N . ARG A 1 364 ? 11.662 -7.345 -43.969 1.00 23.53 364 ARG A N 1
ATOM 2611 C CA . ARG A 1 364 ? 12.249 -7.335 -45.298 1.00 25.66 364 ARG A CA 1
ATOM 2612 C C . ARG A 1 364 ? 11.869 -8.554 -46.125 1.00 23.14 364 ARG A C 1
ATOM 2613 O O . ARG A 1 364 ? 11.682 -8.445 -47.326 1.00 29.78 364 ARG A O 1
ATOM 2621 N N . LEU A 1 365 ? 11.767 -9.713 -45.485 1.00 26.14 365 LEU A N 1
ATOM 2622 C CA . LEU A 1 365 ? 11.562 -10.976 -46.201 1.00 24.16 365 LEU A CA 1
ATOM 2623 C C . LEU A 1 365 ? 10.113 -11.422 -46.350 1.00 22.56 365 LEU A C 1
ATOM 2624 O O . LEU A 1 365 ? 9.795 -12.213 -47.233 1.00 27.28 365 LEU A O 1
ATOM 2629 N N . ILE A 1 366 ? 9.229 -10.962 -45.477 1.00 27.35 366 ILE A N 1
ATOM 2630 C CA . ILE A 1 366 ? 7.839 -11.388 -45.581 1.00 21.63 366 ILE A CA 1
ATOM 2631 C C . ILE A 1 366 ? 7.143 -10.653 -46.704 1.00 22.55 366 ILE A C 1
ATOM 2632 O O . ILE A 1 366 ? 7.078 -9.423 -46.680 1.00 22.91 366 ILE A O 1
ATOM 2637 N N . PRO A 1 367 ? 6.593 -11.408 -47.679 1.00 26.29 367 PRO A N 1
ATOM 2638 C CA . PRO A 1 367 ? 5.781 -10.842 -48.765 1.00 28.94 367 PRO A CA 1
ATOM 2639 C C . PRO A 1 367 ? 4.663 -9.934 -48.231 1.00 27.86 367 PRO A C 1
ATOM 2640 O O . PRO A 1 367 ? 4.053 -10.229 -47.201 1.00 28.38 367 PRO A O 1
ATOM 2644 N N . GLU A 1 368 ? 4.424 -8.834 -48.932 1.00 26.79 368 GLU A N 1
ATOM 2645 C CA . GLU A 1 368 ? 3.423 -7.844 -48.557 1.00 29.02 368 GLU A CA 1
ATOM 2646 C C . GLU A 1 368 ? 2.061 -8.458 -48.265 1.00 30.85 368 GLU A C 1
ATOM 2647 O O . GLU A 1 368 ? 1.433 -8.156 -47.240 1.00 29.05 368 GLU A O 1
ATOM 2653 N N . GLY A 1 369 ? 1.619 -9.338 -49.158 1.00 24.56 369 GLY A N 1
ATOM 2654 C CA . GLY A 1 369 ? 0.310 -9.951 -49.052 1.00 18.80 369 GLY A CA 1
ATOM 2655 C C . GLY A 1 369 ? 0.197 -10.952 -47.915 1.00 29.69 369 GLY A C 1
ATOM 2656 O O . GLY A 1 369 ? -0.912 -11.379 -47.574 1.00 25.37 369 GLY A O 1
ATOM 2657 N N . ARG A 1 370 ? 1.326 -11.317 -47.309 1.00 26.38 370 ARG A N 1
ATOM 2658 C CA . ARG A 1 370 ? 1.292 -12.271 -46.193 1.00 26.39 370 ARG A CA 1
ATOM 2659 C C . ARG A 1 370 ? 1.744 -11.688 -44.863 1.00 23.82 370 ARG A C 1
ATOM 2660 O O . ARG A 1 370 ? 2.064 -12.427 -43.932 1.00 23.08 370 ARG A O 1
ATOM 2668 N N . ARG A 1 371 ? 1.736 -10.366 -44.755 1.00 25.75 371 ARG A N 1
ATOM 2669 C CA . ARG A 1 371 ? 2.215 -9.712 -43.544 1.00 24.93 371 ARG A CA 1
ATOM 2670 C C . ARG A 1 371 ? 1.370 -10.005 -42.306 1.00 26.70 371 ARG A C 1
ATOM 2671 O O . ARG A 1 371 ? 1.915 -10.225 -41.221 1.00 26.56 371 ARG A O 1
ATOM 2679 N N . GLY A 1 372 ? 0.051 -10.036 -42.463 1.00 22.96 372 GLY A N 1
ATOM 2680 C CA . GLY A 1 372 ? -0.822 -10.389 -41.358 1.00 25.95 372 GLY A CA 1
ATOM 2681 C C . GLY A 1 372 ? -0.594 -11.827 -40.931 1.00 30.10 372 GLY A C 1
ATOM 2682 O O . GLY A 1 372 ? -0.366 -12.090 -39.757 1.00 31.24 372 GLY A O 1
ATOM 2683 N N . GLU A 1 373 ? -0.629 -12.749 -41.894 1.00 25.82 373 GLU A N 1
ATOM 2684 C CA . GLU A 1 373 ? -0.455 -14.173 -41.627 1.00 28.47 373 GLU A CA 1
ATOM 2685 C C . GLU A 1 373 ? 0.855 -14.549 -40.918 1.00 28.67 373 GLU A C 1
ATOM 2686 O O . GLU A 1 373 ? 0.849 -15.165 -39.849 1.00 29.28 373 GLU A O 1
ATOM 2692 N N . LEU A 1 374 ? 1.977 -14.202 -41.537 1.00 24.44 374 LEU A N 1
ATOM 2693 C CA . LEU A 1 374 ? 3.264 -14.680 -41.074 1.00 25.88 374 LEU A CA 1
ATOM 2694 C C . LEU A 1 374 ? 3.756 -13.959 -39.817 1.00 26.74 374 LEU A C 1
ATOM 2695 O O . LEU A 1 374 ? 4.453 -14.562 -39.000 1.00 23.49 374 LEU A O 1
ATOM 2700 N N . ASN A 1 375 ? 3.394 -12.690 -39.640 1.00 21.62 375 ASN A N 1
ATOM 2701 C CA . ASN A 1 375 ? 3.746 -12.004 -38.387 1.00 24.47 375 ASN A CA 1
ATOM 2702 C C . ASN A 1 375 ? 2.840 -12.427 -37.228 1.00 25.46 375 ASN A C 1
ATOM 2703 O O . ASN A 1 375 ? 3.268 -12.436 -36.071 1.00 26.26 375 ASN A O 1
ATOM 2708 N N . SER A 1 376 ? 1.601 -12.801 -37.533 1.00 23.05 376 SER A N 1
ATOM 2709 C CA . SER A 1 376 ? 0.719 -13.387 -36.524 1.00 21.24 376 SER A CA 1
ATOM 2710 C C . SER A 1 376 ? 1.224 -14.770 -36.134 1.00 21.90 376 SER A C 1
ATOM 2711 O O . SER A 1 376 ? 1.071 -15.188 -34.996 1.00 24.17 376 SER A O 1
ATOM 2714 N N . LEU A 1 377 ? 1.832 -15.484 -37.074 1.00 23.98 377 LEU A N 1
ATOM 2715 C CA . LEU A 1 377 ? 2.544 -16.722 -36.720 1.00 27.96 377 LEU A CA 1
ATOM 2716 C C . LEU A 1 377 ? 3.642 -16.445 -35.681 1.00 24.17 377 LEU A C 1
ATOM 2717 O O . LEU A 1 377 ? 3.854 -17.232 -34.747 1.00 25.15 377 LEU A O 1
ATOM 2722 N N . SER A 1 378 ? 4.332 -15.315 -35.834 1.00 25.09 378 SER A N 1
ATOM 2723 C CA . SER A 1 378 ? 5.386 -14.949 -34.887 1.00 25.95 378 SER A CA 1
ATOM 2724 C C . SER A 1 378 ? 4.795 -14.652 -33.500 1.00 26.00 378 SER A C 1
ATOM 2725 O O . SER A 1 378 ? 5.337 -15.076 -32.485 1.00 27.62 378 SER A O 1
ATOM 2728 N N . SER A 1 379 ? 3.686 -13.917 -33.474 1.00 22.27 379 SER A N 1
ATOM 2729 C CA . SER A 1 379 ? 2.950 -13.651 -32.236 1.00 29.51 379 SER A CA 1
ATOM 2730 C C . SER A 1 379 ? 2.432 -14.952 -31.615 1.00 28.87 379 SER A C 1
ATOM 2731 O O . SER A 1 379 ? 2.441 -15.116 -30.391 1.00 24.88 379 SER A O 1
ATOM 2734 N N . LEU A 1 380 ? 1.986 -15.866 -32.475 1.00 22.99 380 LEU A N 1
ATOM 2735 C CA . LEU A 1 380 ? 1.415 -17.131 -32.030 1.00 27.51 380 LEU A CA 1
ATOM 2736 C C . LEU A 1 380 ? 2.458 -17.954 -31.296 1.00 23.50 380 LEU A C 1
ATOM 2737 O O . LEU A 1 380 ? 2.184 -18.520 -30.250 1.00 25.58 380 LEU A O 1
ATOM 2742 N N . THR A 1 381 ? 3.661 -17.989 -31.851 1.00 21.36 381 THR A N 1
ATOM 2743 C CA . THR A 1 381 ? 4.734 -18.817 -31.318 1.00 24.96 381 THR A CA 1
ATOM 2744 C C . THR A 1 381 ? 5.330 -18.206 -30.052 1.00 25.32 381 THR A C 1
ATOM 2745 O O . THR A 1 381 ? 5.693 -18.926 -29.129 1.00 24.07 381 THR A O 1
ATOM 2749 N N . THR A 1 382 ? 5.420 -16.881 -29.996 1.00 24.94 382 THR A N 1
ATOM 2750 C CA . THR A 1 382 ? 5.947 -16.241 -28.797 1.00 26.13 382 THR A CA 1
ATOM 2751 C C . THR A 1 382 ? 4.953 -16.278 -27.641 1.00 24.60 382 THR A C 1
ATOM 2752 O O . THR A 1 382 ? 5.362 -16.395 -26.502 1.00 24.40 382 THR A O 1
ATOM 2756 N N . THR A 1 383 ? 3.657 -16.167 -27.933 1.00 24.59 383 THR A N 1
ATOM 2757 C CA . THR A 1 383 ? 2.628 -16.329 -26.904 1.00 26.71 383 THR A CA 1
ATOM 2758 C C . THR A 1 383 ? 2.626 -17.767 -26.360 1.00 22.96 383 THR A C 1
ATOM 2759 O O . THR A 1 383 ? 2.465 -17.982 -25.167 1.00 26.39 383 THR A O 1
ATOM 2763 N N . SER A 1 384 ? 2.833 -18.742 -27.241 1.00 22.75 384 SER A N 1
ATOM 2764 C CA . SER A 1 384 ? 2.977 -20.143 -26.832 1.00 26.17 384 SER A CA 1
ATOM 2765 C C . SER A 1 384 ? 4.137 -20.308 -25.864 1.00 28.36 384 SER A C 1
ATOM 2766 O O . SER A 1 384 ? 4.010 -21.013 -24.861 1.00 26.28 384 SER A O 1
ATOM 2769 N N . ALA A 1 385 ? 5.269 -19.674 -26.179 1.00 24.24 385 ALA A N 1
ATOM 2770 C CA . ALA A 1 385 ? 6.447 -19.750 -25.318 1.00 25.69 385 ALA A CA 1
ATOM 2771 C C . ALA A 1 385 ? 6.153 -19.152 -23.949 1.00 32.05 385 ALA A C 1
ATOM 2772 O O . ALA A 1 385 ? 6.633 -19.657 -22.924 1.00 25.58 385 ALA A O 1
ATOM 2774 N N . THR A 1 386 ? 5.375 -18.070 -23.950 1.00 20.70 386 THR A N 1
ATOM 2775 C CA . THR A 1 386 ? 4.989 -17.395 -22.725 1.00 30.16 386 THR A CA 1
ATOM 2776 C C . THR A 1 386 ? 4.130 -18.297 -21.853 1.00 29.47 386 THR A C 1
ATOM 2777 O O . THR A 1 386 ? 4.321 -18.354 -20.645 1.00 30.91 386 THR A O 1
ATOM 2781 N N . LEU A 1 387 ? 3.190 -18.993 -22.490 1.00 29.42 387 LEU A N 1
ATOM 2782 C CA . LEU A 1 387 ? 2.291 -19.922 -21.813 1.00 31.83 387 LEU A CA 1
ATOM 2783 C C . LEU A 1 387 ? 3.036 -21.127 -21.233 1.00 31.15 387 LEU A C 1
ATOM 2784 O O . LEU A 1 387 ? 2.723 -21.577 -20.131 1.00 30.99 387 LEU A O 1
ATOM 2789 N N . ILE A 1 388 ? 4.002 -21.652 -21.984 1.00 27.47 388 ILE A N 1
ATOM 2790 C CA . ILE A 1 388 ? 4.853 -22.730 -21.485 1.00 32.34 388 ILE A CA 1
ATOM 2791 C C . ILE A 1 388 ? 5.676 -22.270 -20.291 1.00 34.10 388 ILE A C 1
ATOM 2792 O O . ILE A 1 388 ? 5.792 -22.984 -19.283 1.00 26.88 388 ILE A O 1
ATOM 2797 N N . LEU A 1 389 ? 6.256 -21.074 -20.415 1.00 31.40 389 LEU A N 1
ATOM 2798 C CA . LEU A 1 389 ? 7.061 -20.498 -19.340 1.00 33.24 389 LEU A CA 1
ATOM 2799 C C . LEU A 1 389 ? 6.201 -20.288 -18.099 1.00 34.09 389 LEU A C 1
ATOM 2800 O O . LEU A 1 389 ? 6.613 -20.596 -16.980 1.00 34.11 389 LEU A O 1
ATOM 2805 N N . PHE A 1 390 ? 4.997 -19.775 -18.303 1.00 33.59 390 PHE A N 1
ATOM 2806 C CA . PHE A 1 390 ? 4.066 -19.622 -17.209 1.00 37.49 390 PHE A CA 1
ATOM 2807 C C . PHE A 1 390 ? 3.747 -20.987 -16.593 1.00 38.13 390 PHE A C 1
ATOM 2808 O O . PHE A 1 390 ? 3.716 -21.117 -15.365 1.00 35.77 390 PHE A O 1
ATOM 2816 N N . SER A 1 391 ? 3.527 -21.998 -17.441 1.00 28.65 391 SER A N 1
ATOM 2817 C CA . SER A 1 391 ? 3.233 -23.352 -16.950 1.00 38.16 391 SER A CA 1
ATOM 2818 C C . SER A 1 391 ? 4.383 -23.914 -16.104 1.00 35.55 391 SER A C 1
ATOM 2819 O O . SER A 1 391 ? 4.164 -24.492 -15.031 1.00 30.90 391 SER A O 1
ATOM 2822 N N . ALA A 1 392 ? 5.607 -23.742 -16.596 1.00 33.96 392 ALA A N 1
ATOM 2823 C CA . ALA A 1 392 ? 6.790 -24.242 -15.908 1.00 35.77 392 ALA A CA 1
ATOM 2824 C C . ALA A 1 392 ? 6.982 -23.521 -14.576 1.00 34.08 392 ALA A C 1
ATOM 2825 O O . ALA A 1 392 ? 7.299 -24.139 -13.568 1.00 38.96 392 ALA A O 1
ATOM 2827 N N . GLY A 1 393 ? 6.772 -22.215 -14.575 1.00 34.02 393 GLY A N 1
ATOM 2828 C CA . GLY A 1 393 ? 6.851 -21.445 -13.354 1.00 28.10 393 GLY A CA 1
ATOM 2829 C C . GLY A 1 393 ? 5.881 -21.956 -12.309 1.00 38.58 393 GLY A C 1
ATOM 2830 O O . GLY A 1 393 ? 6.245 -22.066 -11.137 1.00 38.61 393 GLY A O 1
ATOM 2831 N N . SER A 1 394 ? 4.658 -22.287 -12.731 1.00 34.87 394 SER A N 1
ATOM 2832 C CA . SER A 1 394 ? 3.627 -22.802 -11.820 1.00 35.29 394 SER A CA 1
ATOM 2833 C C . SER A 1 394 ? 3.881 -24.241 -11.369 1.00 34.19 394 SER A C 1
ATOM 2834 O O . SER A 1 394 ? 3.472 -24.648 -10.287 1.00 37.18 394 SER A O 1
ATOM 2837 N N . LEU A 1 395 ? 4.516 -25.021 -12.233 1.00 31.61 395 LEU A N 1
ATOM 2838 C CA . LEU A 1 395 ? 4.736 -26.427 -11.966 1.00 28.05 395 LEU A CA 1
ATOM 2839 C C . LEU A 1 395 ? 6.001 -26.657 -11.154 1.00 28.36 395 LEU A C 1
ATOM 2840 O O . LEU A 1 395 ? 6.105 -27.655 -10.449 1.00 27.67 395 LEU A O 1
ATOM 2845 N N . LEU A 1 396 ? 6.956 -25.733 -11.257 1.00 26.44 396 LEU A N 1
ATOM 2846 C CA . LEU A 1 396 ? 8.231 -25.844 -10.546 1.00 27.89 396 LEU A CA 1
ATOM 2847 C C . LEU A 1 396 ? 8.506 -24.571 -9.749 1.00 30.27 396 LEU A C 1
ATOM 2848 O O . LEU A 1 396 ? 9.482 -23.863 -10.018 1.00 29.65 396 LEU A O 1
ATOM 2853 N N . PRO A 1 397 ? 7.648 -24.268 -8.765 1.00 31.55 397 PRO A N 1
ATOM 2854 C CA . PRO A 1 397 ? 7.728 -22.994 -8.040 1.00 36.90 397 PRO A CA 1
ATOM 2855 C C . PRO A 1 397 ? 8.788 -22.938 -6.926 1.00 39.75 397 PRO A C 1
ATOM 2856 O O . PRO A 1 397 ? 8.984 -21.873 -6.337 1.00 40.24 397 PRO A O 1
ATOM 2860 N N . GLN A 1 398 ? 9.446 -24.052 -6.628 1.00 30.27 398 GLN A N 1
ATOM 2861 C CA . GLN A 1 398 ? 10.382 -24.076 -5.507 1.00 35.11 398 GLN A CA 1
ATOM 2862 C C . GLN A 1 398 ? 11.744 -23.569 -5.929 1.00 38.48 398 GLN A C 1
ATOM 2863 O O . GLN A 1 398 ? 12.189 -23.810 -7.054 1.00 39.64 398 GLN A O 1
ATOM 2865 N N . THR A 1 399 ? 12.410 -22.868 -5.022 1.00 33.85 399 THR A N 1
ATOM 2866 C CA . THR A 1 399 ? 13.733 -22.339 -5.304 1.00 34.50 399 THR A CA 1
ATOM 2867 C C . THR A 1 399 ? 14.744 -23.477 -5.458 1.00 40.46 399 THR A C 1
ATOM 2868 O O . THR A 1 399 ? 15.689 -23.351 -6.233 1.00 35.54 399 THR A O 1
ATOM 2872 N N . GLU A 1 400 ? 14.552 -24.598 -4.755 1.00 37.47 400 GLU A N 1
ATOM 2873 C CA . GLU A 1 400 ? 15.489 -25.717 -4.933 1.00 40.20 400 GLU A CA 1
ATOM 2874 C C . GLU A 1 400 ? 15.288 -26.450 -6.256 1.00 38.25 400 GLU A C 1
ATOM 2875 O O . GLU A 1 400 ? 16.143 -27.234 -6.648 1.00 42.94 400 GLU A O 1
ATOM 2881 N N . ASP A 1 401 ? 14.179 -26.192 -6.947 1.00 35.44 401 ASP A N 1
ATOM 2882 C CA . ASP A 1 401 ? 13.978 -26.724 -8.304 1.00 37.47 401 ASP A CA 1
ATOM 2883 C C . ASP A 1 401 ? 14.382 -25.742 -9.408 1.00 34.78 401 ASP A C 1
ATOM 2884 O O . ASP A 1 401 ? 14.273 -26.062 -10.591 1.00 33.19 401 ASP A O 1
ATOM 2889 N N . PHE A 1 402 ? 14.828 -24.550 -9.027 1.00 28.14 402 PHE A N 1
ATOM 2890 C CA . PHE A 1 402 ? 15.103 -23.493 -9.998 1.00 29.29 402 PHE A CA 1
ATOM 2891 C C . PHE A 1 402 ? 16.200 -23.926 -10.964 1.00 30.12 402 PHE A C 1
ATOM 2892 O O . PHE A 1 402 ? 16.237 -23.508 -12.129 1.00 33.81 402 PHE A O 1
ATOM 2900 N N . LYS A 1 403 ? 17.067 -24.796 -10.456 1.00 28.89 403 LYS A N 1
ATOM 2901 C CA . LYS A 1 403 ? 18.178 -25.374 -11.186 1.00 28.40 403 LYS A CA 1
ATOM 2902 C C . LYS A 1 403 ? 17.757 -25.987 -12.527 1.00 37.38 403 LYS A C 1
ATOM 2903 O O . LYS A 1 403 ? 18.471 -25.874 -13.524 1.00 35.71 403 LYS A O 1
ATOM 2906 N N . TYR A 1 404 ? 16.590 -26.622 -12.560 1.00 36.81 404 TYR A N 1
ATOM 2907 C CA . TYR A 1 404 ? 16.168 -27.327 -13.761 1.00 35.13 404 TYR A CA 1
ATOM 2908 C C . TYR A 1 404 ? 15.679 -26.356 -14.821 1.00 34.04 404 TYR A C 1
ATOM 2909 O O . TYR A 1 404 ? 15.928 -26.554 -16.011 1.00 31.69 404 TYR A O 1
ATOM 2918 N N . LEU A 1 405 ? 14.981 -25.310 -14.390 1.00 32.97 405 LEU A N 1
ATOM 2919 C CA . LEU A 1 405 ? 14.548 -24.248 -15.300 1.00 30.80 405 LEU A CA 1
ATOM 2920 C C . LEU A 1 405 ? 15.769 -23.530 -15.895 1.00 28.13 405 LEU A C 1
ATOM 2921 O O . LEU A 1 405 ? 15.749 -23.096 -17.039 1.00 30.09 405 LEU A O 1
ATOM 2926 N N . VAL A 1 406 ? 16.838 -23.426 -15.113 1.00 32.86 406 VAL A N 1
ATOM 2927 C CA . VAL A 1 406 ? 18.069 -22.787 -15.581 1.00 25.46 406 VAL A CA 1
ATOM 2928 C C . VAL A 1 406 ? 18.708 -23.540 -16.753 1.00 27.13 406 VAL A C 1
ATOM 2929 O O . VAL A 1 406 ? 19.099 -22.924 -17.755 1.00 26.22 406 VAL A O 1
ATOM 2933 N N . TYR A 1 407 ? 18.793 -24.866 -16.638 1.00 29.77 407 TYR A N 1
ATOM 2934 C CA . TYR A 1 407 ? 19.454 -25.698 -17.652 1.00 32.99 407 TYR A CA 1
ATOM 2935 C C . TYR A 1 407 ? 18.617 -25.782 -18.920 1.00 29.74 407 TYR A C 1
ATOM 2936 O O . TYR A 1 407 ? 19.151 -25.772 -20.029 1.00 28.90 407 TYR A O 1
ATOM 2945 N N . VAL A 1 408 ? 17.303 -25.843 -18.750 1.00 33.07 408 VAL A N 1
ATOM 2946 C CA . VAL A 1 408 ? 16.399 -25.829 -19.886 1.00 31.00 408 VAL A CA 1
ATOM 2947 C C . VAL A 1 408 ? 16.434 -24.463 -20.582 1.00 29.45 408 VAL A C 1
ATOM 2948 O O . VAL A 1 408 ? 16.366 -24.404 -21.804 1.00 29.31 408 VAL A O 1
ATOM 2952 N N . SER A 1 409 ? 16.578 -23.380 -19.818 1.00 27.07 409 SER A N 1
ATOM 2953 C CA . SER A 1 409 ? 16.751 -22.050 -20.418 1.00 30.78 409 SER A CA 1
ATOM 2954 C C . SER A 1 409 ? 18.003 -21.957 -21.298 1.00 30.19 409 SER A C 1
ATOM 2955 O O . SER A 1 409 ? 17.943 -21.457 -22.429 1.00 29.10 409 SER A O 1
ATOM 2958 N N . LEU A 1 410 ? 19.130 -22.454 -20.791 1.00 25.33 410 LEU A N 1
ATOM 2959 C CA . LEU A 1 410 ? 20.360 -22.476 -21.570 1.00 27.35 410 LEU A CA 1
ATOM 2960 C C . LEU A 1 410 ? 20.224 -23.347 -22.829 1.00 27.80 410 LEU A C 1
ATOM 2961 O O . LEU A 1 410 ? 20.676 -22.964 -23.912 1.00 24.43 410 LEU A O 1
ATOM 2966 N N . ALA A 1 411 ? 19.614 -24.520 -22.676 1.00 24.88 411 ALA A N 1
ATOM 2967 C CA . ALA A 1 411 ? 19.415 -25.417 -23.800 1.00 30.17 411 ALA A CA 1
ATOM 2968 C C . ALA A 1 411 ? 18.601 -24.725 -24.903 1.00 25.60 411 ALA A C 1
ATOM 2969 O O . ALA A 1 411 ? 18.927 -24.832 -26.089 1.00 28.28 411 ALA A O 1
ATOM 2971 N N . ALA A 1 412 ? 17.561 -24.004 -24.498 1.00 22.67 412 ALA A N 1
ATOM 2972 C CA . ALA A 1 412 ? 16.701 -23.265 -25.428 1.00 25.07 412 ALA A CA 1
ATOM 2973 C C . ALA A 1 412 ? 17.491 -22.233 -26.231 1.00 24.16 412 ALA A C 1
ATOM 2974 O O . ALA A 1 412 ? 17.277 -22.047 -27.437 1.00 26.16 412 ALA A O 1
ATOM 2976 N N . VAL A 1 413 ? 18.397 -21.547 -25.554 1.00 24.66 413 VAL A N 1
ATOM 2977 C CA . VAL A 1 413 ? 19.180 -20.488 -26.189 1.00 24.53 413 VAL A CA 1
ATOM 2978 C C . VAL A 1 413 ? 20.166 -21.097 -27.177 1.00 27.42 413 VAL A C 1
ATOM 2979 O O . VAL A 1 413 ? 20.370 -20.567 -28.275 1.00 26.77 413 VAL A O 1
ATOM 2983 N N . LEU A 1 414 ? 20.753 -22.227 -26.806 1.00 24.43 414 LEU A N 1
ATOM 2984 C CA . LEU A 1 414 ? 21.720 -22.864 -27.696 1.00 28.37 414 LEU A CA 1
ATOM 2985 C C . LEU A 1 414 ? 21.013 -23.466 -28.918 1.00 22.54 414 LEU A C 1
ATOM 2986 O O . LEU A 1 414 ? 21.537 -23.429 -30.030 1.00 28.63 414 LEU A O 1
ATOM 2991 N N . LEU A 1 415 ? 19.812 -23.987 -28.711 1.00 25.88 415 LEU A N 1
ATOM 2992 C CA . LEU A 1 415 ? 18.989 -24.514 -29.799 1.00 27.74 415 LEU A CA 1
ATOM 2993 C C . LEU A 1 415 ? 18.566 -23.403 -30.742 1.00 26.51 415 LEU A C 1
ATOM 2994 O O . LEU A 1 415 ? 18.530 -23.597 -31.954 1.00 26.42 415 LEU A O 1
ATOM 2999 N N . ALA A 1 416 ? 18.256 -22.239 -30.168 1.00 26.47 416 ALA A N 1
ATOM 3000 C CA . ALA A 1 416 ? 17.948 -21.043 -30.934 1.00 25.61 416 ALA A CA 1
ATOM 3001 C C . ALA A 1 416 ? 19.101 -20.692 -31.849 1.00 26.23 416 ALA A C 1
ATOM 3002 O O . ALA A 1 416 ? 18.892 -20.372 -33.017 1.00 25.91 416 ALA A O 1
ATOM 3004 N N . ASN A 1 417 ? 20.319 -20.758 -31.320 1.00 24.24 417 ASN A N 1
ATOM 3005 C CA . ASN A 1 417 ? 21.497 -20.488 -32.129 1.00 26.66 417 ASN A CA 1
ATOM 3006 C C . ASN A 1 417 ? 21.570 -21.481 -33.284 1.00 27.02 417 ASN A C 1
ATOM 3007 O O . ASN A 1 417 ? 21.780 -21.088 -34.425 1.00 25.90 417 ASN A O 1
ATOM 3012 N N . VAL A 1 418 ? 21.381 -22.765 -32.981 1.00 26.50 418 VAL A N 1
ATOM 3013 C CA . VAL A 1 418 ? 21.460 -23.798 -34.009 1.00 28.41 418 VAL A CA 1
ATOM 3014 C C . VAL A 1 418 ? 20.432 -23.548 -35.092 1.00 30.27 418 VAL A C 1
ATOM 3015 O O . VAL A 1 418 ? 20.762 -23.559 -36.276 1.00 30.92 418 VAL A O 1
ATOM 3019 N N . VAL A 1 419 ? 19.184 -23.327 -34.675 1.00 30.29 419 VAL A N 1
ATOM 3020 C CA . VAL A 1 419 ? 18.096 -23.098 -35.616 1.00 26.55 419 VAL A CA 1
ATOM 3021 C C . VAL A 1 419 ? 18.360 -21.861 -36.483 1.00 30.18 419 VAL A C 1
ATOM 3022 O O . VAL A 1 419 ? 18.166 -21.897 -37.706 1.00 29.29 419 VAL A O 1
ATOM 3026 N N . PHE A 1 420 ? 18.824 -20.772 -35.875 1.00 26.37 420 PHE A N 1
ATOM 3027 C CA . PHE A 1 420 ? 19.056 -19.564 -36.665 1.00 26.42 420 PHE A CA 1
ATOM 3028 C C . PHE A 1 420 ? 20.210 -19.737 -37.650 1.00 30.21 420 PHE A C 1
ATOM 3029 O O . PHE A 1 420 ? 20.136 -19.279 -38.796 1.00 27.33 420 PHE A O 1
ATOM 3037 N N . ILE A 1 421 ? 21.281 -20.385 -37.205 1.00 26.97 421 ILE A N 1
ATOM 3038 C CA . ILE A 1 421 ? 22.432 -20.554 -38.073 1.00 36.14 421 ILE A CA 1
ATOM 3039 C C . ILE A 1 421 ? 21.992 -21.349 -39.303 1.00 35.36 421 ILE A C 1
ATOM 3040 O O . ILE A 1 421 ? 22.217 -20.919 -40.428 1.00 32.36 421 ILE A O 1
ATOM 3045 N N . LYS A 1 422 ? 21.307 -22.467 -39.068 1.00 34.67 422 LYS A N 1
ATOM 3046 C CA . LYS A 1 422 ? 20.701 -23.271 -40.126 1.00 31.63 422 LYS A CA 1
ATOM 3047 C C . LYS A 1 422 ? 19.783 -22.447 -41.021 1.00 37.06 422 LYS A C 1
ATOM 3048 O O . LYS A 1 422 ? 19.865 -22.536 -42.249 1.00 33.90 422 LYS A O 1
ATOM 3052 N N . TRP A 1 423 ? 18.905 -21.647 -40.422 1.00 27.03 423 TRP A N 1
ATOM 3053 C CA . TRP A 1 423 ? 18.014 -20.847 -41.247 1.00 31.53 423 TRP A CA 1
ATOM 3054 C C . TRP A 1 423 ? 18.796 -19.839 -42.084 1.00 34.69 423 TRP A C 1
ATOM 3055 O O . TRP A 1 423 ? 18.532 -19.700 -43.266 1.00 32.76 423 TRP A O 1
ATOM 3066 N N . SER A 1 424 ? 19.768 -19.152 -41.485 1.00 36.01 424 SER A N 1
ATOM 3067 C CA . SER A 1 424 ? 20.437 -18.053 -42.185 1.00 36.13 424 SER A CA 1
ATOM 3068 C C . SER A 1 424 ? 21.337 -18.567 -43.311 1.00 38.79 424 SER A C 1
ATOM 3069 O O . SER A 1 424 ? 21.862 -17.775 -44.087 1.00 36.29 424 SER A O 1
ATOM 3072 N N . SER A 1 425 ? 21.478 -19.889 -43.418 1.00 37.29 425 SER A N 1
ATOM 3073 C CA . SER A 1 425 ? 21.915 -20.503 -44.672 1.00 48.36 425 SER A CA 1
ATOM 3074 C C . SER A 1 425 ? 20.767 -20.474 -45.694 1.00 51.56 425 SER A C 1
ATOM 3075 O O . SER A 1 425 ? 20.198 -21.510 -46.054 1.00 53.06 425 SER A O 1
ATOM 3078 N N . ARG A 1 426 ? 20.427 -19.262 -46.134 1.00 58.08 426 ARG A N 1
ATOM 3079 C CA . ARG A 1 426 ? 19.377 -19.009 -47.121 1.00 43.78 426 ARG A CA 1
ATOM 3080 C C . ARG A 1 426 ? 19.957 -18.210 -48.276 1.00 57.46 426 ARG A C 1
ATOM 3081 O O . ARG A 1 426 ? 20.615 -17.187 -48.063 1.00 54.98 426 ARG A O 1
#

B-factor: mean 33.3, std 9.67, range [15.33, 76.55]

Foldseek 3Di:
DDLLVLLLVLLLLLLLLVLLLVVCPQVLQCVLVPPPNVLSLVLVLLLLVLLLVCLQVQLLVLQQDALLVLLVQLLVLQLVLLVQLVVLSVVSNVQVVVPDDDDVVNVVSSVSNSVSSNSNVNSPLSNCLSSLQAVPLVPDPLLCNLVSLLSSLVSNLVSNLCNVVQLVVQPVCSSNVVSSVSNSVSSPSSSVSSNVVCVPDDSRDDDGDPPNDCPVQCPDLLVLLLLLLLLLLLAQLALQRPLVLVLCCPVLVDDPVVSVVLSVLLSVLLNVLSVQLVVVCVVPNLLVSLLVLLVLLLVLLVQLLVLVVVPHNVSNVSNSVSSSNSSSSSSSNVSSSSSCSSPPPDNSSSSNNVSSSVSSNSVSVSVSSVCCVVQVDSVSVSVSSVSSSVSSVVSSVSSVVSVVD

InterPro domains:
  IPR009716 Ferroportin-1 [PF06963] (10-213)
  IPR009716 Ferroportin-1 [PF06963] (240-413)
  IPR009716 Ferroportin-1 [PTHR11660] (11-426)
  IPR009716 Ferroportin-1 [cd17480] (13-423)
  IPR036259 MFS transporter superfamily [G3DSA:1.20.1250.20] (13-423)
  IPR036259 MFS transporter superfamily [SSF103473] (14-424)

Secondary structure (DSSP, 8-state):
--HHHHHHHHHHHHHHHHHHHHHHHHHHHHHHSTT-HHHHHHHHHHHHHHHHHHHHHHHHHHTTS-HHHHHHHHHHHHHHHHHHHHHHHHHHHHHHHTT--S-HHHHHHHHHHHHHHHHHHHHHHHHHHHIIIIIHHHHS-GGGHHHHHHHHHHHHHHHHHHHHHHHHHH---HHHHHHHHHHHHHHHHHHHHHHHHHHTSGGG--PPPP---THHHHTSTHHHHHHHHHGGGG-S-STT-HHHHHHHHHTS---HHHHHHHHHHHHHHHHHHHHHHHHHHHHH-HHHHHHHHHHHHHHHHHHHHHHHHS--GGGHHHHHHHHHHHHHHHHHHHHHHHHHHHHHS-GGGHHHHHHHHHHHHHHHHHHHHHHHHHS--GGGHHHHHHHHHHHHHHHHHHHHHHH--

Sequence (405 aa):
LRIETQLLLGRLLTRSGDQAWDFVVPFALLVIFPGKLQVAAFYYYLIVKIGTFLLTPSSGKWIDTHPRIQVVKWGVWLQFFAILAGMVFFGMLDGLVRAGGRESWLLSVLFIALALSGVMASLGSQITDISVGNDLAPSLVAPEKLTHFNSWLRRIDLATEVGAPILAGALFPLAGLFLIGLWNLVSFVPEYFLLRNVIQRSGLKIKVLTEAINLRGSFSDPIFWLILSYALLWLSVLSPHHGVLLAAYLKDEMRLPETEIGLFRGLGAVFGLISTVSFPYLVRRLGLISSSRWHLGFQGVTLGIAVTAFAMGSTASVYVFLGCILLSRVGLYGFSNGEFELRQRLIPEGRRGELNSLSSLTTTSATLILFSAGSLLPQTEDFKYLVYVSLAAVLLANVVFIKWSSR